Protein AF-A0A947CPX5-F1 (afdb_monomer)

pLDDT: mean 77.47, std 23.24, range [26.88, 97.94]

Nearest PDB structures (foldseek):
  8gh3-assembly1_F  TM=4.496E-01  e=5.187E-02  Trypanosoma cruzi cruzi
  2y4u-assembly1_A  TM=4.294E-01  e=8.911E-02  Homo sapiens
  4jl0-assembly2_B  TM=5.828E-01  e=1.128E+00  Pseudomonas aeruginosa CHA
  8qcb-assembly1_B  TM=4.662E-01  e=1.938E+00  Saccharomyces cerevisiae
  4buj-assembly2_F  TM=1.653E-01  e=4.156E-01  Saccharomyces cerevisiae S288C

Structure (mmCIF, N/CA/C/O backbone):
data_AF-A0A947CPX5-F1
#
_entry.id   AF-A0A947CPX5-F1
#
loop_
_atom_site.group_PDB
_atom_site.id
_atom_site.type_symbol
_atom_site.label_atom_id
_atom_site.label_alt_id
_atom_site.label_comp_id
_atom_site.label_asym_id
_atom_site.label_entity_id
_atom_site.label_seq_id
_atom_site.pdbx_PDB_ins_code
_atom_site.Cartn_x
_atom_site.Cartn_y
_atom_site.Cartn_z
_atom_site.occupancy
_atom_site.B_iso_or_equiv
_atom_site.auth_seq_id
_atom_site.auth_comp_id
_atom_site.auth_asym_id
_atom_site.auth_atom_id
_atom_site.pdbx_PDB_model_num
ATOM 1 N N . MET A 1 1 ? -19.547 -10.901 -38.988 1.00 44.78 1 MET A N 1
ATOM 2 C CA . MET A 1 1 ? -19.478 -9.922 -37.875 1.00 44.78 1 MET A CA 1
ATOM 3 C C . MET A 1 1 ? -19.282 -10.533 -36.474 1.00 44.78 1 MET A C 1
ATOM 5 O O . MET A 1 1 ? -19.068 -9.766 -35.550 1.00 44.78 1 MET A O 1
ATOM 9 N N . LEU A 1 2 ? -19.234 -11.863 -36.284 1.00 36.31 2 LEU A N 1
ATOM 10 C CA . LEU A 1 2 ? -19.061 -12.492 -34.953 1.00 36.31 2 LEU A CA 1
ATOM 11 C C . LEU A 1 2 ? -17.612 -12.889 -34.578 1.00 36.31 2 LEU A C 1
ATOM 13 O O . LEU A 1 2 ? -17.387 -13.479 -33.529 1.00 36.31 2 LEU A O 1
ATOM 17 N N . ALA A 1 3 ? -16.606 -12.526 -35.382 1.00 33.88 3 ALA A N 1
ATOM 18 C CA . ALA A 1 3 ? -15.195 -12.825 -35.090 1.00 33.88 3 ALA A CA 1
ATOM 19 C C . ALA A 1 3 ? -14.471 -11.740 -34.258 1.00 33.88 3 ALA A C 1
ATOM 21 O O . ALA A 1 3 ? -13.307 -11.909 -33.910 1.00 33.88 3 ALA A O 1
ATOM 22 N N . ARG A 1 4 ? -15.133 -10.621 -33.924 1.00 39.53 4 ARG A N 1
ATOM 23 C CA . ARG A 1 4 ? -14.500 -9.476 -33.235 1.00 39.53 4 ARG A CA 1
ATOM 24 C C . ARG A 1 4 ? -14.548 -9.549 -31.699 1.00 39.53 4 ARG A C 1
ATOM 26 O O . ARG A 1 4 ? -13.826 -8.803 -31.058 1.00 39.53 4 ARG A O 1
ATOM 33 N N . ALA A 1 5 ? -15.339 -10.459 -31.122 1.00 42.91 5 ALA A N 1
ATOM 34 C CA . ALA A 1 5 ? -15.633 -10.480 -29.683 1.00 42.91 5 ALA A CA 1
ATOM 35 C C . ALA A 1 5 ? -14.737 -11.406 -28.830 1.00 42.91 5 ALA A C 1
ATOM 37 O O . ALA A 1 5 ? -14.798 -11.343 -27.611 1.00 42.91 5 ALA A O 1
ATOM 38 N N . ARG A 1 6 ? -13.888 -12.262 -29.424 1.00 39.75 6 ARG A N 1
ATOM 39 C CA . ARG A 1 6 ? -13.026 -13.202 -28.661 1.00 39.75 6 ARG A CA 1
ATOM 40 C C . ARG A 1 6 ? -11.559 -12.778 -28.512 1.00 39.75 6 ARG A C 1
ATOM 42 O O . ARG A 1 6 ? -10.781 -13.501 -27.905 1.00 39.75 6 ARG A O 1
ATOM 49 N N . VAL A 1 7 ? -11.166 -11.616 -29.037 1.00 40.66 7 VAL A N 1
ATOM 50 C CA . VAL A 1 7 ? -9.778 -11.112 -28.931 1.00 40.66 7 VAL A CA 1
ATOM 51 C C . VAL A 1 7 ? -9.576 -10.217 -27.693 1.00 40.66 7 VAL A C 1
ATOM 53 O O . VAL A 1 7 ? -8.441 -9.922 -27.327 1.00 40.66 7 VAL A O 1
ATOM 56 N N . GLU A 1 8 ? -10.643 -9.823 -26.990 1.00 43.53 8 GLU A N 1
ATOM 57 C CA . GLU A 1 8 ? -10.536 -8.890 -25.856 1.00 43.53 8 GLU A CA 1
ATOM 58 C C . GLU A 1 8 ? -10.055 -9.515 -24.534 1.00 43.53 8 GLU A C 1
ATOM 60 O O . GLU A 1 8 ? -9.525 -8.794 -23.692 1.00 43.53 8 GLU A O 1
ATOM 65 N N . GLU A 1 9 ? -10.131 -10.839 -24.353 1.00 43.03 9 GLU A N 1
ATOM 66 C CA . GLU A 1 9 ? -9.806 -11.485 -23.064 1.00 43.03 9 GLU A CA 1
ATOM 67 C C . GLU A 1 9 ? -8.304 -11.640 -22.757 1.00 43.03 9 GLU A C 1
ATOM 69 O O . GLU A 1 9 ? -7.947 -12.025 -21.648 1.00 43.03 9 GLU A O 1
ATOM 74 N N . ASN A 1 10 ? -7.402 -11.302 -23.685 1.00 40.06 10 ASN A N 1
ATOM 75 C CA . ASN A 1 10 ? -5.948 -11.386 -23.466 1.00 40.06 10 ASN A CA 1
ATOM 76 C C . ASN A 1 10 ? -5.184 -10.158 -23.984 1.00 40.06 10 ASN A C 1
ATOM 78 O O . ASN A 1 10 ? -4.022 -10.254 -24.387 1.00 40.06 10 ASN A O 1
ATOM 82 N N . LEU A 1 11 ? -5.808 -8.977 -23.982 1.00 44.53 11 LEU A N 1
ATOM 83 C CA . LEU A 1 11 ? -5.060 -7.747 -24.228 1.00 44.53 11 LEU A CA 1
ATOM 84 C C . LEU A 1 11 ? -4.096 -7.522 -23.052 1.00 44.53 11 LEU A C 1
ATOM 86 O O . LEU A 1 11 ? -4.548 -7.453 -21.908 1.00 44.53 11 LEU A O 1
ATOM 90 N N . PRO A 1 12 ? -2.776 -7.404 -23.293 1.00 52.88 12 PRO A N 1
ATOM 91 C CA . PRO A 1 12 ? -1.824 -7.146 -22.225 1.00 52.88 12 PRO A CA 1
ATOM 92 C C . PRO A 1 12 ? -2.274 -5.914 -21.433 1.00 52.88 12 PRO A C 1
ATOM 94 O O . PRO A 1 12 ? -2.538 -4.853 -22.003 1.00 52.88 12 PRO A O 1
ATOM 97 N N . THR A 1 13 ? -2.340 -6.059 -20.106 1.00 63.56 13 THR A N 1
ATOM 98 C CA . THR A 1 13 ? -2.675 -4.999 -19.134 1.00 63.56 13 THR A CA 1
ATOM 99 C C . THR A 1 13 ? -1.765 -3.773 -19.250 1.00 63.56 13 THR A C 1
ATOM 101 O O . THR A 1 13 ? -2.078 -2.707 -18.723 1.00 63.56 13 THR A O 1
ATOM 104 N N . PHE A 1 14 ? -0.646 -3.910 -19.960 1.00 79.00 14 PHE A N 1
ATOM 105 C CA . PHE A 1 14 ? 0.319 -2.864 -20.234 1.00 79.00 14 PHE A CA 1
ATOM 106 C C . PHE A 1 14 ? 0.022 -2.149 -21.562 1.00 79.00 14 PHE A C 1
ATOM 108 O O . PHE A 1 14 ? -0.156 -2.777 -22.608 1.00 79.00 14 PHE A O 1
ATOM 115 N N . ILE A 1 15 ? -0.024 -0.815 -21.529 1.00 88.69 15 ILE A N 1
ATOM 116 C CA . ILE A 1 15 ? -0.034 0.019 -22.737 1.00 88.69 15 ILE A CA 1
ATOM 117 C C . ILE A 1 15 ? 1.362 -0.052 -23.350 1.00 88.69 15 ILE A C 1
ATOM 119 O O . ILE A 1 15 ? 2.321 0.401 -22.735 1.00 88.69 15 ILE A O 1
ATOM 123 N N . ASP A 1 16 ? 1.462 -0.612 -24.553 1.00 88.88 16 ASP A N 1
ATOM 124 C CA . ASP A 1 16 ? 2.725 -0.718 -25.283 1.00 88.88 16 ASP A CA 1
ATOM 125 C C . ASP A 1 16 ? 3.347 0.671 -25.535 1.00 88.88 16 ASP A C 1
ATOM 127 O O . ASP A 1 16 ? 2.644 1.642 -25.849 1.00 88.88 16 ASP A O 1
ATOM 131 N N . GLU A 1 17 ? 4.675 0.754 -25.436 1.00 90.19 17 GLU A N 1
ATOM 132 C CA . GLU A 1 17 ? 5.470 1.956 -25.688 1.00 90.19 17 GLU A CA 1
ATOM 133 C C . GLU A 1 17 ? 5.188 2.533 -27.078 1.00 90.19 17 GLU A C 1
ATOM 135 O O . GLU A 1 17 ? 5.098 3.754 -27.230 1.00 90.19 17 GLU A O 1
ATOM 140 N N . LEU A 1 18 ? 4.963 1.677 -28.083 1.00 93.25 18 LEU A N 1
ATOM 141 C CA . LEU A 1 18 ? 4.626 2.117 -29.437 1.00 93.25 18 LEU A CA 1
ATOM 142 C C . LEU A 1 18 ? 3.264 2.826 -29.495 1.00 93.25 18 LEU A C 1
ATOM 144 O O . LEU A 1 18 ? 3.130 3.857 -30.161 1.00 93.25 18 LEU A O 1
ATOM 148 N N . THR A 1 19 ? 2.262 2.308 -28.777 1.00 94.50 19 THR A N 1
ATOM 149 C CA . THR A 1 19 ? 0.923 2.920 -28.696 1.00 94.50 19 THR A CA 1
ATOM 150 C C . THR A 1 19 ? 1.012 4.284 -28.021 1.00 94.50 19 THR A C 1
ATOM 152 O O . THR A 1 19 ? 0.473 5.270 -28.527 1.00 94.50 19 THR A O 1
ATOM 155 N N . LEU A 1 20 ? 1.771 4.371 -26.928 1.00 94.38 20 LEU A N 1
ATOM 156 C CA . LEU A 1 20 ? 2.002 5.628 -26.226 1.00 94.38 20 LEU A CA 1
ATOM 157 C C . LEU A 1 20 ? 2.771 6.638 -27.092 1.00 94.38 20 LEU A C 1
ATOM 159 O O . LEU A 1 20 ? 2.391 7.805 -27.159 1.00 94.38 20 LEU A O 1
ATOM 163 N N . ALA A 1 21 ? 3.809 6.206 -27.811 1.00 94.31 21 ALA A N 1
ATOM 164 C CA . ALA A 1 21 ? 4.583 7.062 -28.709 1.00 94.31 21 ALA A CA 1
ATOM 165 C C . ALA A 1 21 ? 3.759 7.593 -29.896 1.00 94.31 21 ALA A C 1
ATOM 167 O O . ALA A 1 21 ? 4.011 8.701 -30.375 1.00 94.31 21 ALA A O 1
ATOM 168 N N . ARG A 1 22 ? 2.776 6.828 -30.391 1.00 97.19 22 ARG A N 1
ATOM 169 C CA . ARG A 1 22 ? 1.806 7.301 -31.396 1.00 97.19 22 ARG A CA 1
ATOM 170 C C . ARG A 1 22 ? 0.839 8.320 -30.801 1.00 97.19 22 ARG A C 1
ATOM 172 O O . ARG A 1 22 ? 0.704 9.405 -31.356 1.00 97.19 22 ARG A O 1
ATOM 179 N N . ALA A 1 23 ? 0.257 8.025 -29.639 1.00 96.81 23 ALA A N 1
ATOM 180 C CA . ALA A 1 23 ? -0.644 8.947 -28.951 1.00 96.81 23 ALA A CA 1
ATOM 181 C C . ALA A 1 23 ? 0.041 10.295 -28.641 1.00 96.81 23 ALA A C 1
ATOM 183 O O . ALA A 1 23 ? -0.536 11.353 -28.872 1.00 96.81 23 ALA A O 1
ATOM 184 N N . LYS A 1 24 ? 1.317 10.280 -28.226 1.00 96.00 24 LYS A N 1
ATOM 185 C CA . LYS A 1 24 ? 2.135 11.493 -28.020 1.00 96.00 24 LYS A CA 1
ATOM 186 C C . LYS A 1 24 ? 2.314 12.355 -29.273 1.00 96.00 24 LYS A C 1
ATOM 188 O O . LYS A 1 24 ? 2.519 13.557 -29.145 1.00 96.00 24 LYS A O 1
ATOM 193 N N . ARG A 1 25 ? 2.270 11.748 -30.462 1.00 97.00 25 ARG A N 1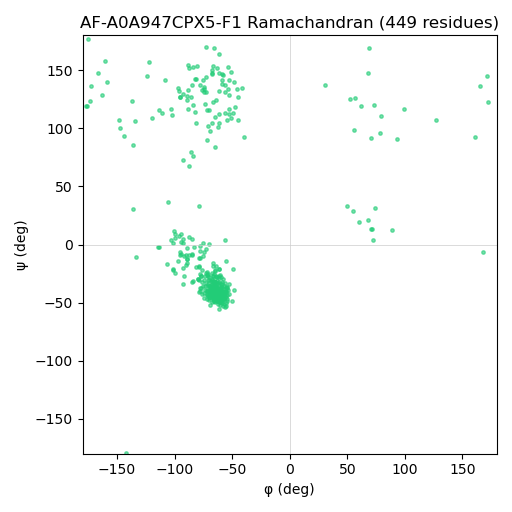
ATOM 194 C CA . ARG A 1 25 ? 2.360 12.439 -31.759 1.00 97.00 25 ARG A CA 1
ATOM 195 C C . ARG A 1 25 ? 1.008 12.972 -32.250 1.00 97.00 25 ARG A C 1
ATOM 197 O O . ARG A 1 25 ? 0.947 13.491 -33.356 1.00 97.00 25 ARG A O 1
ATOM 204 N N . GLY A 1 26 ? -0.053 12.854 -31.448 1.00 96.69 26 GLY A N 1
ATOM 205 C CA . GLY A 1 26 ? -1.395 13.323 -31.797 1.00 96.69 26 GLY A CA 1
ATOM 206 C C . GLY A 1 26 ? -2.254 12.298 -32.542 1.00 96.69 26 GLY A C 1
ATOM 207 O O . GLY A 1 26 ? -3.302 12.658 -33.067 1.00 96.69 26 GLY A O 1
ATOM 208 N N . ASP A 1 27 ? -1.850 11.024 -32.594 1.00 97.94 27 ASP A N 1
ATOM 209 C CA . ASP A 1 27 ? -2.689 9.958 -33.152 1.00 97.94 27 ASP A CA 1
ATOM 210 C C . ASP A 1 27 ? -3.875 9.668 -32.212 1.00 97.94 27 ASP A C 1
ATOM 212 O O . ASP A 1 27 ? -3.730 8.995 -31.185 1.00 97.94 27 ASP A O 1
ATOM 216 N N . LEU A 1 28 ? -5.054 10.187 -32.572 1.00 97.25 28 LEU A N 1
ATOM 217 C CA . LEU A 1 28 ? -6.283 10.053 -31.786 1.00 97.25 28 LEU A CA 1
ATOM 218 C C . LEU A 1 28 ? -6.743 8.598 -31.641 1.00 97.25 28 LEU A C 1
ATOM 220 O O . LEU A 1 28 ? -7.292 8.240 -30.600 1.00 97.25 28 LEU A O 1
ATOM 224 N N . ALA A 1 29 ? -6.491 7.739 -32.633 1.00 96.50 29 ALA A N 1
ATOM 225 C CA . ALA A 1 29 ? -6.850 6.326 -32.542 1.00 96.50 29 ALA A CA 1
ATOM 226 C C . ALA A 1 29 ? -5.974 5.613 -31.503 1.00 96.50 29 ALA A C 1
ATOM 228 O O . ALA A 1 29 ? -6.478 4.860 -30.668 1.00 96.50 29 ALA A O 1
ATOM 229 N N . ALA A 1 30 ? -4.669 5.908 -31.493 1.00 96.31 30 ALA A N 1
ATOM 230 C CA . ALA A 1 30 ? -3.762 5.406 -30.464 1.00 96.31 30 ALA A CA 1
ATOM 231 C C . ALA A 1 30 ? -4.121 5.943 -29.068 1.00 96.31 30 ALA A C 1
ATOM 233 O O . ALA A 1 30 ? -4.076 5.193 -28.091 1.00 96.31 30 ALA A O 1
ATOM 234 N N . PHE A 1 31 ? -4.533 7.212 -28.963 1.00 97.62 31 PHE A N 1
ATOM 235 C CA . PHE A 1 31 ? -5.036 7.770 -27.706 1.00 97.62 31 PHE A CA 1
ATOM 236 C C . PHE A 1 31 ? -6.335 7.089 -27.248 1.00 97.62 31 PHE A C 1
ATOM 238 O O . PHE A 1 31 ? -6.469 6.774 -26.067 1.00 97.62 31 PHE A O 1
ATOM 245 N N . GLY A 1 32 ? -7.245 6.762 -28.169 1.00 96.56 32 GLY A N 1
ATOM 246 C CA . GLY A 1 32 ? -8.452 5.986 -27.877 1.00 96.56 32 GLY A CA 1
ATOM 247 C C . GLY A 1 32 ? -8.148 4.643 -27.206 1.00 96.56 32 GLY A C 1
ATOM 248 O O . GLY A 1 32 ? -8.807 4.280 -26.234 1.00 96.56 32 GLY A O 1
ATOM 249 N N . VAL A 1 33 ? -7.087 3.947 -27.636 1.00 95.69 33 VAL A N 1
ATOM 250 C CA . VAL A 1 33 ? -6.621 2.702 -26.991 1.00 95.69 33 VAL A CA 1
ATOM 251 C C . VAL A 1 33 ? -6.117 2.954 -25.564 1.00 95.69 33 VAL A C 1
ATOM 253 O O . VAL A 1 33 ? -6.399 2.159 -24.665 1.00 95.69 33 VAL A O 1
ATOM 256 N N . VAL A 1 34 ? -5.398 4.059 -25.329 1.00 95.00 34 VAL A N 1
ATOM 257 C CA . VAL A 1 34 ? -4.968 4.465 -23.977 1.00 95.00 34 VAL A CA 1
ATOM 258 C C . VAL A 1 34 ? -6.181 4.697 -23.075 1.00 95.00 34 VAL A C 1
ATOM 260 O O . VAL A 1 34 ? -6.222 4.167 -21.962 1.00 95.00 34 VAL A O 1
ATOM 263 N N . VAL A 1 35 ? -7.170 5.456 -23.554 1.00 96.69 35 VAL A N 1
ATOM 264 C CA . VAL A 1 35 ? -8.404 5.781 -22.822 1.00 96.69 35 VAL A CA 1
ATOM 265 C C . VAL A 1 35 ? -9.189 4.509 -22.502 1.00 96.69 35 VAL A C 1
ATOM 267 O O . VAL A 1 35 ? -9.408 4.220 -21.328 1.00 96.69 35 VAL A O 1
ATOM 270 N N . ALA A 1 36 ? -9.527 3.696 -23.507 1.00 94.44 36 ALA A N 1
ATOM 271 C CA . ALA A 1 36 ? -10.325 2.480 -23.329 1.00 94.44 36 ALA A CA 1
ATOM 272 C C . ALA A 1 36 ? -9.742 1.539 -22.259 1.00 94.44 36 ALA A C 1
ATOM 274 O O . ALA A 1 36 ? -10.476 0.989 -21.440 1.00 94.44 36 ALA A O 1
ATOM 275 N N . ARG A 1 37 ? -8.410 1.410 -22.208 1.00 92.25 37 ARG A N 1
ATOM 276 C CA . ARG A 1 37 ? -7.721 0.567 -21.218 1.00 92.25 37 ARG A CA 1
ATOM 277 C C . ARG A 1 37 ? -7.684 1.159 -19.811 1.00 92.25 37 ARG A C 1
ATOM 279 O O . ARG A 1 37 ? -7.627 0.411 -18.840 1.00 92.25 37 ARG A O 1
ATOM 286 N N . THR A 1 38 ? -7.664 2.482 -19.677 1.00 94.12 38 THR A N 1
ATOM 287 C CA . THR A 1 38 ? -7.451 3.149 -18.378 1.00 94.12 38 THR A CA 1
ATOM 288 C C . THR A 1 38 ? -8.734 3.672 -17.741 1.00 94.12 38 THR A C 1
ATOM 290 O O . THR A 1 38 ? -8.780 3.800 -16.516 1.00 94.12 38 THR A O 1
ATOM 293 N N . VAL A 1 39 ? -9.794 3.905 -18.523 1.00 95.81 39 VAL A N 1
ATOM 294 C CA . VAL A 1 39 ? -11.099 4.394 -18.048 1.00 95.81 39 VAL A CA 1
ATOM 295 C C . VAL A 1 39 ? -11.644 3.587 -16.866 1.00 95.81 39 VAL A C 1
ATOM 297 O O . VAL A 1 39 ? -11.972 4.224 -15.865 1.00 95.81 39 VAL A O 1
ATOM 300 N N . PRO A 1 40 ? -11.687 2.237 -16.874 1.00 94.31 40 PRO A N 1
ATOM 301 C CA . PRO A 1 40 ? -12.243 1.486 -15.744 1.00 94.31 40 PRO A CA 1
ATOM 302 C C . PRO A 1 40 ? -11.492 1.735 -14.427 1.00 94.31 40 PRO A C 1
ATOM 304 O O . PRO A 1 40 ? -12.102 1.862 -13.363 1.00 94.31 40 PRO A O 1
ATOM 307 N N . ALA A 1 41 ? -10.161 1.863 -14.495 1.00 91.94 41 ALA A N 1
ATOM 308 C CA . ALA A 1 41 ? -9.323 2.132 -13.331 1.00 91.94 41 ALA A CA 1
ATOM 309 C C . ALA A 1 41 ? -9.524 3.559 -12.799 1.00 91.94 41 ALA A C 1
ATOM 311 O O . ALA A 1 41 ? -9.640 3.745 -11.586 1.00 91.94 41 ALA A O 1
ATOM 312 N N . VAL A 1 42 ? -9.600 4.551 -13.694 1.00 96.12 42 VAL A N 1
ATOM 313 C CA . VAL A 1 42 ? -9.855 5.957 -13.340 1.00 96.12 42 VAL A CA 1
ATOM 314 C C . VAL A 1 42 ? -11.254 6.121 -12.758 1.00 96.12 42 VAL A C 1
ATOM 316 O O . VAL A 1 42 ? -11.398 6.709 -11.691 1.00 96.12 42 VAL A O 1
ATOM 319 N N . HIS A 1 43 ? -12.267 5.543 -13.402 1.00 95.25 43 HIS A N 1
ATOM 320 C CA . HIS A 1 43 ? -13.647 5.560 -12.932 1.00 95.25 43 HIS A CA 1
ATOM 321 C C . HIS A 1 43 ? -13.758 4.933 -11.538 1.00 95.25 43 HIS A C 1
ATOM 323 O O . HIS A 1 43 ? -14.219 5.580 -10.603 1.00 95.25 43 HIS A O 1
ATOM 329 N N . GLY A 1 44 ? -13.246 3.710 -11.346 1.00 90.06 44 GLY A N 1
ATOM 330 C CA . GLY A 1 44 ? -13.269 3.048 -10.039 1.00 90.06 44 GLY A CA 1
ATOM 331 C C . GLY A 1 44 ? -12.488 3.804 -8.955 1.00 90.06 44 GLY A C 1
ATOM 332 O O . GLY A 1 44 ? -12.880 3.789 -7.788 1.00 90.06 44 GLY A O 1
ATOM 333 N N . PHE A 1 45 ? -11.392 4.476 -9.320 1.00 95.25 45 PHE A N 1
ATOM 334 C CA . PHE A 1 45 ? -10.643 5.341 -8.408 1.00 95.25 45 PHE A CA 1
ATOM 335 C C . PHE A 1 45 ? -11.445 6.583 -7.997 1.00 95.25 45 PHE A C 1
ATOM 337 O O . PHE A 1 45 ? -11.577 6.840 -6.800 1.00 95.25 45 PHE A O 1
ATOM 344 N N . LEU A 1 46 ? -12.020 7.306 -8.962 1.00 94.62 46 LEU A N 1
ATOM 345 C CA . LEU A 1 46 ? -12.842 8.492 -8.718 1.00 94.62 46 LEU A CA 1
ATOM 346 C C . LEU A 1 46 ? -14.109 8.150 -7.927 1.00 94.62 46 LEU A C 1
ATOM 348 O O . LEU A 1 46 ? -14.411 8.859 -6.974 1.00 94.62 46 LEU A O 1
ATOM 352 N N . CYS A 1 47 ? -14.787 7.034 -8.224 1.00 91.56 47 CYS A N 1
ATOM 353 C CA . CYS A 1 47 ? -15.918 6.557 -7.424 1.00 91.56 47 CYS A CA 1
ATOM 354 C C . CYS A 1 47 ? -15.541 6.404 -5.951 1.00 91.56 47 CYS A C 1
ATOM 356 O O . CYS A 1 47 ? -16.249 6.911 -5.095 1.00 91.56 47 CYS A O 1
ATOM 358 N N . ARG A 1 48 ? -14.418 5.741 -5.637 1.00 91.31 48 ARG A N 1
ATOM 359 C CA . ARG A 1 48 ? -13.986 5.559 -4.239 1.00 91.31 48 ARG A CA 1
ATOM 360 C C . ARG A 1 48 ? -13.654 6.882 -3.558 1.00 91.31 48 ARG A C 1
ATOM 362 O O . ARG A 1 48 ? -13.992 7.061 -2.397 1.00 91.31 48 ARG A O 1
ATOM 369 N N . MET A 1 49 ? -13.000 7.792 -4.275 1.00 90.75 49 MET A N 1
ATOM 370 C CA . MET A 1 49 ? -12.607 9.089 -3.727 1.00 90.75 49 MET A CA 1
ATOM 371 C C . MET A 1 49 ? -13.808 10.020 -3.505 1.00 90.75 49 MET A C 1
ATOM 373 O O . MET A 1 49 ? -13.807 10.797 -2.557 1.00 90.75 49 MET A O 1
ATOM 377 N N . LEU A 1 50 ? -14.826 9.937 -4.363 1.00 89.31 50 LEU A N 1
ATOM 378 C CA . LEU A 1 50 ? -16.024 10.782 -4.306 1.00 89.31 50 LEU A CA 1
ATOM 379 C C . LEU A 1 50 ? -17.185 10.138 -3.546 1.00 89.31 50 LEU A C 1
ATOM 381 O O . LEU A 1 50 ? -18.179 10.808 -3.268 1.00 89.31 50 LEU A O 1
ATOM 385 N N . LEU A 1 51 ? -17.061 8.860 -3.176 1.00 83.31 51 LEU A N 1
ATOM 386 C CA . LEU A 1 51 ? -18.012 8.184 -2.298 1.00 83.31 51 LEU A CA 1
ATOM 387 C C . LEU A 1 51 ? -18.098 8.916 -0.954 1.00 83.31 51 LEU A C 1
ATOM 389 O O . LEU A 1 51 ? -19.189 9.210 -0.487 1.00 83.31 51 LEU A O 1
ATOM 393 N N . GLU A 1 52 ? -16.950 9.300 -0.387 1.00 75.75 52 GLU A N 1
ATOM 394 C CA . GLU A 1 52 ? -16.890 10.039 0.882 1.00 75.75 52 GLU A CA 1
ATOM 395 C C . GLU A 1 52 ? -17.458 11.466 0.775 1.00 75.75 52 GLU A C 1
ATOM 397 O O . GLU A 1 52 ? -17.895 12.035 1.777 1.00 75.75 52 GLU A O 1
ATOM 402 N N . THR A 1 53 ? -17.468 12.060 -0.425 1.00 77.31 53 THR A N 1
ATOM 403 C CA . THR A 1 53 ? -17.994 13.416 -0.661 1.00 77.31 53 THR A CA 1
ATOM 404 C C . THR A 1 53 ? -19.446 13.435 -1.143 1.00 77.31 53 THR A C 1
ATOM 406 O O . THR A 1 53 ? -20.025 14.518 -1.244 1.00 77.31 53 THR A O 1
ATOM 409 N N . GLY A 1 54 ? -20.045 12.272 -1.429 1.00 77.62 54 GLY A N 1
ATOM 410 C CA . GLY A 1 54 ? -21.409 12.152 -1.954 1.00 77.62 54 GLY A CA 1
ATOM 411 C C . GLY A 1 54 ? -21.581 12.693 -3.382 1.00 77.62 54 GLY A C 1
ATOM 412 O O . GLY A 1 54 ? -22.690 13.041 -3.776 1.00 77.62 54 GLY A O 1
ATOM 413 N N . GLN A 1 55 ? -20.499 12.799 -4.161 1.00 83.00 55 GLN A N 1
ATOM 414 C CA . GLN A 1 55 ? -20.479 13.430 -5.495 1.00 83.00 55 GLN A CA 1
ATOM 415 C C . GLN A 1 55 ? -20.387 12.403 -6.631 1.00 83.00 55 GLN A C 1
ATOM 417 O O . GLN A 1 55 ? -19.733 12.629 -7.647 1.00 83.00 55 GLN A O 1
ATOM 422 N N . LEU A 1 56 ? -21.035 11.247 -6.480 1.00 85.56 56 LEU A N 1
ATOM 423 C CA . LEU A 1 56 ? -20.968 10.191 -7.494 1.00 85.56 56 LEU A CA 1
ATOM 424 C C . LEU A 1 56 ? -21.530 10.626 -8.858 1.00 85.56 56 LEU A C 1
ATOM 426 O O . LEU A 1 56 ? -21.071 10.126 -9.881 1.00 85.56 56 LEU A O 1
ATOM 430 N N . ALA A 1 57 ? -22.459 11.589 -8.881 1.00 86.75 57 ALA A N 1
ATOM 431 C CA . ALA A 1 57 ? -22.999 12.163 -10.115 1.00 86.75 57 ALA A CA 1
ATOM 432 C C . ALA A 1 57 ? -21.923 12.849 -10.983 1.00 86.75 57 ALA A C 1
ATOM 434 O O . ALA A 1 57 ? -22.026 12.833 -12.207 1.00 86.75 57 ALA A O 1
ATOM 435 N N . ASP A 1 58 ? -20.860 13.373 -10.365 1.00 90.44 58 ASP A N 1
ATOM 436 C CA . ASP A 1 58 ? -19.793 14.101 -11.059 1.00 90.44 58 ASP A CA 1
ATOM 437 C C . ASP A 1 58 ? -18.717 13.156 -11.630 1.00 90.44 58 ASP A C 1
ATOM 439 O O . ASP A 1 58 ? -17.832 13.593 -12.366 1.00 90.44 58 ASP A O 1
ATOM 443 N N . VAL A 1 59 ? -18.753 11.852 -11.314 1.00 94.38 59 VAL A N 1
ATOM 444 C CA . VAL A 1 59 ? -17.684 10.904 -11.689 1.00 94.38 59 VAL A CA 1
ATOM 445 C C . VAL A 1 59 ? -17.478 10.874 -13.201 1.00 94.38 59 VAL A C 1
ATOM 447 O O . VAL A 1 59 ? -16.341 10.962 -13.659 1.00 94.38 59 VAL A O 1
ATOM 450 N N . THR A 1 60 ? -18.552 10.776 -13.985 1.00 92.88 60 THR A N 1
ATOM 451 C CA . THR A 1 60 ? -18.460 10.702 -15.450 1.00 92.88 60 THR A CA 1
ATOM 452 C C . THR A 1 60 ? -17.847 11.971 -16.039 1.00 92.88 60 THR A C 1
ATOM 454 O O . THR A 1 60 ? -16.991 11.881 -16.919 1.00 92.88 60 THR A O 1
ATOM 457 N N . GLU A 1 61 ? -18.229 13.146 -15.535 1.00 95.25 61 GLU A N 1
ATOM 458 C CA . GLU A 1 61 ? -17.659 14.435 -15.948 1.00 95.25 61 GLU A CA 1
ATOM 459 C C . GLU A 1 61 ? -16.159 14.496 -15.614 1.00 95.25 61 GLU A C 1
ATOM 461 O O . GLU A 1 61 ? -15.333 14.802 -16.475 1.00 95.25 61 GLU A O 1
ATOM 466 N N . LEU A 1 62 ? -15.783 14.091 -14.399 1.00 96.38 62 LEU A N 1
ATOM 467 C CA . LEU A 1 62 ? -14.393 14.102 -13.940 1.00 96.38 62 LEU A CA 1
ATOM 468 C C . LEU A 1 62 ? -13.515 13.087 -14.676 1.00 96.38 62 LEU A C 1
ATOM 470 O O . LEU A 1 62 ? -12.334 13.355 -14.901 1.00 96.38 62 LEU A O 1
ATOM 474 N N . VAL A 1 63 ? -14.063 11.939 -15.090 1.00 97.06 63 VAL A N 1
ATOM 475 C CA . VAL A 1 63 ? -13.367 10.997 -15.982 1.00 97.06 63 VAL A CA 1
ATOM 476 C C . VAL A 1 63 ? -13.054 11.680 -17.316 1.00 97.06 63 VAL A C 1
ATOM 478 O O . VAL A 1 63 ? -11.904 11.641 -17.757 1.00 97.06 63 VAL A O 1
ATOM 481 N N . HIS A 1 64 ? -14.031 12.351 -17.935 1.00 97.06 64 HIS A N 1
ATOM 482 C CA . HIS A 1 64 ? -13.813 13.077 -19.190 1.00 97.06 64 HIS A CA 1
ATOM 483 C C . HIS A 1 64 ? -12.768 14.188 -19.031 1.00 97.06 64 HIS A C 1
ATOM 485 O O . HIS A 1 64 ? -11.805 14.244 -19.797 1.00 97.06 64 HIS A O 1
ATOM 491 N N . GLU A 1 65 ? -12.900 15.030 -18.005 1.00 97.50 65 GLU A N 1
ATOM 492 C CA . GLU A 1 65 ? -11.957 16.118 -17.727 1.00 97.50 65 GLU A CA 1
ATOM 493 C C . GLU A 1 65 ? -10.536 15.597 -17.451 1.00 97.50 65 GLU A C 1
ATOM 495 O O . GLU A 1 65 ? -9.544 16.164 -17.931 1.00 97.50 65 GLU A O 1
ATOM 500 N N . THR A 1 66 ? -10.424 14.465 -16.748 1.00 97.62 66 THR A N 1
ATOM 501 C CA . THR A 1 66 ? -9.151 13.767 -16.535 1.00 97.62 66 THR A CA 1
ATOM 502 C C . THR A 1 66 ? -8.501 13.424 -17.870 1.00 97.62 66 THR A C 1
ATOM 504 O O . THR A 1 66 ? -7.342 13.778 -18.089 1.00 97.62 66 THR A O 1
ATOM 507 N N . PHE A 1 67 ? -9.225 12.785 -18.792 1.00 97.94 67 PHE A N 1
ATOM 508 C CA . PHE A 1 67 ? -8.655 12.385 -20.079 1.00 97.94 67 PHE A CA 1
ATOM 509 C C . PHE A 1 67 ? -8.383 13.559 -21.020 1.00 97.94 67 PHE A C 1
ATOM 511 O O . PHE A 1 67 ? -7.388 13.518 -21.744 1.00 97.94 67 PHE A O 1
ATOM 518 N N . LEU A 1 68 ? -9.161 14.643 -20.954 1.00 97.50 68 LEU A N 1
ATOM 519 C CA . LEU A 1 68 ? -8.835 15.887 -21.658 1.00 97.50 68 LEU A CA 1
ATOM 520 C C . LEU A 1 68 ? -7.516 16.485 -21.152 1.00 97.50 68 LEU A C 1
ATOM 522 O O . LEU A 1 68 ? -6.680 16.922 -21.946 1.00 97.50 68 LEU A O 1
ATOM 526 N N . THR A 1 69 ? -7.292 16.458 -19.839 1.00 97.19 69 THR A N 1
ATOM 527 C CA . THR A 1 69 ? -6.046 16.940 -19.230 1.00 97.19 69 THR A CA 1
ATOM 528 C C . THR A 1 69 ? -4.868 16.029 -19.569 1.00 97.19 69 THR A C 1
ATOM 530 O O . THR A 1 69 ? -3.785 16.525 -19.881 1.00 97.19 69 THR A O 1
ATOM 533 N N . VAL A 1 70 ? -5.067 14.705 -19.565 1.00 96.75 70 VAL A N 1
ATOM 534 C CA . VAL A 1 70 ? -4.062 13.732 -20.026 1.00 96.75 70 VAL A CA 1
ATOM 535 C C . VAL A 1 70 ? -3.697 13.996 -21.485 1.00 96.75 70 VAL A C 1
ATOM 537 O O . VAL A 1 70 ? -2.513 14.106 -21.779 1.00 96.75 70 VAL A O 1
ATOM 540 N N . HIS A 1 71 ? -4.678 14.154 -22.380 1.00 97.19 71 HIS A N 1
ATOM 541 C CA . HIS A 1 71 ? -4.442 14.415 -23.803 1.00 97.19 71 HIS A CA 1
ATOM 542 C C . HIS A 1 71 ? -3.592 15.675 -24.017 1.00 97.19 71 HIS A C 1
ATOM 544 O O . HIS A 1 71 ? -2.590 15.636 -24.728 1.00 97.19 71 HIS A O 1
ATOM 550 N N . ARG A 1 72 ? -3.936 16.779 -23.336 1.00 97.44 72 ARG A N 1
ATOM 551 C CA . ARG A 1 72 ? -3.190 18.050 -23.409 1.00 97.44 72 ARG A CA 1
ATOM 552 C C . ARG A 1 72 ? -1.765 17.940 -22.853 1.00 97.44 72 ARG A C 1
ATOM 554 O O . ARG A 1 72 ? -0.860 18.586 -23.370 1.00 97.44 72 ARG A O 1
ATOM 561 N N . GLY A 1 73 ? -1.559 17.134 -21.810 1.00 96.12 73 GLY A N 1
ATOM 562 C CA . GLY A 1 73 ? -0.250 16.925 -21.179 1.00 96.12 73 GLY A CA 1
ATOM 563 C C . GLY A 1 73 ? 0.600 15.816 -21.809 1.00 96.12 73 GLY A C 1
ATOM 564 O O . GLY A 1 73 ? 1.769 15.665 -21.461 1.00 96.12 73 GLY A O 1
ATOM 565 N N . LEU A 1 74 ? 0.040 15.020 -22.721 1.00 95.62 74 LEU A N 1
ATOM 566 C CA . LEU A 1 74 ? 0.706 13.836 -23.258 1.00 95.62 74 LEU A CA 1
ATOM 567 C C . LEU A 1 74 ? 1.990 14.152 -24.049 1.00 95.62 74 LEU A C 1
ATOM 569 O O . LEU A 1 74 ? 2.977 13.438 -23.853 1.00 95.62 74 LEU A O 1
ATOM 573 N N . PRO A 1 75 ? 2.062 15.209 -24.887 1.00 96.12 75 PRO A N 1
ATOM 574 C CA . PRO A 1 75 ? 3.280 15.519 -25.641 1.00 96.12 75 PRO A CA 1
ATOM 575 C C . PRO A 1 75 ? 4.499 15.794 -24.747 1.00 96.12 75 PRO A C 1
ATOM 577 O O . PRO A 1 75 ? 5.607 15.350 -25.057 1.00 96.12 75 PRO A O 1
ATOM 580 N N . SER A 1 76 ? 4.293 16.456 -23.602 1.00 91.56 76 SER A N 1
ATOM 581 C CA . SER A 1 76 ? 5.344 16.780 -22.627 1.00 91.56 76 SER A CA 1
ATOM 582 C C . SER A 1 76 ? 5.632 15.651 -21.633 1.00 91.56 76 SER A C 1
ATOM 584 O O . SER A 1 76 ? 6.619 15.711 -20.896 1.00 91.56 76 SER A O 1
ATOM 586 N N . TYR A 1 77 ? 4.814 14.595 -21.621 1.00 89.94 77 TYR A N 1
ATOM 587 C CA . TYR A 1 77 ? 5.005 13.450 -20.742 1.00 89.94 77 TYR A CA 1
ATOM 588 C C . TYR A 1 77 ? 6.304 12.713 -21.089 1.00 89.94 77 TYR A C 1
ATOM 590 O O . TYR A 1 77 ? 6.427 12.061 -22.130 1.00 89.94 77 TYR A O 1
ATOM 598 N N . THR A 1 78 ? 7.296 12.800 -20.208 1.00 85.12 78 THR A N 1
ATOM 599 C CA . THR A 1 78 ? 8.502 11.976 -20.286 1.00 85.12 78 THR A CA 1
ATOM 600 C C . THR A 1 78 ? 8.253 10.690 -19.513 1.00 85.12 78 THR A C 1
ATOM 602 O O . THR A 1 78 ? 7.852 10.727 -18.350 1.00 85.12 78 THR A O 1
ATOM 605 N N . LEU A 1 79 ? 8.492 9.546 -20.159 1.00 74.94 79 LEU A N 1
ATOM 606 C CA . LEU A 1 79 ? 8.580 8.258 -19.477 1.00 74.94 79 LEU A CA 1
ATOM 607 C C . LEU A 1 79 ? 9.801 8.320 -18.554 1.00 74.94 79 LEU A C 1
ATOM 609 O O . LEU A 1 79 ? 10.907 7.933 -18.925 1.00 74.94 79 LEU A O 1
ATOM 613 N N . ARG A 1 80 ? 9.630 8.884 -17.355 1.00 71.06 80 ARG A N 1
ATOM 614 C CA . ARG A 1 80 ? 10.594 8.677 -16.281 1.00 71.06 80 ARG A CA 1
ATOM 615 C C . ARG A 1 80 ? 10.590 7.186 -15.994 1.00 71.06 80 ARG A C 1
ATOM 617 O O . ARG A 1 80 ? 9.528 6.603 -15.803 1.00 71.06 80 ARG A O 1
ATOM 624 N N . THR A 1 81 ? 11.779 6.603 -15.920 1.00 55.19 81 THR A N 1
ATOM 625 C CA . THR A 1 81 ? 12.064 5.167 -15.767 1.00 55.19 81 THR A CA 1
ATOM 626 C C . THR A 1 81 ? 11.424 4.478 -14.549 1.00 55.19 81 THR A C 1
ATOM 628 O O . THR A 1 81 ? 11.687 3.302 -14.318 1.00 55.19 81 THR A O 1
ATOM 631 N N . GLU A 1 82 ? 10.597 5.171 -13.761 1.00 53.44 82 GLU A N 1
ATOM 632 C CA . GLU A 1 82 ? 10.007 4.658 -12.523 1.00 53.44 82 GLU A CA 1
ATOM 633 C C . GLU A 1 82 ? 8.498 4.905 -12.358 1.00 53.44 82 GLU A C 1
ATOM 635 O O . GLU A 1 82 ? 7.911 4.324 -11.447 1.00 53.44 82 GLU A O 1
ATOM 640 N N . SER A 1 83 ? 7.847 5.725 -13.196 1.00 68.12 83 SER A N 1
ATOM 641 C CA . SER A 1 83 ? 6.405 5.986 -13.066 1.00 68.12 83 SER A CA 1
ATOM 642 C C . SER A 1 83 ? 5.643 5.554 -14.311 1.00 68.12 83 SER A C 1
ATOM 644 O O . SER A 1 83 ? 5.715 6.228 -15.338 1.00 68.12 83 SER A O 1
ATOM 646 N N . ASP A 1 84 ? 4.874 4.473 -14.190 1.00 86.69 84 ASP A N 1
ATOM 647 C CA . ASP A 1 84 ? 3.971 4.009 -15.243 1.00 86.69 84 ASP A CA 1
ATOM 648 C C . ASP A 1 84 ? 2.944 5.098 -15.596 1.00 86.69 84 ASP A C 1
ATOM 650 O O . ASP A 1 84 ? 2.482 5.841 -14.720 1.00 86.69 84 ASP A O 1
ATOM 654 N N . LEU A 1 85 ? 2.530 5.159 -16.866 1.00 90.56 85 LEU A N 1
ATOM 655 C CA . LEU A 1 85 ? 1.487 6.072 -17.357 1.00 90.56 85 LEU A CA 1
ATOM 656 C C . LEU A 1 85 ? 0.229 6.037 -16.475 1.00 90.56 85 LEU A C 1
ATOM 658 O O . LEU A 1 85 ? -0.337 7.082 -16.163 1.00 90.56 85 LEU A O 1
ATOM 662 N N . SER A 1 86 ? -0.154 4.852 -15.994 1.00 90.69 86 SER A N 1
ATOM 663 C CA . SER A 1 86 ? -1.281 4.656 -15.077 1.00 90.69 86 SER A CA 1
ATOM 664 C C . SER A 1 86 ? -1.165 5.505 -13.807 1.00 90.69 86 SER A C 1
ATOM 666 O O . SER A 1 86 ? -2.146 6.105 -13.372 1.00 90.69 86 SER A O 1
ATOM 668 N N . SER A 1 87 ? 0.037 5.623 -13.236 1.00 91.12 87 SER A N 1
ATOM 669 C CA . SER A 1 87 ? 0.272 6.460 -12.052 1.00 91.12 87 SER A CA 1
ATOM 670 C C . SER A 1 87 ? 0.100 7.944 -12.378 1.00 91.12 87 SER A C 1
ATOM 672 O O . SER A 1 87 ? -0.480 8.690 -11.590 1.00 91.12 87 SER A O 1
ATOM 674 N N . ALA A 1 88 ? 0.560 8.378 -13.554 1.00 92.69 88 ALA A N 1
ATOM 675 C CA . ALA A 1 88 ? 0.400 9.759 -14.002 1.00 92.69 88 ALA A CA 1
ATOM 676 C C . ALA A 1 88 ? -1.074 10.125 -14.231 1.00 92.69 88 ALA A C 1
ATOM 678 O O . ALA A 1 88 ? -1.513 11.182 -13.774 1.00 92.69 88 ALA A O 1
ATOM 679 N N . VAL A 1 89 ? -1.844 9.235 -14.863 1.00 95.25 89 VAL A N 1
ATOM 680 C CA . VAL A 1 89 ? -3.287 9.415 -15.083 1.00 95.25 89 VAL A CA 1
ATOM 681 C C . VAL A 1 89 ? -4.035 9.505 -13.750 1.00 95.25 89 VAL A C 1
ATOM 683 O O . VAL A 1 89 ? -4.823 10.428 -13.564 1.00 95.25 89 VAL A O 1
ATOM 686 N N . LEU A 1 90 ? -3.745 8.628 -12.781 1.00 95.25 90 LEU A N 1
ATOM 687 C CA . LEU A 1 90 ? -4.376 8.692 -11.457 1.00 95.25 90 LEU A CA 1
ATOM 688 C C . LEU A 1 90 ? -4.010 9.974 -10.691 1.00 95.25 90 LEU A C 1
ATOM 690 O O . LEU A 1 90 ? -4.874 10.571 -10.059 1.00 95.25 90 LEU A O 1
ATOM 694 N N . MET A 1 91 ? -2.769 10.464 -10.791 1.00 95.31 91 MET A N 1
ATOM 695 C CA . MET A 1 91 ? -2.393 11.763 -10.209 1.00 95.31 91 MET A CA 1
ATOM 696 C C . MET A 1 91 ? -3.120 12.947 -10.860 1.00 95.31 91 MET A C 1
ATOM 698 O O . MET A 1 91 ? -3.346 13.966 -10.202 1.00 95.31 91 MET A O 1
ATOM 702 N N . ILE A 1 92 ? -3.434 12.864 -12.155 1.00 96.31 92 ILE A N 1
ATOM 703 C CA . ILE A 1 92 ? -4.261 13.866 -12.838 1.00 96.31 92 ILE A CA 1
ATOM 704 C C . ILE A 1 92 ? -5.704 13.763 -12.334 1.00 96.31 92 ILE A C 1
ATOM 706 O O . ILE A 1 92 ? -6.252 14.783 -11.928 1.00 96.31 92 ILE A O 1
ATOM 710 N N . ALA A 1 93 ? -6.263 12.553 -12.245 1.00 96.69 93 ALA A N 1
ATOM 711 C CA . ALA A 1 93 ? -7.609 12.314 -11.720 1.00 96.69 93 ALA A CA 1
ATOM 712 C C . ALA A 1 93 ? -7.788 12.879 -10.300 1.00 96.69 93 ALA A C 1
ATOM 714 O O . ALA A 1 93 ? -8.761 13.578 -10.026 1.00 96.69 93 ALA A O 1
ATOM 715 N N . THR A 1 94 ? -6.813 12.658 -9.410 1.00 96.06 94 THR A N 1
ATOM 716 C CA . THR A 1 94 ? -6.810 13.242 -8.059 1.00 96.06 94 THR A CA 1
ATOM 717 C C . THR A 1 94 ? -6.841 14.767 -8.099 1.00 96.06 94 THR A C 1
ATOM 719 O O . THR A 1 94 ? -7.612 15.384 -7.372 1.00 96.06 94 THR A O 1
ATOM 722 N N . ARG A 1 95 ? -6.017 15.399 -8.946 1.00 96.75 95 ARG A N 1
ATOM 723 C CA . ARG A 1 95 ? -5.964 16.866 -9.049 1.00 96.75 95 ARG A CA 1
ATOM 724 C C . ARG A 1 95 ? -7.263 17.451 -9.592 1.00 96.75 95 ARG A C 1
ATOM 726 O O . ARG A 1 95 ? -7.748 18.420 -9.021 1.00 96.75 95 ARG A O 1
ATOM 733 N N . VAL A 1 96 ? -7.824 16.843 -10.635 1.00 96.50 96 VAL A N 1
ATOM 734 C CA . VAL A 1 96 ? -9.110 17.231 -11.234 1.00 96.50 96 VAL A CA 1
ATOM 735 C C . VAL A 1 96 ? -10.232 17.140 -10.194 1.00 96.50 96 VAL A C 1
ATOM 737 O O . VAL A 1 96 ? -10.936 18.118 -9.952 1.00 96.50 96 VAL A O 1
ATOM 740 N N . ALA A 1 97 ? -10.321 16.025 -9.466 1.00 94.75 97 ALA A N 1
ATOM 741 C CA . ALA A 1 97 ? -11.319 15.863 -8.413 1.00 94.75 97 ALA A CA 1
ATOM 742 C C . ALA A 1 97 ? -11.138 16.851 -7.249 1.00 94.75 97 ALA A C 1
ATOM 744 O O . ALA A 1 97 ? -12.108 17.447 -6.788 1.00 94.75 97 ALA A O 1
ATOM 745 N N . LEU A 1 98 ? -9.906 17.067 -6.773 1.00 91.62 98 LEU A N 1
ATOM 746 C CA . LEU A 1 98 ? -9.641 18.028 -5.698 1.00 91.62 98 LEU A CA 1
ATOM 747 C C . LEU A 1 98 ? -9.941 19.470 -6.127 1.00 91.62 98 LEU A C 1
ATOM 749 O O . LEU A 1 98 ? -10.479 20.233 -5.324 1.00 91.62 98 LEU A O 1
ATOM 753 N N . ALA A 1 99 ? -9.639 19.835 -7.376 1.00 91.62 99 ALA A N 1
ATOM 754 C CA . ALA A 1 99 ? -9.983 21.138 -7.935 1.00 91.62 99 ALA A CA 1
ATOM 755 C C . ALA A 1 99 ? -11.505 21.332 -7.985 1.00 91.62 99 ALA A C 1
ATOM 757 O O . ALA A 1 99 ? -12.001 22.361 -7.521 1.00 91.62 99 ALA A O 1
ATOM 758 N N . ARG A 1 100 ? -12.256 20.316 -8.437 1.00 89.94 100 ARG A N 1
ATOM 759 C CA . ARG A 1 100 ? -13.727 20.331 -8.434 1.00 89.94 100 ARG A CA 1
ATOM 760 C C . ARG A 1 100 ? -14.293 20.465 -7.021 1.00 89.94 100 ARG A C 1
ATOM 762 O O . ARG A 1 100 ? -15.139 21.325 -6.780 1.00 89.94 100 ARG A O 1
ATOM 769 N N . CYS A 1 101 ? -13.778 19.684 -6.071 1.00 85.50 101 CYS A N 1
ATOM 770 C CA . CYS A 1 101 ? -14.133 19.784 -4.655 1.00 85.50 101 CYS A CA 1
ATOM 771 C C . CYS A 1 101 ? -13.840 21.179 -4.084 1.00 85.50 101 CYS A C 1
ATOM 773 O O . CYS A 1 101 ? -14.637 21.705 -3.309 1.00 85.50 101 CYS A O 1
ATOM 775 N N . GLY A 1 102 ? -12.715 21.790 -4.462 1.00 81.19 102 GLY A N 1
ATOM 776 C CA . GLY A 1 102 ? -12.346 23.150 -4.068 1.00 81.19 102 GLY A CA 1
ATOM 777 C C . GLY A 1 102 ? -13.307 24.204 -4.620 1.00 81.19 102 GLY A C 1
ATOM 778 O O . GLY A 1 102 ? -13.836 25.003 -3.852 1.00 81.19 102 GLY A O 1
ATOM 779 N N . ALA A 1 103 ? -13.599 24.154 -5.922 1.00 80.12 103 ALA A N 1
ATOM 780 C CA . ALA A 1 103 ? -14.512 25.083 -6.590 1.00 80.12 103 ALA A CA 1
ATOM 781 C C . ALA A 1 103 ? -15.947 24.991 -6.041 1.00 80.12 103 ALA A C 1
ATOM 783 O O . ALA A 1 103 ? -16.611 26.007 -5.821 1.00 80.12 103 ALA A O 1
ATOM 784 N N . GLN A 1 104 ? -16.421 23.776 -5.747 1.00 74.00 104 GLN A N 1
ATOM 785 C CA . GLN A 1 104 ? -17.726 23.588 -5.115 1.00 74.00 104 GLN A CA 1
ATOM 786 C C . GLN A 1 104 ? -17.749 24.112 -3.672 1.00 74.00 104 GLN A C 1
ATOM 788 O O . GLN A 1 104 ? -18.764 24.656 -3.247 1.00 74.00 104 GLN A O 1
ATOM 793 N N . ARG A 1 105 ? -16.641 24.014 -2.923 1.00 66.81 105 ARG A N 1
ATOM 794 C CA . ARG A 1 105 ? -16.536 24.585 -1.565 1.00 66.81 105 ARG A CA 1
ATOM 795 C C . ARG A 1 105 ? -16.562 26.111 -1.552 1.00 66.81 105 ARG A C 1
ATOM 797 O O . ARG A 1 105 ? -17.053 26.674 -0.581 1.00 66.81 105 ARG A O 1
ATOM 804 N N . SER A 1 106 ? -16.062 26.772 -2.596 1.00 71.56 106 SER A N 1
ATOM 805 C CA . SER A 1 106 ? -16.134 28.235 -2.710 1.00 71.56 106 SER A CA 1
ATOM 806 C C . SER A 1 106 ? -17.518 28.756 -3.115 1.00 71.56 106 SER A C 1
ATOM 808 O O . SER A 1 106 ? -17.814 29.913 -2.842 1.00 71.56 106 SER A O 1
ATOM 810 N N . GLY A 1 107 ? -18.360 27.924 -3.746 1.00 58.12 107 GLY A N 1
ATOM 811 C CA . GLY A 1 107 ? -19.694 28.318 -4.227 1.00 58.12 107 GLY A CA 1
ATOM 812 C C . GLY A 1 107 ? -20.882 27.778 -3.421 1.00 58.12 107 GLY A C 1
ATOM 813 O O . GLY A 1 107 ? -21.989 28.293 -3.563 1.00 58.12 107 GLY A O 1
ATOM 814 N N . ARG A 1 108 ? -20.700 26.747 -2.581 1.00 52.88 108 ARG A N 1
ATOM 815 C CA . ARG A 1 108 ? -21.773 26.225 -1.717 1.00 52.88 108 ARG A CA 1
ATOM 816 C C . ARG A 1 108 ? -21.863 27.026 -0.411 1.00 52.88 108 ARG A C 1
ATOM 818 O O . ARG A 1 108 ? -20.825 27.252 0.216 1.00 52.88 108 ARG A O 1
ATOM 825 N N . PRO A 1 109 ? -23.076 27.367 0.072 1.00 51.50 109 PRO A N 1
ATOM 826 C CA . PRO A 1 109 ? -23.246 27.730 1.474 1.00 51.50 109 PRO A CA 1
ATOM 827 C C . PRO A 1 109 ? -22.662 26.596 2.324 1.00 51.50 109 PRO A C 1
ATOM 829 O O . PRO A 1 109 ? -22.839 25.415 1.998 1.00 51.50 109 PRO A O 1
ATOM 832 N N . ARG A 1 110 ? -21.871 26.953 3.345 1.00 51.41 110 ARG A N 1
ATOM 833 C CA . ARG A 1 110 ? -21.181 25.995 4.221 1.00 51.41 110 ARG A CA 1
ATOM 834 C C . ARG A 1 110 ? -22.171 24.906 4.630 1.00 51.41 110 ARG A C 1
ATOM 836 O O . ARG A 1 110 ? -23.298 25.223 4.998 1.00 51.41 110 ARG A O 1
ATOM 843 N N . SER A 1 111 ? -21.745 23.639 4.545 1.00 54.12 111 SER A N 1
ATOM 844 C CA . SER A 1 111 ? -22.532 22.502 5.038 1.00 54.12 111 SER A CA 1
ATOM 845 C C . SER A 1 111 ? -23.149 22.887 6.381 1.00 54.12 111 SER A C 1
ATOM 847 O O . SER A 1 111 ? -22.410 23.473 7.184 1.00 54.12 111 SER A O 1
ATOM 849 N N . PRO A 1 112 ? -24.445 22.602 6.623 1.00 56.66 112 PRO A N 1
ATOM 850 C CA . PRO A 1 112 ? -25.078 22.934 7.888 1.00 56.66 112 PRO A CA 1
ATOM 851 C C . PRO A 1 112 ? -24.145 22.464 8.995 1.00 56.66 112 PRO A C 1
ATOM 853 O O . PRO A 1 112 ? -23.737 21.298 9.021 1.00 56.66 112 PRO A O 1
ATOM 856 N N . SER A 1 113 ? -23.677 23.420 9.797 1.00 60.75 113 SER A N 1
ATOM 857 C CA . SER A 1 113 ? -22.664 23.190 10.819 1.00 60.75 113 SER A CA 1
ATOM 858 C C . SER A 1 113 ? -23.098 21.996 11.667 1.00 60.75 113 SER A C 1
ATOM 860 O O . SER A 1 113 ? -24.293 21.769 11.840 1.00 60.75 113 SER A O 1
ATOM 862 N N . GLY A 1 114 ? -22.155 21.209 12.199 1.00 68.06 114 GLY A N 1
ATOM 863 C CA . GLY A 1 114 ? -22.482 20.026 13.013 1.00 68.06 114 GLY A CA 1
ATOM 864 C C . GLY A 1 114 ? -23.510 20.301 14.126 1.00 68.06 114 GLY A C 1
ATOM 865 O O . GLY A 1 114 ? -24.215 19.388 14.537 1.00 68.06 114 GLY A O 1
ATOM 866 N N . ALA A 1 115 ? -23.657 21.568 14.529 1.00 71.88 115 ALA A N 1
ATOM 867 C CA . ALA A 1 115 ? -24.731 22.089 15.367 1.00 71.88 115 ALA A CA 1
ATOM 868 C C . ALA A 1 115 ? -26.155 21.831 14.826 1.00 71.88 115 ALA A C 1
ATOM 870 O O . ALA A 1 115 ? -27.002 21.392 15.593 1.00 71.88 115 ALA A O 1
ATOM 871 N N . LEU A 1 116 ? -26.434 22.033 13.533 1.00 79.81 116 LEU A N 1
ATOM 872 C CA . LEU A 1 116 ? -27.758 21.764 12.959 1.00 79.81 116 LEU A CA 1
ATOM 873 C C . LEU A 1 116 ? -28.025 20.263 12.821 1.00 79.81 116 LEU A C 1
ATOM 875 O O . LEU A 1 116 ? -29.118 19.796 13.108 1.00 79.81 116 LEU A O 1
ATOM 879 N N . LEU A 1 117 ? -27.022 19.470 12.435 1.00 84.19 117 LEU A N 1
ATOM 880 C CA . LEU A 1 117 ? -27.184 18.012 12.447 1.00 84.19 117 LEU A CA 1
ATOM 881 C C . LEU A 1 117 ? -27.391 17.484 13.874 1.00 84.19 117 LEU A C 1
ATOM 883 O O . LEU A 1 117 ? -28.044 16.459 14.050 1.00 84.19 117 LEU A O 1
ATOM 887 N N . ALA A 1 118 ? -26.867 18.177 14.889 1.00 84.44 118 ALA A N 1
ATOM 888 C CA . ALA A 1 118 ? -27.065 17.819 16.287 1.00 84.44 118 ALA A CA 1
ATOM 889 C C . ALA A 1 118 ? -28.494 18.078 16.793 1.00 84.44 118 ALA A C 1
ATOM 891 O O . ALA A 1 118 ? -28.906 17.373 17.714 1.00 84.44 118 ALA A O 1
ATOM 892 N N . THR A 1 119 ? -29.252 19.009 16.195 1.00 88.56 119 THR A N 1
ATOM 893 C CA . THR A 1 119 ? -30.662 19.254 16.563 1.00 88.56 119 THR A CA 1
ATOM 894 C C . THR A 1 119 ? -31.627 18.224 15.973 1.00 88.56 119 THR A C 1
ATOM 896 O O . THR A 1 119 ? -32.737 18.076 16.479 1.00 88.56 119 THR A O 1
ATOM 899 N N . ILE A 1 120 ? -31.211 17.480 14.942 1.00 92.69 120 ILE A N 1
ATOM 900 C CA . ILE A 1 120 ? -32.004 16.395 14.353 1.00 92.69 120 ILE A CA 1
ATOM 901 C C . ILE A 1 120 ? -31.980 15.180 15.287 1.00 92.69 120 ILE A C 1
ATOM 903 O O . ILE A 1 120 ? -30.913 14.762 15.766 1.00 92.69 120 ILE A O 1
ATOM 907 N N . ASP A 1 121 ? -33.152 14.569 15.489 1.00 94.06 121 ASP A N 1
ATOM 908 C CA . ASP A 1 121 ? -33.289 13.311 16.229 1.00 94.06 121 ASP A CA 1
ATOM 909 C C . ASP A 1 121 ? -32.268 12.264 15.747 1.00 94.06 121 ASP A C 1
ATOM 911 O O . ASP A 1 121 ? -31.995 12.140 14.550 1.00 94.06 121 ASP A O 1
ATOM 915 N N . GLY A 1 122 ? -31.690 11.500 16.678 1.00 93.00 122 GLY A N 1
ATOM 916 C CA . GLY A 1 122 ? -30.575 10.594 16.393 1.00 93.00 122 GLY A CA 1
ATOM 917 C C . GLY A 1 122 ? -30.862 9.587 15.274 1.00 93.00 122 GLY A C 1
ATOM 918 O O . GLY A 1 122 ? -29.975 9.321 14.461 1.00 93.00 122 GLY A O 1
ATOM 919 N N . ARG A 1 123 ? -32.097 9.074 15.168 1.00 94.31 123 ARG A N 1
ATOM 920 C CA . ARG A 1 123 ? -32.476 8.109 14.119 1.00 94.31 123 ARG A CA 1
ATOM 921 C C . ARG A 1 123 ? -32.711 8.780 12.772 1.00 94.31 123 ARG A C 1
ATOM 923 O O . ARG A 1 123 ? -32.277 8.253 11.751 1.00 94.31 123 ARG A O 1
ATOM 930 N N . LEU A 1 124 ? -33.344 9.952 12.765 1.00 95.50 124 LEU A N 1
ATOM 931 C CA . LEU A 1 124 ? -33.545 10.759 11.554 1.00 95.50 124 LEU A CA 1
ATOM 932 C C . LEU A 1 124 ? -32.203 11.214 10.969 1.00 95.50 124 LEU A C 1
ATOM 934 O O . LEU A 1 124 ? -31.963 11.103 9.767 1.00 95.50 124 LEU A O 1
ATOM 938 N N . ARG A 1 125 ? -31.293 11.642 11.846 1.00 94.62 125 ARG A N 1
ATOM 939 C CA . ARG A 1 125 ? -29.919 12.010 11.511 1.00 94.62 125 ARG A CA 1
ATOM 940 C C . ARG A 1 125 ? -29.149 10.818 10.955 1.00 94.62 125 ARG A C 1
ATOM 942 O O . ARG A 1 125 ? -28.488 10.962 9.935 1.00 94.62 125 ARG A O 1
ATOM 949 N N . ALA A 1 126 ? -29.249 9.648 11.590 1.00 94.12 126 ALA A N 1
ATOM 950 C CA . ALA A 1 126 ? -28.602 8.429 11.112 1.00 94.12 126 ALA A CA 1
ATOM 951 C C . ALA A 1 126 ? -29.110 8.027 9.721 1.00 94.12 126 ALA A C 1
ATOM 953 O O . ALA A 1 126 ? -28.292 7.814 8.833 1.00 94.12 126 ALA A O 1
ATOM 954 N N . ALA A 1 127 ? -30.427 8.009 9.493 1.00 94.88 127 ALA A N 1
ATOM 955 C CA . ALA A 1 127 ? -31.000 7.718 8.177 1.00 94.88 127 ALA A CA 1
ATOM 956 C C . ALA A 1 127 ? -30.491 8.696 7.102 1.00 94.88 127 ALA A C 1
ATOM 958 O O . ALA A 1 127 ? -30.073 8.277 6.023 1.00 94.88 127 ALA A O 1
ATOM 959 N N . LEU A 1 128 ? -30.451 9.993 7.424 1.00 92.50 128 LEU A N 1
ATOM 960 C CA . LEU A 1 128 ? -29.974 11.032 6.514 1.00 92.50 128 LEU A CA 1
ATOM 961 C C . LEU A 1 128 ? -28.475 10.896 6.203 1.00 92.50 128 LEU A C 1
ATOM 963 O O . LEU A 1 128 ? -28.074 11.003 5.044 1.00 92.50 128 LEU A O 1
ATOM 967 N N . LEU A 1 129 ? -27.652 10.601 7.216 1.00 87.75 129 LEU A N 1
ATOM 968 C CA . LEU A 1 129 ? -26.217 10.376 7.044 1.00 87.75 129 LEU A CA 1
ATOM 969 C C . LEU A 1 129 ? -25.935 9.105 6.235 1.00 87.75 129 LEU A C 1
ATOM 971 O O . LEU A 1 129 ? -25.126 9.140 5.313 1.00 87.75 129 LEU A O 1
ATOM 975 N N . LEU A 1 130 ? -26.615 7.998 6.542 1.00 88.56 130 LEU A N 1
ATOM 976 C CA . LEU A 1 130 ? -26.465 6.722 5.838 1.00 88.56 130 LEU A CA 1
ATOM 977 C C . LEU A 1 130 ? -26.882 6.830 4.367 1.00 88.56 130 LEU A C 1
ATOM 979 O O . LEU A 1 130 ? -26.193 6.304 3.493 1.00 88.56 130 LEU A O 1
ATOM 983 N N . ARG A 1 131 ? -27.947 7.584 4.075 1.00 89.75 131 ARG A N 1
ATOM 984 C CA . ARG A 1 131 ? -28.368 7.853 2.697 1.00 89.75 131 ARG A CA 1
ATOM 985 C C . ARG A 1 131 ? -27.372 8.730 1.944 1.00 89.75 131 ARG A C 1
ATOM 987 O O . ARG A 1 131 ? -27.085 8.444 0.789 1.00 89.75 131 ARG A O 1
ATOM 994 N N . HIS A 1 132 ? -26.887 9.817 2.547 1.00 79.31 132 HIS A N 1
ATOM 995 C CA . HIS A 1 132 ? -26.120 10.838 1.813 1.00 79.31 132 HIS A CA 1
ATOM 996 C C . HIS A 1 132 ? -24.603 10.635 1.823 1.00 79.31 132 HIS A C 1
ATOM 998 O O . HIS A 1 132 ? -23.961 10.951 0.829 1.00 79.31 132 HIS A O 1
ATOM 1004 N N . PHE A 1 133 ? -24.026 10.106 2.904 1.00 73.94 133 PHE A N 1
ATOM 1005 C CA . PHE A 1 133 ? -22.575 9.895 3.012 1.00 73.94 133 PHE A CA 1
ATOM 1006 C C . PHE A 1 133 ? -22.150 8.458 2.724 1.00 73.94 133 PHE A C 1
ATOM 1008 O O . PHE A 1 133 ? -21.009 8.228 2.343 1.00 73.94 133 PHE A O 1
ATOM 1015 N N . TYR A 1 134 ? -23.051 7.492 2.912 1.00 75.62 134 TYR A N 1
ATOM 1016 C CA . TYR A 1 134 ? -22.738 6.072 2.731 1.00 75.62 134 TYR A CA 1
ATOM 1017 C C . TYR A 1 134 ? -23.484 5.435 1.554 1.00 75.62 134 TYR A C 1
ATOM 1019 O O . TYR A 1 134 ? -23.252 4.265 1.265 1.00 75.62 134 TYR A O 1
ATOM 1027 N N . CYS A 1 135 ? -24.347 6.197 0.867 1.00 76.06 135 CYS A N 1
ATOM 1028 C CA . CYS A 1 135 ? -25.107 5.769 -0.311 1.00 76.06 135 CYS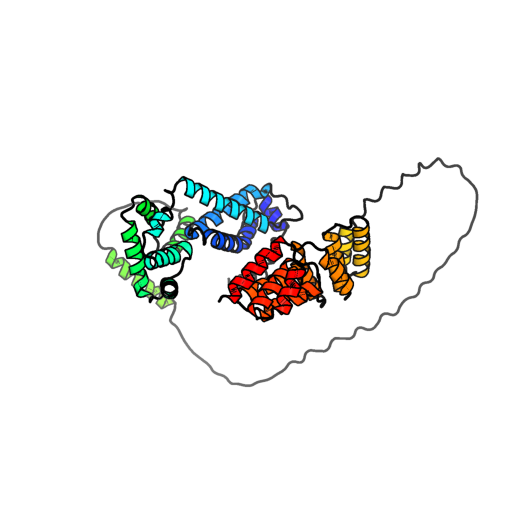 A CA 1
ATOM 1029 C C . CYS A 1 135 ? -25.848 4.436 -0.122 1.00 76.06 135 CYS A C 1
ATOM 1031 O O . CYS A 1 135 ? -25.988 3.664 -1.069 1.00 76.06 135 CYS A O 1
ATOM 1033 N N . LEU A 1 136 ? -26.307 4.160 1.100 1.00 81.75 136 LEU A N 1
ATOM 1034 C CA . LEU A 1 136 ? -27.042 2.938 1.390 1.00 81.75 136 LEU A CA 1
ATOM 1035 C C . LEU A 1 136 ? -28.455 3.007 0.789 1.00 81.75 136 LEU A C 1
ATOM 1037 O O . LEU A 1 136 ? -29.099 4.066 0.761 1.00 81.75 136 LEU A O 1
ATOM 1041 N N . ASP A 1 137 ? -28.940 1.866 0.308 1.00 87.25 137 ASP A N 1
ATOM 1042 C CA . ASP A 1 137 ? -30.336 1.720 -0.104 1.00 87.25 137 ASP A CA 1
ATOM 1043 C C . ASP A 1 137 ? -31.279 1.669 1.118 1.00 87.25 137 ASP A C 1
ATOM 1045 O O . ASP A 1 137 ? -30.841 1.585 2.268 1.00 87.25 137 ASP A O 1
ATOM 1049 N N . ASP A 1 138 ? -32.593 1.739 0.897 1.00 93.00 138 ASP A N 1
ATOM 1050 C CA . ASP A 1 138 ? -33.560 1.815 2.003 1.00 93.00 138 ASP A CA 1
ATOM 1051 C C . ASP A 1 138 ? -33.614 0.535 2.845 1.00 93.00 138 ASP A C 1
ATOM 1053 O O . ASP A 1 138 ? -33.906 0.587 4.040 1.00 93.00 138 ASP A O 1
ATOM 1057 N N . ALA A 1 139 ? -33.281 -0.624 2.271 1.00 89.75 139 ALA A N 1
ATOM 1058 C CA . ALA A 1 139 ? -33.207 -1.871 3.025 1.00 89.75 139 ALA A CA 1
ATOM 1059 C C . ALA A 1 139 ? -31.980 -1.888 3.947 1.00 89.75 139 ALA A C 1
ATOM 1061 O O . ALA A 1 139 ? -32.085 -2.251 5.120 1.00 89.75 139 ALA A O 1
ATOM 1062 N N . GLN A 1 140 ? -30.833 -1.437 3.442 1.00 86.19 140 GLN A N 1
ATOM 1063 C CA . GLN A 1 140 ? -29.586 -1.311 4.190 1.00 86.19 140 GLN A CA 1
ATOM 1064 C C . GLN A 1 140 ? -29.687 -0.251 5.290 1.00 86.19 140 GLN A C 1
ATOM 1066 O O . GLN A 1 140 ? -29.246 -0.494 6.415 1.00 86.19 140 GLN A O 1
ATOM 1071 N N . ILE A 1 141 ? -30.303 0.900 5.001 1.00 93.31 141 ILE A N 1
ATOM 1072 C CA . ILE A 1 141 ? -30.551 1.948 6.000 1.00 93.31 141 ILE A CA 1
ATOM 1073 C C . ILE A 1 141 ? -31.470 1.416 7.088 1.00 93.31 141 ILE A C 1
ATOM 1075 O O . ILE A 1 141 ? -31.137 1.555 8.263 1.00 93.31 141 ILE A O 1
ATOM 1079 N N . GLY A 1 142 ? -32.582 0.780 6.707 1.00 95.12 142 GLY A N 1
ATOM 1080 C CA . GLY A 1 142 ? -33.516 0.180 7.651 1.00 95.12 142 GLY A CA 1
ATOM 1081 C C . GLY A 1 142 ? -32.801 -0.806 8.571 1.00 95.12 142 GLY A C 1
ATOM 1082 O O . GLY A 1 142 ? -32.809 -0.643 9.793 1.00 95.12 142 GLY A O 1
ATOM 1083 N N . SER A 1 143 ? -32.068 -1.760 7.992 1.00 94.50 143 SER A N 1
ATOM 1084 C CA . SER A 1 143 ? -31.282 -2.724 8.763 1.00 94.50 143 SER A CA 1
ATOM 1085 C C . SER A 1 143 ? -30.284 -2.051 9.712 1.00 94.50 143 SER A C 1
ATOM 1087 O O . SER A 1 143 ? -30.098 -2.533 10.827 1.00 94.50 143 SER A O 1
ATOM 1089 N N . ALA A 1 144 ? -29.644 -0.955 9.298 1.00 94.38 144 ALA A N 1
ATOM 1090 C CA . ALA A 1 144 ? -28.649 -0.250 10.103 1.00 94.38 144 ALA A CA 1
ATOM 1091 C C . ALA A 1 144 ? -29.261 0.548 11.268 1.00 94.38 144 ALA A C 1
ATOM 1093 O O . ALA A 1 144 ? -28.659 0.619 12.339 1.00 94.38 144 ALA A O 1
ATOM 1094 N N . ILE A 1 145 ? -30.449 1.135 11.086 1.00 96.00 145 ILE A N 1
ATOM 1095 C CA . ILE A 1 145 ? -31.138 1.915 12.132 1.00 96.00 145 ILE A CA 1
ATOM 1096 C C . ILE A 1 145 ? -32.155 1.089 12.936 1.00 96.00 145 ILE A C 1
ATOM 1098 O O . ILE A 1 145 ? -32.811 1.624 13.833 1.00 96.00 145 ILE A O 1
ATOM 1102 N N . GLY A 1 146 ? -32.270 -0.210 12.641 1.00 93.69 146 GLY A N 1
ATOM 1103 C CA . GLY A 1 146 ? -33.189 -1.133 13.307 1.00 93.69 146 GLY A CA 1
ATOM 1104 C C . GLY A 1 146 ? -34.652 -0.933 12.906 1.00 93.69 146 GLY A C 1
ATOM 1105 O O . GLY A 1 146 ? -35.544 -1.137 13.728 1.00 93.69 146 GLY A O 1
ATOM 1106 N N . THR A 1 147 ? -34.911 -0.500 11.672 1.00 87.81 147 THR A N 1
ATOM 1107 C CA . THR A 1 147 ? -36.255 -0.336 11.103 1.00 87.81 147 THR A CA 1
ATOM 1108 C C . THR A 1 147 ? -36.410 -1.169 9.823 1.00 87.81 147 THR A C 1
ATOM 1110 O O . THR A 1 147 ? -35.441 -1.559 9.185 1.00 87.81 147 THR A O 1
ATOM 1113 N N . GLY A 1 148 ? -37.638 -1.512 9.429 1.00 81.94 148 GLY A N 1
ATOM 1114 C CA . GLY A 1 148 ? -37.862 -2.084 8.092 1.00 81.94 148 GLY A CA 1
ATOM 1115 C C . GLY A 1 148 ? -37.555 -1.061 6.985 1.00 81.94 148 GLY A C 1
ATOM 1116 O O . GLY A 1 148 ? -37.445 0.132 7.261 1.00 81.94 148 GLY A O 1
ATOM 1117 N N . SER A 1 149 ? -37.494 -1.495 5.722 1.00 72.50 149 SER A N 1
ATOM 1118 C CA . SER A 1 149 ? -37.254 -0.601 4.571 1.00 72.50 149 SER A CA 1
ATOM 1119 C C . SER A 1 149 ? -38.354 0.453 4.371 1.00 72.50 149 SER A C 1
ATOM 1121 O O . SER A 1 149 ? -38.056 1.621 4.147 1.00 72.50 149 SER A O 1
ATOM 1123 N N . LYS A 1 150 ? -39.634 0.078 4.526 1.00 78.00 150 LYS A N 1
ATOM 1124 C CA . LYS A 1 150 ? -40.791 0.990 4.376 1.00 78.00 150 LYS A CA 1
ATOM 1125 C C . LYS A 1 150 ? -40.733 2.236 5.295 1.00 78.00 150 LYS A C 1
ATOM 1127 O O . LYS A 1 150 ? -41.079 3.321 4.842 1.00 78.00 150 LYS A O 1
ATOM 1132 N N . PRO A 1 151 ? -40.303 2.133 6.568 1.00 85.06 151 PRO A N 1
ATOM 1133 C CA . PRO A 1 151 ? -40.084 3.290 7.442 1.00 85.06 151 PRO A CA 1
ATOM 1134 C C . PRO A 1 151 ? -39.028 4.312 6.999 1.00 85.06 151 PRO A C 1
ATOM 1136 O O . PRO A 1 151 ? -39.048 5.435 7.512 1.00 85.06 151 PRO A O 1
ATOM 1139 N N . VAL A 1 152 ? -38.077 3.945 6.133 1.00 94.81 152 VAL A N 1
ATOM 1140 C CA . VAL A 1 152 ? -36.902 4.789 5.849 1.00 94.81 152 VAL A CA 1
ATOM 1141 C C . VAL A 1 152 ? -37.286 6.075 5.131 1.00 94.81 152 VAL A C 1
ATOM 1143 O O . VAL A 1 152 ? -36.831 7.141 5.548 1.00 94.81 152 VAL A O 1
ATOM 1146 N N . ASP A 1 153 ? -38.194 6.016 4.159 1.00 91.25 153 ASP A N 1
ATOM 1147 C CA . ASP A 1 153 ? -38.683 7.212 3.463 1.00 91.25 153 ASP A CA 1
ATOM 1148 C C . ASP A 1 153 ? -39.319 8.207 4.441 1.00 91.25 153 ASP A C 1
ATOM 1150 O O . ASP A 1 153 ? -38.961 9.383 4.466 1.00 91.25 153 ASP A O 1
ATOM 1154 N N . GLY A 1 154 ? -40.150 7.718 5.366 1.00 94.56 154 GLY A N 1
ATOM 1155 C CA . GLY A 1 154 ? -40.746 8.553 6.410 1.00 94.56 154 GLY A CA 1
ATOM 1156 C C . GLY A 1 154 ? -39.725 9.128 7.401 1.00 94.56 154 GLY A C 1
ATOM 1157 O O . GLY A 1 154 ? -39.981 10.162 8.023 1.00 94.56 154 GLY A O 1
ATOM 1158 N N . HIS A 1 155 ? -38.569 8.485 7.594 1.00 94.44 155 HIS A N 1
ATOM 1159 C CA . HIS A 1 155 ? -37.463 9.056 8.367 1.00 94.44 155 HIS A CA 1
ATOM 1160 C C . HIS A 1 155 ? -36.710 10.127 7.573 1.00 94.44 155 HIS A C 1
ATOM 1162 O O . HIS A 1 155 ? -36.412 11.185 8.124 1.00 94.44 155 HIS A O 1
ATOM 1168 N N . LEU A 1 156 ? -36.448 9.896 6.287 1.00 93.06 156 LEU A N 1
ATOM 1169 C CA . LEU A 1 156 ? -35.799 10.876 5.418 1.00 93.06 156 LEU A CA 1
ATOM 1170 C C . LEU A 1 156 ? -36.663 12.130 5.247 1.00 93.06 156 LEU A C 1
ATOM 1172 O O . LEU A 1 156 ? -36.145 13.240 5.350 1.00 93.06 156 LEU A O 1
ATOM 1176 N N . ASP A 1 157 ? -37.972 11.976 5.072 1.00 91.62 157 ASP A N 1
ATOM 1177 C CA . ASP A 1 157 ? -38.893 13.103 4.919 1.00 91.62 157 ASP A CA 1
ATOM 1178 C C . ASP A 1 157 ? -39.029 13.916 6.204 1.00 91.62 157 ASP A C 1
ATOM 1180 O O . ASP A 1 157 ? -38.896 15.138 6.168 1.00 91.62 157 ASP A O 1
ATOM 1184 N N . ARG A 1 158 ? -39.159 13.265 7.369 1.00 93.75 158 ARG A N 1
ATOM 1185 C CA . ARG A 1 158 ? -39.160 13.972 8.663 1.00 93.75 158 ARG A CA 1
ATOM 1186 C C . ARG A 1 158 ? -37.835 14.678 8.941 1.00 93.75 158 ARG A C 1
ATOM 1188 O O . ARG A 1 158 ? -37.848 15.808 9.427 1.00 93.75 158 ARG A O 1
ATOM 1195 N N . ALA A 1 159 ? -36.705 14.053 8.604 1.00 93.31 159 ALA A N 1
ATOM 1196 C CA . ALA A 1 159 ? -35.392 14.680 8.720 1.00 93.31 159 ALA A CA 1
ATOM 1197 C C . ALA A 1 159 ? -35.298 15.933 7.832 1.00 93.31 159 ALA A C 1
ATOM 1199 O O . ALA A 1 159 ? -34.847 16.983 8.286 1.00 93.31 159 ALA A O 1
ATOM 1200 N N . ARG A 1 160 ? -35.784 15.859 6.585 1.00 89.31 160 ARG A N 1
ATOM 1201 C CA . ARG A 1 160 ? -35.847 17.006 5.666 1.00 89.31 160 ARG A CA 1
ATOM 1202 C C . ARG A 1 160 ? -36.761 18.104 6.200 1.00 89.31 160 ARG A C 1
ATOM 1204 O O . ARG A 1 160 ? -36.342 19.256 6.200 1.00 89.31 160 ARG A O 1
ATOM 1211 N N . SER A 1 161 ? -37.953 17.774 6.699 1.00 89.44 161 SER A N 1
ATOM 1212 C CA . SER A 1 161 ? -38.885 18.742 7.295 1.00 89.44 161 SER A CA 1
ATOM 1213 C C . SER A 1 161 ? -38.294 19.456 8.511 1.00 89.44 161 SER A C 1
ATOM 1215 O O . SER A 1 161 ? -38.429 20.672 8.613 1.00 89.44 161 SER A O 1
ATOM 1217 N N . GLN A 1 162 ? -37.563 18.753 9.385 1.00 90.00 162 GLN A N 1
ATOM 1218 C CA . GLN A 1 162 ? -36.858 19.385 10.512 1.00 90.00 162 GLN A CA 1
ATOM 1219 C C . GLN A 1 162 ? -35.780 20.375 10.054 1.00 90.00 162 GLN A C 1
ATOM 1221 O O . GLN A 1 162 ? -35.502 21.353 10.744 1.00 90.00 162 GLN A O 1
ATOM 1226 N N . MET A 1 163 ? -35.205 20.164 8.870 1.00 84.25 163 MET A N 1
ATOM 1227 C CA . MET A 1 163 ? -34.219 21.076 8.300 1.00 84.25 163 MET A CA 1
ATOM 1228 C C . MET A 1 163 ? -34.818 22.204 7.443 1.00 84.25 163 MET A C 1
ATOM 1230 O O . MET A 1 163 ? -34.108 23.153 7.114 1.00 84.25 163 MET A O 1
ATOM 1234 N N . GLN A 1 164 ? -36.105 22.148 7.075 1.00 78.94 164 GLN A N 1
ATOM 1235 C CA . GLN A 1 164 ? -36.741 23.139 6.190 1.00 78.94 164 GLN A CA 1
ATOM 1236 C C . GLN A 1 164 ? -36.850 24.548 6.800 1.00 78.94 164 GLN A C 1
ATOM 1238 O O . GLN A 1 164 ? -37.034 25.503 6.046 1.00 78.94 164 GLN A O 1
ATOM 1243 N N . GLY A 1 165 ? -36.690 24.693 8.120 1.00 71.31 165 GLY A N 1
ATOM 1244 C CA . GLY A 1 165 ? -36.620 25.991 8.805 1.00 71.31 165 GLY A CA 1
ATOM 1245 C C . GLY A 1 165 ? -35.299 26.747 8.610 1.00 71.31 165 GLY A C 1
ATOM 1246 O O . GLY A 1 165 ? -35.194 27.897 9.025 1.00 71.31 165 GLY A O 1
ATOM 1247 N N . VAL A 1 166 ? -34.295 26.132 7.974 1.00 70.38 166 VAL A N 1
ATOM 1248 C CA . VAL A 1 166 ? -32.972 26.732 7.762 1.00 70.38 166 VAL A CA 1
ATOM 1249 C C . VAL A 1 166 ? -32.782 27.025 6.276 1.00 70.38 166 VAL A C 1
ATOM 1251 O O . VAL A 1 166 ? -32.704 26.116 5.447 1.00 70.38 166 VAL A O 1
ATOM 1254 N N . SER A 1 167 ? -32.717 28.309 5.926 1.00 53.66 167 SER A N 1
ATOM 1255 C CA . SER A 1 167 ? -32.592 28.817 4.550 1.00 53.66 167 SER A CA 1
ATOM 1256 C C . SER A 1 167 ? -31.426 28.190 3.766 1.00 53.66 167 SER A C 1
ATOM 1258 O O . SER A 1 167 ? -31.581 27.906 2.575 1.00 53.66 167 SER A O 1
ATOM 1260 N N . ASP A 1 168 ? -30.318 27.865 4.438 1.00 59.31 168 ASP A N 1
ATOM 1261 C CA . ASP A 1 168 ? -29.147 27.194 3.851 1.00 59.31 168 ASP A CA 1
ATOM 1262 C C . ASP A 1 168 ? -29.426 25.750 3.396 1.00 59.31 168 ASP A C 1
ATOM 1264 O O . ASP A 1 168 ? -28.823 25.255 2.438 1.00 59.31 168 ASP A O 1
ATOM 1268 N N . VAL A 1 169 ? -30.392 25.064 4.015 1.00 58.88 169 VAL A N 1
ATOM 1269 C CA . VAL A 1 169 ? -30.655 23.649 3.724 1.00 58.88 169 VAL A CA 1
ATOM 1270 C C . VAL A 1 169 ? -31.477 23.467 2.449 1.00 58.88 169 VAL A C 1
ATOM 1272 O O . VAL A 1 169 ? -31.268 22.496 1.726 1.00 58.88 169 VAL A O 1
ATOM 1275 N N . ARG A 1 170 ? -32.341 24.421 2.070 1.00 54.47 170 ARG A N 1
ATOM 1276 C CA . ARG A 1 170 ? -33.010 24.378 0.751 1.00 54.47 170 ARG A CA 1
ATOM 1277 C C . ARG A 1 170 ? -32.025 24.511 -0.408 1.00 54.47 170 ARG A C 1
ATOM 1279 O O . ARG A 1 170 ? -32.289 23.967 -1.477 1.00 54.47 170 ARG A O 1
ATOM 1286 N N . ALA A 1 171 ? -30.931 25.253 -0.239 1.00 55.72 171 ALA A N 1
ATOM 1287 C CA . ALA A 1 171 ? -29.871 25.339 -1.244 1.00 55.72 171 ALA A CA 1
ATOM 1288 C C . ALA A 1 171 ? -29.066 24.030 -1.310 1.00 55.72 171 ALA A C 1
ATOM 1290 O O . ALA A 1 171 ? -28.776 23.531 -2.396 1.00 55.72 171 ALA A O 1
ATOM 1291 N N . TRP A 1 172 ? -28.791 23.425 -0.151 1.00 62.47 172 TRP A N 1
ATOM 1292 C CA . TRP A 1 172 ? -28.126 22.126 -0.048 1.00 62.47 172 TRP A CA 1
ATOM 1293 C C . TRP A 1 172 ? -28.957 20.972 -0.645 1.00 62.47 172 TRP A C 1
ATOM 1295 O O . TRP A 1 172 ? -28.437 20.218 -1.465 1.00 62.47 172 TRP A O 1
ATOM 1305 N N . LEU A 1 173 ? -30.257 20.886 -0.323 1.00 56.34 173 LEU A N 1
ATOM 1306 C CA . LEU A 1 173 ? -31.181 19.854 -0.821 1.00 56.34 173 LEU A CA 1
ATOM 1307 C C . LEU A 1 173 ? -31.497 20.002 -2.318 1.00 56.34 173 LEU A C 1
ATOM 1309 O O . LEU A 1 173 ? -31.580 18.999 -3.020 1.00 56.34 173 LEU A O 1
ATOM 1313 N N . ARG A 1 174 ? -31.644 21.232 -2.839 1.00 53.06 174 ARG A N 1
ATOM 1314 C CA . ARG A 1 174 ? -31.878 21.457 -4.282 1.00 53.06 174 ARG A CA 1
ATOM 1315 C C . ARG A 1 174 ? -30.673 21.085 -5.143 1.00 53.06 174 ARG A C 1
ATOM 1317 O 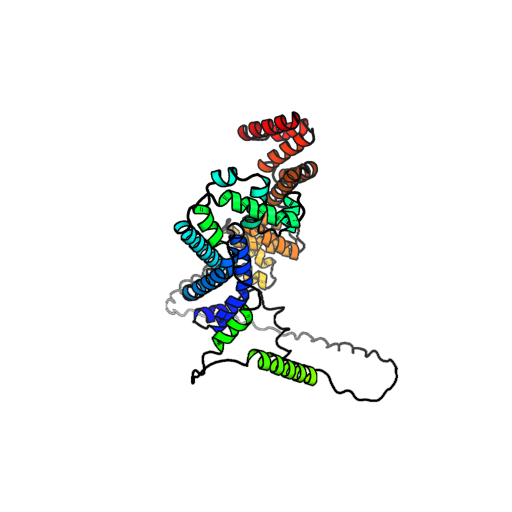O . ARG A 1 174 ? -30.865 20.626 -6.259 1.00 53.06 174 ARG A O 1
ATOM 1324 N N . GLY A 1 175 ? -29.455 21.203 -4.614 1.00 49.75 175 GLY A N 1
ATOM 1325 C CA . GLY A 1 175 ? -28.253 20.682 -5.270 1.00 49.75 175 GLY A CA 1
ATOM 1326 C C . GLY A 1 175 ? -28.116 19.152 -5.231 1.00 49.75 175 GLY A C 1
ATOM 1327 O O . GLY A 1 175 ? -27.152 18.638 -5.784 1.00 49.75 175 GLY A O 1
ATOM 1328 N N . ALA A 1 176 ? -29.028 18.437 -4.560 1.00 48.47 176 ALA A N 1
ATOM 1329 C CA . ALA A 1 176 ? -29.039 16.977 -4.430 1.00 48.47 176 ALA A CA 1
ATOM 1330 C C . ALA A 1 176 ? -30.253 16.309 -5.117 1.00 48.47 176 ALA A C 1
ATOM 1332 O O . ALA A 1 176 ? -30.360 15.084 -5.113 1.00 48.47 176 ALA A O 1
ATOM 1333 N N . ALA A 1 177 ? -31.173 17.086 -5.701 1.00 37.22 177 ALA A N 1
ATOM 1334 C CA . ALA A 1 177 ? -32.325 16.556 -6.426 1.00 37.22 177 ALA A CA 1
ATOM 1335 C C . ALA A 1 177 ? -31.916 16.154 -7.856 1.00 37.22 177 ALA A C 1
ATOM 1337 O O . ALA A 1 177 ? -31.712 17.008 -8.715 1.00 37.22 177 ALA A O 1
ATOM 1338 N N . LEU A 1 178 ? -31.784 14.850 -8.102 1.00 38.78 178 LEU A N 1
ATOM 1339 C CA . LEU A 1 178 ? -31.565 14.278 -9.434 1.00 38.78 178 LEU A CA 1
ATOM 1340 C C . LEU A 1 178 ? -32.866 14.315 -10.260 1.00 38.78 178 LEU A C 1
ATOM 1342 O O . LEU A 1 178 ? -33.887 13.830 -9.766 1.00 38.78 178 LEU A O 1
ATOM 1346 N N . PRO A 1 179 ? -32.854 14.745 -11.534 1.00 40.75 179 PRO A N 1
ATOM 1347 C CA . PRO A 1 179 ? -33.720 14.168 -12.549 1.00 40.75 179 PRO A CA 1
ATOM 1348 C C . PRO A 1 179 ? -32.931 13.094 -13.317 1.00 40.75 179 PRO A C 1
ATOM 1350 O O . PRO A 1 179 ? -31.790 13.338 -13.687 1.00 40.75 179 PRO A O 1
ATOM 1353 N N . TYR A 1 180 ? -33.496 11.899 -13.511 1.00 38.22 180 TYR A N 1
ATOM 1354 C CA . TYR A 1 180 ? -33.616 11.206 -14.811 1.00 38.22 180 TYR A CA 1
ATOM 1355 C C . TYR A 1 180 ? -33.982 9.722 -14.641 1.00 38.22 180 TYR A C 1
ATOM 1357 O O . TYR A 1 180 ? -33.423 9.011 -13.809 1.00 38.22 180 TYR A O 1
ATOM 1365 N N . SER A 1 181 ? -34.922 9.267 -15.480 1.00 45.00 181 SER A N 1
ATOM 1366 C CA . SER A 1 181 ? -35.195 7.852 -15.749 1.00 45.00 181 SER A CA 1
ATOM 1367 C C . SER A 1 181 ? -34.306 7.352 -16.898 1.00 45.00 181 SER A C 1
ATOM 1369 O O . SER A 1 181 ? -33.860 8.125 -17.748 1.00 45.00 181 SER A O 1
ATOM 1371 N N . SER A 1 182 ? -34.041 6.047 -16.914 1.00 37.72 182 SER A N 1
ATOM 1372 C CA . SER A 1 182 ? -33.036 5.353 -17.731 1.00 37.72 182 SER A CA 1
ATOM 1373 C C . SER A 1 182 ? -33.312 5.272 -19.241 1.00 37.72 182 SER A C 1
ATOM 1375 O O . SER A 1 182 ? -32.492 4.711 -19.962 1.00 37.72 182 SER A O 1
ATOM 1377 N N . ALA A 1 183 ? -34.415 5.831 -19.746 1.00 41.12 183 ALA A N 1
ATOM 1378 C CA . ALA A 1 183 ? -34.792 5.701 -21.158 1.00 41.12 183 ALA A CA 1
ATOM 1379 C C . ALA A 1 183 ? -34.225 6.799 -22.084 1.00 41.12 183 ALA A C 1
ATOM 1381 O O . ALA A 1 183 ? -34.193 6.607 -23.290 1.00 41.12 183 ALA A O 1
ATOM 1382 N N . GLY A 1 184 ? -33.738 7.932 -21.559 1.00 41.78 184 GLY A N 1
ATOM 1383 C CA . GLY A 1 184 ? -33.326 9.077 -22.395 1.00 41.78 184 GLY A CA 1
ATOM 1384 C C . GLY A 1 184 ? -31.863 9.103 -22.864 1.00 41.78 184 GLY A C 1
ATOM 1385 O O . GLY A 1 184 ? -31.495 9.964 -23.657 1.00 41.78 184 GLY A O 1
ATOM 1386 N N . LEU A 1 185 ? -31.000 8.209 -22.366 1.00 40.41 185 LEU A N 1
ATOM 1387 C CA . LEU A 1 185 ? -29.543 8.338 -22.540 1.00 40.41 185 LEU A CA 1
ATOM 1388 C C . LEU A 1 185 ? -28.995 7.610 -23.781 1.00 40.41 185 LEU A C 1
ATOM 1390 O O . LEU A 1 185 ? -27.961 8.006 -24.314 1.00 40.41 185 LEU A O 1
ATOM 1394 N N . ALA A 1 186 ? -29.670 6.554 -24.239 1.00 39.25 186 ALA A N 1
ATOM 1395 C CA . ALA A 1 186 ? -29.242 5.803 -25.420 1.00 39.25 186 ALA A CA 1
ATOM 1396 C C . ALA A 1 186 ? -29.600 6.539 -26.723 1.00 39.25 186 ALA A C 1
ATOM 1398 O O . ALA A 1 186 ? -28.782 6.582 -27.641 1.00 39.25 186 ALA A O 1
ATOM 1399 N N . ASP A 1 187 ? -30.763 7.196 -26.759 1.00 37.47 187 ASP A N 1
ATOM 1400 C CA . ASP A 1 187 ? -31.225 7.928 -27.942 1.00 37.47 187 ASP A CA 1
ATOM 1401 C C . ASP A 1 187 ? -30.460 9.250 -28.127 1.00 37.47 187 ASP A C 1
ATOM 1403 O O . ASP A 1 187 ? -29.971 9.536 -29.218 1.00 37.47 187 ASP A O 1
ATOM 1407 N N . ALA A 1 188 ? -30.202 9.998 -27.047 1.00 35.81 188 ALA A N 1
ATOM 1408 C CA . ALA A 1 188 ? -29.518 11.294 -27.122 1.00 35.81 188 ALA A CA 1
ATOM 1409 C C . ALA A 1 188 ? -28.051 11.207 -27.600 1.00 35.81 188 ALA A C 1
ATOM 1411 O O . ALA A 1 188 ? -27.548 12.115 -28.265 1.00 35.81 188 ALA A O 1
ATOM 1412 N N . VAL A 1 189 ? -27.341 10.114 -27.299 1.00 42.28 189 VAL A N 1
ATOM 1413 C CA . VAL A 1 189 ? -25.924 9.953 -27.683 1.00 42.28 189 VAL A CA 1
ATOM 1414 C C . VAL A 1 189 ? -25.772 9.556 -29.155 1.00 42.28 189 VAL A C 1
ATOM 1416 O O . VAL A 1 189 ? -24.804 9.962 -29.798 1.00 42.28 189 VAL A O 1
ATOM 1419 N N . MET A 1 190 ? -26.740 8.832 -29.723 1.00 40.88 190 MET A N 1
ATOM 1420 C CA . MET A 1 190 ? -26.723 8.466 -31.145 1.00 40.88 190 MET A CA 1
ATOM 1421 C C . MET A 1 190 ? -27.297 9.574 -32.039 1.00 40.88 190 MET A C 1
ATOM 1423 O O . MET A 1 190 ? -26.811 9.782 -33.152 1.00 40.88 190 MET A O 1
ATOM 1427 N N . GLU A 1 191 ? -28.254 10.357 -31.538 1.00 37.34 191 GLU A N 1
ATOM 1428 C CA . GLU A 1 191 ? -28.869 11.460 -32.285 1.00 37.34 191 GLU A CA 1
ATOM 1429 C C . GLU A 1 191 ? -27.906 12.653 -32.479 1.00 37.34 191 GLU A C 1
ATOM 1431 O O . GLU A 1 191 ? -27.938 13.325 -33.510 1.00 37.34 191 GLU A O 1
ATOM 1436 N N . THR A 1 192 ? -26.933 12.838 -31.578 1.00 38.78 192 THR A N 1
ATOM 1437 C CA . THR A 1 192 ? -25.923 13.916 -31.680 1.00 38.78 192 THR A CA 1
ATOM 1438 C C . THR A 1 192 ? -24.798 13.617 -32.693 1.00 38.78 192 THR A C 1
ATOM 1440 O O . THR A 1 192 ? -24.048 14.515 -33.071 1.00 38.78 192 THR A O 1
ATOM 1443 N N . VAL A 1 193 ? -24.688 12.377 -33.189 1.00 39.09 193 VAL A N 1
ATOM 1444 C CA . VAL A 1 193 ? -23.736 11.992 -34.256 1.00 39.09 193 VAL A CA 1
ATOM 1445 C C . VAL A 1 193 ? -24.426 11.887 -35.627 1.00 39.09 193 VAL A C 1
ATOM 1447 O O . VAL A 1 193 ? -23.768 12.034 -36.655 1.00 39.09 193 VAL A O 1
ATOM 1450 N N . ALA A 1 194 ? -25.753 11.719 -35.666 1.00 37.53 194 ALA A N 1
ATOM 1451 C CA . ALA A 1 194 ? -26.537 11.679 -36.905 1.00 37.53 194 ALA A CA 1
ATOM 1452 C C . ALA A 1 194 ? -27.118 13.047 -37.331 1.00 37.53 194 ALA A C 1
ATOM 1454 O O . ALA A 1 194 ? -27.386 13.252 -38.515 1.00 37.53 194 ALA A O 1
ATOM 1455 N N . ALA A 1 195 ? -27.236 14.026 -36.427 1.00 32.12 195 ALA A N 1
ATOM 1456 C CA . ALA A 1 195 ? -27.762 15.371 -36.715 1.00 32.12 195 ALA A CA 1
ATOM 1457 C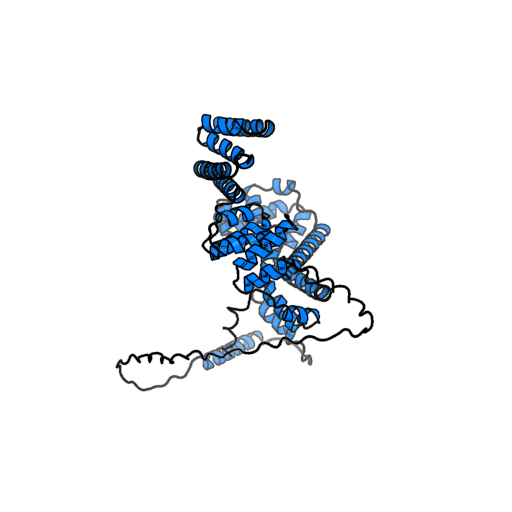 C . ALA A 1 195 ? -26.757 16.327 -37.411 1.00 32.12 195 ALA A C 1
ATOM 1459 O O . ALA A 1 195 ? -26.776 17.539 -37.196 1.00 32.12 195 ALA A O 1
ATOM 1460 N N . GLY A 1 196 ? -25.882 15.781 -38.263 1.00 32.12 196 GLY A N 1
ATOM 1461 C CA . GLY A 1 196 ? -24.985 16.510 -39.170 1.00 32.12 196 GLY A CA 1
ATOM 1462 C C . GLY A 1 196 ? -25.443 16.522 -40.634 1.00 32.12 196 GLY A C 1
ATOM 1463 O O . GLY A 1 196 ? -24.740 17.060 -41.484 1.00 32.12 196 GLY A O 1
ATOM 1464 N N . HIS A 1 197 ? -26.611 15.958 -40.957 1.00 31.30 197 HIS A N 1
ATOM 1465 C CA . HIS A 1 197 ? -27.191 16.035 -42.296 1.00 31.30 197 HIS A CA 1
ATOM 1466 C C . HIS A 1 197 ? -28.699 16.326 -42.235 1.00 31.30 197 HIS A C 1
ATOM 1468 O O . HIS A 1 197 ? -29.470 15.564 -41.667 1.00 31.30 197 HIS A O 1
ATOM 1474 N N . HIS A 1 198 ? -29.089 17.410 -42.912 1.00 27.72 198 HIS A N 1
ATOM 1475 C CA . HIS A 1 198 ? -30.448 17.833 -43.275 1.00 27.72 198 HIS A CA 1
ATOM 1476 C C . HIS A 1 198 ? -31.349 18.511 -42.223 1.00 27.72 198 HIS A C 1
ATOM 1478 O O . HIS A 1 198 ? -32.169 17.893 -41.557 1.00 27.7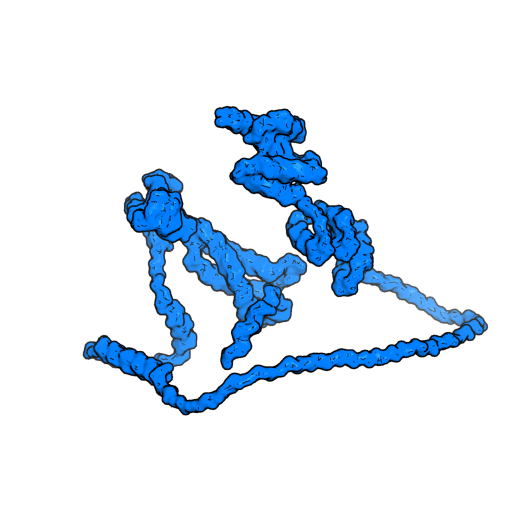2 198 HIS A O 1
ATOM 1484 N N . ILE A 1 199 ? -31.348 19.851 -42.265 1.00 28.92 199 ILE A N 1
ATOM 1485 C CA . ILE A 1 199 ? -32.541 20.678 -42.021 1.00 28.92 199 ILE A CA 1
ATOM 1486 C C . ILE A 1 199 ? -33.048 21.180 -43.383 1.00 28.92 199 ILE A C 1
ATOM 1488 O O . ILE A 1 199 ? -32.355 21.959 -44.038 1.00 28.92 199 ILE A O 1
ATOM 1492 N N . ARG A 1 200 ? -34.266 20.796 -43.802 1.00 29.34 200 ARG A N 1
ATOM 1493 C CA . ARG A 1 200 ? -35.164 21.695 -44.558 1.00 29.34 200 ARG A CA 1
ATOM 1494 C C . ARG A 1 200 ? -36.629 21.221 -44.585 1.00 29.34 200 ARG A C 1
ATOM 1496 O O . ARG A 1 200 ? -36.914 20.135 -45.071 1.00 29.34 200 ARG A O 1
ATOM 1503 N N . ARG A 1 201 ? -37.495 22.180 -44.220 1.00 29.50 201 ARG A N 1
ATOM 1504 C CA . ARG A 1 201 ? -38.925 22.399 -44.549 1.00 29.50 201 ARG A CA 1
ATOM 1505 C C . ARG A 1 201 ? -40.021 21.851 -43.618 1.00 29.50 201 ARG A C 1
ATOM 1507 O O . ARG A 1 201 ? -40.520 20.750 -43.778 1.00 29.50 201 ARG A O 1
ATOM 1514 N N . GLU A 1 202 ? -40.381 22.737 -42.681 1.00 29.84 202 GLU A N 1
ATOM 1515 C CA . GLU A 1 202 ? -41.681 23.436 -42.547 1.00 29.84 202 GLU A CA 1
ATOM 1516 C C . GLU A 1 202 ? -43.004 22.645 -42.541 1.00 29.84 202 GLU A C 1
ATOM 1518 O O . GLU A 1 202 ? -43.401 22.055 -43.537 1.00 29.84 202 GLU A O 1
ATOM 1523 N N . GLY A 1 203 ? -43.798 22.874 -41.481 1.00 28.47 203 GLY A N 1
ATOM 1524 C CA . GLY A 1 203 ? -45.133 23.452 -41.687 1.00 28.47 203 GLY A CA 1
ATOM 1525 C C . GLY A 1 203 ? -46.358 22.741 -41.088 1.00 28.47 203 GLY A C 1
ATOM 1526 O O . GLY A 1 203 ? -46.885 21.805 -41.667 1.00 28.47 203 GLY A O 1
ATOM 1527 N N . VAL A 1 204 ? -46.897 23.355 -40.025 1.00 32.16 204 VAL A N 1
ATOM 1528 C CA . VAL A 1 204 ? -48.337 23.592 -39.755 1.00 32.16 204 VAL A CA 1
ATOM 1529 C C . VAL A 1 204 ? -49.239 22.455 -39.203 1.00 32.16 204 VAL A C 1
ATOM 1531 O O . VAL A 1 204 ? -49.647 21.522 -39.877 1.00 32.16 204 VAL A O 1
ATOM 1534 N N . ALA A 1 205 ? -49.613 22.683 -37.935 1.00 33.50 205 ALA A N 1
ATOM 1535 C CA . ALA A 1 205 ? -50.926 22.616 -37.266 1.00 33.50 205 ALA A CA 1
ATOM 1536 C C . ALA A 1 205 ? -51.829 21.355 -37.238 1.00 33.50 205 ALA A C 1
ATOM 1538 O O . ALA A 1 205 ? -52.346 20.874 -38.234 1.00 33.50 205 ALA A O 1
ATOM 1539 N N . ARG A 1 206 ? -52.163 21.028 -35.974 1.00 40.34 206 ARG A N 1
ATOM 1540 C CA . ARG A 1 206 ? -53.420 20.518 -35.377 1.00 40.34 206 ARG A CA 1
ATOM 1541 C C . ARG A 1 206 ? -53.996 19.155 -35.817 1.00 40.34 206 ARG A C 1
ATOM 1543 O O . ARG A 1 206 ? -54.538 18.994 -36.894 1.00 40.34 206 ARG A O 1
ATOM 1550 N N . SER A 1 207 ? -54.080 18.278 -34.802 1.00 52.75 207 SER A N 1
ATOM 1551 C CA . SER A 1 207 ? -55.237 17.414 -34.481 1.00 52.75 207 SER A CA 1
ATOM 1552 C C . SER A 1 207 ? -55.569 16.236 -35.420 1.00 52.75 207 SER A C 1
ATOM 1554 O O . SER A 1 207 ? -56.382 16.376 -36.322 1.00 52.75 207 SER A O 1
ATOM 1556 N N . SER A 1 208 ? -54.996 15.060 -35.108 1.00 41.56 208 SER A N 1
ATOM 1557 C CA . SER A 1 208 ? -55.560 13.680 -35.243 1.00 41.56 208 SER A CA 1
ATOM 1558 C C . SER A 1 208 ? -54.479 12.585 -35.058 1.00 41.56 208 SER A C 1
ATOM 1560 O O . SER A 1 208 ? -54.770 11.393 -34.967 1.00 41.56 208 SER A O 1
ATOM 1562 N N . ARG A 1 209 ? -53.200 12.978 -34.944 1.00 39.47 209 ARG A N 1
ATOM 1563 C CA . ARG A 1 209 ? -52.033 12.075 -35.004 1.00 39.47 209 ARG A CA 1
ATOM 1564 C C . ARG A 1 209 ? -51.757 11.212 -33.768 1.00 39.47 209 ARG A C 1
ATOM 1566 O O . ARG A 1 209 ? -50.972 10.280 -33.876 1.00 39.47 209 ARG A O 1
ATOM 1573 N N . PHE A 1 210 ? -52.417 11.430 -32.631 1.00 42.84 210 PHE A N 1
ATOM 1574 C CA . PHE A 1 210 ? -52.240 10.534 -31.476 1.00 42.84 210 PHE A CA 1
ATOM 1575 C C . PHE A 1 210 ? -52.872 9.147 -31.719 1.00 42.84 210 PHE A C 1
ATOM 1577 O O . PHE A 1 210 ? -52.365 8.147 -31.225 1.00 42.84 210 PHE A O 1
ATOM 1584 N N . GLN A 1 211 ? -53.918 9.058 -32.554 1.00 41.75 211 GLN A N 1
ATOM 1585 C CA . GLN A 1 211 ? -54.549 7.780 -32.914 1.00 41.75 211 GLN A CA 1
ATOM 1586 C C . GLN A 1 211 ? -53.849 7.054 -34.071 1.00 41.75 211 GLN A C 1
ATOM 1588 O O . GLN A 1 211 ? -53.782 5.828 -34.064 1.00 41.75 211 GLN A O 1
ATOM 1593 N N . GLN A 1 212 ? -53.266 7.771 -35.036 1.00 43.97 212 GLN A N 1
ATOM 1594 C CA . GLN A 1 212 ? -52.545 7.125 -36.142 1.00 43.97 212 GLN A CA 1
ATOM 1595 C C . GLN A 1 212 ? -51.149 6.626 -35.745 1.00 43.97 212 GLN A C 1
ATOM 1597 O O . GLN A 1 212 ? -50.698 5.639 -36.314 1.00 43.97 212 GLN A O 1
ATOM 1602 N N . VAL A 1 213 ? -50.490 7.227 -34.744 1.00 46.09 213 VAL A N 1
ATOM 1603 C CA . VAL A 1 213 ? -49.196 6.730 -34.235 1.00 46.09 213 VAL A CA 1
ATOM 1604 C C . VAL A 1 213 ? -49.366 5.394 -33.512 1.00 46.09 213 VAL A C 1
ATOM 1606 O O . VAL A 1 213 ? -48.573 4.490 -33.734 1.00 46.09 213 VAL A O 1
ATOM 1609 N N . ILE A 1 214 ? -50.446 5.206 -32.747 1.00 52.38 214 ILE A N 1
ATOM 1610 C CA . ILE A 1 214 ? -50.735 3.908 -32.116 1.00 52.38 214 ILE A CA 1
ATOM 1611 C C . ILE A 1 214 ? -50.997 2.837 -33.186 1.00 52.38 214 ILE A C 1
ATOM 1613 O O . ILE A 1 214 ? -50.445 1.743 -33.107 1.00 52.38 214 ILE A O 1
ATOM 1617 N N . ILE A 1 215 ? -51.771 3.157 -34.229 1.00 56.28 215 ILE A N 1
ATOM 1618 C CA . ILE A 1 215 ? -52.097 2.199 -35.297 1.00 56.28 215 ILE A CA 1
ATOM 1619 C C . ILE A 1 215 ? -50.873 1.903 -36.183 1.00 56.28 215 ILE A C 1
ATOM 1621 O O . ILE A 1 215 ? -50.622 0.744 -36.497 1.00 56.28 215 ILE A O 1
ATOM 1625 N N . ALA A 1 216 ? -50.050 2.899 -36.523 1.00 52.66 216 ALA A N 1
ATOM 1626 C CA . ALA A 1 216 ? -48.824 2.694 -37.299 1.00 52.66 216 ALA A CA 1
ATOM 1627 C C . ALA A 1 216 ? -47.735 1.954 -36.502 1.00 52.66 216 ALA A C 1
ATOM 1629 O O . ALA A 1 216 ? -47.033 1.118 -37.068 1.00 52.66 216 ALA A O 1
ATOM 1630 N N . SER A 1 217 ? -47.623 2.190 -35.188 1.00 51.34 217 SER A N 1
ATOM 1631 C CA . SER A 1 217 ? -46.712 1.441 -34.313 1.00 51.34 217 SER A CA 1
ATOM 1632 C C . SER A 1 217 ? -47.157 -0.005 -34.118 1.00 51.34 217 SER A C 1
ATOM 1634 O O . SER A 1 217 ? -46.306 -0.886 -34.080 1.00 51.34 217 SER A O 1
ATOM 1636 N N . LEU A 1 218 ? -48.464 -0.279 -34.058 1.00 59.66 218 LEU A N 1
ATOM 1637 C CA . LEU A 1 218 ? -48.980 -1.649 -33.995 1.00 59.66 218 LEU A CA 1
ATOM 1638 C C . LEU A 1 218 ? -48.816 -2.386 -35.332 1.00 59.66 218 LEU A C 1
ATOM 1640 O O . LEU A 1 218 ? -48.414 -3.544 -35.329 1.00 59.66 218 LEU A O 1
ATOM 1644 N N . VAL A 1 219 ? -49.027 -1.719 -36.471 1.00 62.25 219 VAL A N 1
ATOM 1645 C CA . VAL A 1 219 ? -48.776 -2.307 -37.801 1.00 62.25 219 VAL A CA 1
ATOM 1646 C C . VAL A 1 219 ? -47.276 -2.529 -38.037 1.00 62.25 219 VAL A C 1
ATOM 1648 O O . VAL A 1 219 ? -46.895 -3.572 -38.561 1.00 62.25 219 VAL A O 1
ATOM 1651 N N . GLY A 1 220 ? -46.411 -1.622 -37.571 1.00 52.62 220 GLY A N 1
ATOM 1652 C CA . GLY A 1 220 ? -44.956 -1.803 -37.584 1.00 52.62 220 GLY A CA 1
ATOM 1653 C C . GLY A 1 220 ? -44.484 -2.931 -36.661 1.00 52.62 220 GLY A C 1
ATOM 1654 O O . GLY A 1 220 ? -43.633 -3.722 -37.053 1.00 52.62 220 GLY A O 1
ATOM 1655 N N . LEU A 1 221 ? -45.077 -3.070 -35.472 1.00 47.56 221 LEU A N 1
ATOM 1656 C CA . LEU A 1 221 ? -44.767 -4.146 -34.527 1.00 47.56 221 LEU A CA 1
ATOM 1657 C C . LEU A 1 221 ? -45.228 -5.515 -35.056 1.00 47.56 221 LEU A C 1
ATOM 1659 O O . LEU A 1 221 ? -44.502 -6.492 -34.905 1.00 47.56 221 LEU A O 1
ATOM 1663 N N . VAL A 1 222 ? -46.381 -5.583 -35.732 1.00 53.47 222 VAL A N 1
ATOM 1664 C CA . VAL A 1 222 ? -46.891 -6.805 -36.383 1.00 53.47 222 VAL A CA 1
ATOM 1665 C C . VAL A 1 222 ? -46.093 -7.156 -37.645 1.00 53.47 222 VAL A C 1
ATOM 1667 O O . VAL A 1 222 ? -45.861 -8.335 -37.890 1.00 53.47 222 VAL A O 1
ATOM 1670 N N . LEU A 1 223 ? -45.577 -6.178 -38.400 1.00 48.19 223 LEU A N 1
ATOM 1671 C CA . LEU A 1 223 ? -44.644 -6.430 -39.511 1.00 48.19 223 LEU A CA 1
ATOM 1672 C C . LEU A 1 223 ? -43.254 -6.874 -39.024 1.00 48.19 223 LEU A C 1
ATOM 1674 O O . LEU A 1 223 ? -42.648 -7.748 -39.635 1.00 48.19 223 LEU A O 1
ATOM 1678 N N . VAL A 1 224 ? -42.762 -6.344 -37.900 1.00 46.62 224 VAL A N 1
ATOM 1679 C CA . VAL A 1 224 ? -41.469 -6.744 -37.309 1.00 46.62 224 VAL A CA 1
ATOM 1680 C C . VAL A 1 224 ? -41.554 -8.110 -36.611 1.00 46.62 224 VAL A C 1
ATOM 1682 O O . VAL A 1 224 ? -40.619 -8.899 -36.715 1.00 46.62 224 VAL A O 1
ATOM 1685 N N . LEU A 1 225 ? -42.677 -8.441 -35.961 1.00 44.06 225 LEU A N 1
ATOM 1686 C CA . LEU A 1 225 ? -42.906 -9.766 -35.362 1.00 44.06 225 LEU A CA 1
ATOM 1687 C C . LEU A 1 225 ? -43.331 -10.822 -36.392 1.00 44.06 225 LEU A C 1
ATOM 1689 O O . LEU A 1 225 ? -42.971 -11.986 -36.240 1.00 44.06 225 LEU A O 1
ATOM 1693 N N . GLY A 1 226 ? -44.019 -10.423 -37.465 1.00 40.97 226 GLY A N 1
ATOM 1694 C CA . GLY A 1 226 ? -44.384 -11.296 -38.584 1.00 40.97 226 GLY A CA 1
ATOM 1695 C C . GLY A 1 226 ? -43.202 -11.685 -39.479 1.00 40.97 226 GLY A C 1
ATOM 1696 O O . GLY A 1 226 ? -43.217 -12.763 -40.059 1.00 40.97 226 GLY A O 1
ATOM 1697 N N . VAL A 1 227 ? -42.142 -10.867 -39.538 1.00 45.16 227 VAL A N 1
ATOM 1698 C CA . VAL A 1 227 ? -40.869 -11.234 -40.198 1.00 45.16 227 VAL A CA 1
ATOM 1699 C C . VAL A 1 227 ? -39.974 -12.090 -39.283 1.00 45.16 227 VAL A C 1
ATOM 1701 O O . VAL A 1 227 ? -39.097 -12.800 -39.770 1.00 45.16 227 VAL A O 1
ATOM 1704 N N . ALA A 1 228 ? -40.206 -12.084 -37.966 1.00 41.31 228 ALA A N 1
ATOM 1705 C CA . ALA A 1 228 ? -39.403 -12.841 -37.003 1.00 41.31 228 ALA A CA 1
ATOM 1706 C C . ALA A 1 228 ? -39.916 -14.269 -36.728 1.00 41.31 228 ALA A C 1
ATOM 1708 O O . ALA A 1 228 ? -39.152 -15.088 -36.218 1.00 41.31 228 ALA A O 1
ATOM 1709 N N . LEU A 1 229 ? -41.174 -14.596 -37.051 1.00 46.31 229 LEU A N 1
ATOM 1710 C CA . LEU A 1 229 ? -41.762 -15.909 -36.763 1.00 46.31 229 LEU A CA 1
ATOM 1711 C C . LEU A 1 229 ? -42.727 -16.361 -37.871 1.00 46.31 229 LEU A C 1
ATOM 1713 O O . LEU A 1 229 ? -43.921 -16.079 -37.819 1.00 46.31 229 LEU A O 1
ATOM 1717 N N . GLY A 1 230 ? -42.211 -17.128 -38.838 1.00 30.59 230 GLY A N 1
ATOM 1718 C CA . GLY A 1 230 ? -43.048 -17.950 -39.715 1.00 30.59 230 GLY A CA 1
ATOM 1719 C C . GLY A 1 230 ? -42.394 -18.396 -41.024 1.00 30.59 230 GLY A C 1
ATOM 1720 O O . GLY A 1 230 ? -42.486 -17.700 -42.026 1.00 30.59 230 GLY A O 1
ATOM 1721 N N . THR A 1 231 ? -41.778 -19.580 -41.036 1.00 36.31 231 THR A N 1
ATOM 1722 C CA . THR A 1 231 ? -42.194 -20.726 -41.879 1.00 36.31 231 THR A CA 1
ATOM 1723 C C . THR A 1 231 ? -41.310 -21.936 -41.568 1.00 36.31 231 THR A C 1
ATOM 1725 O O . THR A 1 231 ? -40.088 -21.897 -41.687 1.00 36.31 231 THR A O 1
ATOM 1728 N N . ALA A 1 232 ? -41.965 -22.994 -41.097 1.00 38.88 232 ALA A N 1
ATOM 1729 C CA . ALA A 1 232 ? -41.461 -24.357 -41.071 1.00 38.88 232 ALA A CA 1
ATOM 1730 C C . ALA A 1 232 ? -41.728 -25.018 -42.433 1.00 38.88 232 ALA A C 1
ATOM 1732 O O . ALA A 1 232 ? -42.688 -24.630 -43.090 1.00 38.88 232 ALA A O 1
ATOM 1733 N N . ASP A 1 233 ? -40.902 -25.995 -42.818 1.00 31.89 233 ASP A N 1
ATOM 1734 C CA . ASP A 1 233 ? -41.324 -27.338 -43.265 1.00 31.89 233 ASP A CA 1
ATOM 1735 C C . ASP A 1 233 ? -40.066 -28.199 -43.531 1.00 31.89 233 ASP A C 1
ATOM 1737 O O . ASP A 1 233 ? -39.110 -27.717 -44.133 1.00 31.89 233 ASP A O 1
ATOM 1741 N N . SER A 1 234 ? -39.898 -29.327 -42.817 1.00 35.12 234 SER A N 1
ATOM 1742 C CA . SER A 1 234 ? -40.202 -30.715 -43.260 1.00 35.12 234 SER A CA 1
ATOM 1743 C C . SER A 1 234 ? -39.155 -31.192 -44.294 1.00 35.12 234 SER A C 1
ATOM 1745 O O . SER A 1 234 ? -38.972 -30.546 -45.310 1.00 35.12 234 SER A O 1
ATOM 1747 N N . GLU A 1 235 ? -38.353 -32.252 -44.138 1.00 30.97 235 GLU A N 1
ATOM 1748 C CA . GLU A 1 235 ? -38.601 -33.597 -43.617 1.00 30.97 235 GLU A CA 1
ATOM 1749 C C . GLU A 1 235 ? -37.264 -34.399 -43.545 1.00 30.97 235 GLU A C 1
ATOM 1751 O O . GLU A 1 235 ? -36.230 -33.961 -44.049 1.00 30.97 235 GLU A O 1
ATOM 1756 N N . LEU A 1 236 ? -37.357 -35.624 -43.017 1.00 29.69 236 LEU A N 1
ATOM 1757 C CA . LEU A 1 236 ? -36.473 -36.796 -43.147 1.00 29.69 236 LEU A CA 1
ATOM 1758 C C . LEU A 1 236 ? -35.443 -37.154 -42.052 1.00 29.69 236 LEU A C 1
ATOM 1760 O O . LEU A 1 236 ? -34.450 -36.492 -41.763 1.00 29.69 236 LEU A O 1
ATOM 1764 N N . SER A 1 237 ? -35.736 -38.334 -41.510 1.00 29.34 237 SER A N 1
ATOM 1765 C CA . SER A 1 237 ? -35.038 -39.196 -40.567 1.00 29.34 237 SER A CA 1
ATOM 1766 C C . SER A 1 237 ? -33.672 -39.687 -41.070 1.00 29.34 237 SER A C 1
ATOM 1768 O O . SER A 1 237 ? -33.444 -39.702 -42.274 1.00 29.34 237 SER A O 1
ATOM 1770 N N . ILE A 1 238 ? -32.820 -40.196 -40.163 1.00 28.45 238 ILE A N 1
ATOM 1771 C CA . ILE A 1 238 ? -32.233 -41.562 -40.201 1.00 28.45 238 ILE A CA 1
ATOM 1772 C C . ILE A 1 238 ? -31.147 -41.743 -39.105 1.00 28.45 238 ILE A C 1
ATOM 1774 O O . ILE A 1 238 ? -30.180 -40.999 -39.006 1.00 28.45 238 ILE A O 1
ATOM 1778 N N . THR A 1 239 ? -31.410 -42.755 -38.272 1.00 26.88 239 THR A N 1
ATOM 1779 C CA . THR A 1 239 ? -30.584 -43.692 -37.474 1.00 26.88 239 THR A CA 1
ATOM 1780 C C . THR A 1 239 ? -29.203 -43.364 -36.876 1.00 26.88 239 THR A C 1
ATOM 1782 O O . THR A 1 239 ? -28.257 -42.932 -37.523 1.00 26.88 239 THR A O 1
ATOM 1785 N N . VAL A 1 240 ? -29.099 -43.830 -35.627 1.00 36.56 240 VAL A N 1
ATOM 1786 C CA . VAL A 1 240 ? -27.938 -44.142 -34.778 1.00 36.56 240 VAL A CA 1
ATOM 1787 C C . VAL A 1 240 ? -26.956 -45.149 -35.408 1.00 36.56 240 VAL A C 1
ATOM 1789 O O . VAL A 1 240 ? -27.398 -46.198 -35.865 1.00 36.56 240 VAL A O 1
ATOM 1792 N N . ALA A 1 241 ? -25.641 -44.902 -35.287 1.00 30.02 241 ALA A N 1
ATOM 1793 C CA . ALA A 1 241 ? -24.608 -45.908 -34.960 1.00 30.02 241 ALA A CA 1
ATOM 1794 C C . ALA A 1 241 ? -23.257 -45.239 -34.571 1.00 30.02 241 ALA A C 1
ATOM 1796 O O . ALA A 1 241 ? -22.943 -44.178 -35.112 1.00 30.02 241 ALA A O 1
ATOM 1797 N N . PRO A 1 242 ? -22.450 -45.829 -33.658 1.00 58.66 242 PRO A N 1
ATOM 1798 C CA . PRO A 1 242 ? -21.192 -45.259 -33.164 1.00 58.66 242 PRO A CA 1
ATOM 1799 C C . PRO A 1 242 ? -19.942 -45.991 -33.693 1.00 58.66 242 PRO A C 1
ATOM 1801 O O . PRO A 1 242 ? -19.932 -47.213 -33.762 1.00 58.66 242 PRO A O 1
ATOM 1804 N N . ALA A 1 243 ? -18.876 -45.249 -33.999 1.0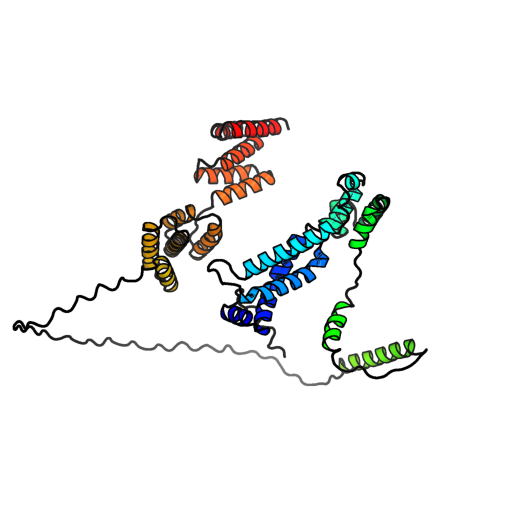0 31.17 243 ALA A N 1
ATOM 1805 C CA . ALA A 1 243 ? -17.465 -45.664 -34.130 1.00 31.17 243 ALA A CA 1
ATOM 1806 C C . ALA A 1 243 ? -16.728 -44.434 -34.711 1.00 31.17 243 ALA A C 1
ATOM 1808 O O . ALA A 1 243 ? -17.316 -43.683 -35.474 1.00 31.17 243 ALA A O 1
ATOM 1809 N N . GLU A 1 244 ? -15.489 -44.069 -34.408 1.00 32.56 244 GLU A N 1
ATOM 1810 C CA . GLU A 1 244 ? -14.311 -44.896 -34.217 1.00 32.56 244 GLU A CA 1
ATOM 1811 C C . GLU A 1 244 ? -13.189 -43.969 -33.710 1.00 32.56 244 GLU A C 1
ATOM 1813 O O . GLU A 1 244 ? -13.007 -42.851 -34.204 1.00 32.56 244 GLU A O 1
ATOM 1818 N N . ALA A 1 245 ? -12.434 -44.419 -32.710 1.00 40.84 245 ALA A N 1
ATOM 1819 C CA . ALA A 1 245 ? -11.252 -43.726 -32.222 1.00 40.84 245 ALA A CA 1
ATOM 1820 C C . ALA A 1 245 ? -10.134 -43.808 -33.274 1.00 40.84 245 ALA A C 1
ATOM 1822 O O . ALA A 1 245 ? -9.622 -44.889 -33.558 1.00 40.84 245 ALA A O 1
ATOM 1823 N N . ARG A 1 246 ? -9.721 -42.667 -33.839 1.00 37.56 246 ARG A N 1
ATOM 1824 C CA . ARG A 1 246 ? -8.519 -42.598 -34.682 1.00 37.56 246 ARG A CA 1
ATOM 1825 C C . ARG A 1 246 ? -7.281 -42.339 -33.833 1.00 37.56 246 ARG A C 1
ATOM 1827 O O . ARG A 1 246 ? -7.143 -41.299 -33.193 1.00 37.56 246 ARG A O 1
ATOM 1834 N N . ALA A 1 247 ? -6.396 -43.329 -33.868 1.00 37.53 247 ALA A N 1
ATOM 1835 C CA . ALA A 1 247 ? -5.063 -43.329 -33.300 1.00 37.53 247 ALA A CA 1
ATOM 1836 C C . ALA A 1 247 ? -4.183 -42.207 -33.880 1.00 37.53 247 ALA A C 1
ATOM 1838 O O . ALA A 1 247 ? -4.160 -41.964 -35.087 1.00 37.53 247 ALA A O 1
ATOM 1839 N N . LEU A 1 248 ? -3.426 -41.555 -32.997 1.00 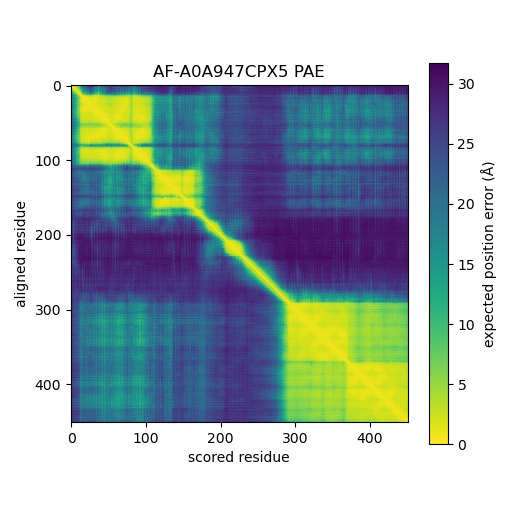51.88 248 LEU A N 1
ATOM 1840 C CA . LEU A 1 248 ? -2.315 -40.668 -33.337 1.00 51.88 248 LEU A CA 1
ATOM 1841 C C . LEU A 1 248 ? -1.093 -41.513 -33.748 1.00 51.88 248 LEU A C 1
ATOM 1843 O O . LEU A 1 248 ? -0.747 -42.441 -33.013 1.00 51.88 248 LEU A O 1
ATOM 1847 N N . PRO A 1 249 ? -0.402 -41.208 -34.860 1.00 56.66 249 PRO A N 1
ATOM 1848 C CA . PRO A 1 249 ? 0.859 -41.862 -35.184 1.00 56.66 249 PRO A CA 1
ATOM 1849 C C . PRO A 1 249 ? 2.016 -41.331 -34.323 1.00 56.66 249 PRO A C 1
ATOM 1851 O O . PRO A 1 249 ? 2.116 -40.140 -34.023 1.00 56.66 249 PRO A O 1
ATOM 1854 N N . ALA A 1 250 ? 2.892 -42.259 -33.938 1.00 49.16 250 ALA A N 1
ATOM 1855 C CA . ALA A 1 250 ? 4.103 -42.045 -33.155 1.00 49.16 250 ALA A CA 1
ATOM 1856 C C . ALA A 1 250 ? 5.139 -41.148 -33.872 1.00 49.16 250 ALA A C 1
ATOM 1858 O O . ALA A 1 250 ? 5.210 -41.151 -35.104 1.00 49.16 250 ALA A O 1
ATOM 1859 N N . PRO A 1 251 ? 5.981 -40.408 -33.126 1.00 55.34 251 PRO A N 1
ATOM 1860 C CA . PRO A 1 251 ? 7.022 -39.571 -33.709 1.00 55.34 251 PRO A CA 1
ATOM 1861 C C . PRO A 1 251 ? 8.201 -40.398 -34.242 1.00 55.34 251 PRO A C 1
ATOM 1863 O O . PRO A 1 251 ? 8.762 -41.252 -33.557 1.00 55.34 251 PRO A O 1
ATOM 1866 N N . VAL A 1 252 ? 8.590 -40.080 -35.477 1.00 54.97 252 VAL A N 1
ATOM 1867 C CA . VAL A 1 252 ? 9.765 -40.598 -36.186 1.00 54.97 252 VAL A CA 1
ATOM 1868 C C . VAL A 1 252 ? 11.048 -40.159 -35.473 1.00 54.97 252 VAL A C 1
ATOM 1870 O O . VAL A 1 252 ? 11.296 -38.971 -35.270 1.00 54.97 252 VAL A O 1
ATOM 1873 N N . VAL A 1 253 ? 11.867 -41.145 -35.111 1.00 50.25 253 VAL A N 1
ATOM 1874 C CA . VAL A 1 253 ? 13.215 -40.996 -34.555 1.00 50.25 253 VAL A CA 1
ATOM 1875 C C . VAL A 1 253 ? 14.174 -40.571 -35.672 1.00 50.25 253 VAL A C 1
ATOM 1877 O O . VAL A 1 253 ? 14.335 -41.285 -36.658 1.00 50.25 253 VAL A O 1
ATOM 1880 N N . ALA A 1 254 ? 14.826 -39.418 -35.515 1.00 49.34 254 ALA A N 1
ATOM 1881 C CA . ALA A 1 254 ? 15.935 -38.993 -36.369 1.00 49.34 254 ALA A CA 1
ATOM 1882 C C . ALA A 1 254 ? 17.271 -39.531 -35.810 1.00 49.34 254 ALA A C 1
ATOM 1884 O O . ALA A 1 254 ? 17.509 -39.390 -34.606 1.00 49.34 254 ALA A O 1
ATOM 1885 N N . PRO A 1 255 ? 18.151 -40.131 -36.635 1.00 58.09 255 PRO A N 1
ATOM 1886 C CA . PRO A 1 255 ? 19.421 -40.670 -36.166 1.00 58.09 255 PRO A CA 1
ATOM 1887 C C . PRO A 1 255 ? 20.514 -39.606 -35.986 1.00 58.09 255 PRO A C 1
ATOM 1889 O O . PRO A 1 255 ? 20.531 -38.547 -36.616 1.00 58.09 255 PRO A O 1
ATOM 1892 N N . ALA A 1 256 ? 21.429 -39.953 -35.082 1.00 40.62 256 ALA A N 1
ATOM 1893 C CA . ALA A 1 256 ? 22.565 -39.194 -34.587 1.00 40.62 256 ALA A CA 1
ATOM 1894 C C . ALA A 1 256 ? 23.563 -38.754 -35.675 1.00 40.62 256 ALA A C 1
ATOM 1896 O O . ALA A 1 256 ? 23.838 -39.483 -36.625 1.00 40.62 256 ALA A O 1
ATOM 1897 N N . ARG A 1 257 ? 24.159 -37.570 -35.480 1.00 48.62 257 ARG A N 1
ATOM 1898 C CA . ARG A 1 257 ? 25.349 -37.105 -36.206 1.00 48.62 257 ARG A CA 1
ATOM 1899 C C . ARG A 1 257 ? 26.609 -37.422 -35.400 1.00 48.62 257 ARG A C 1
ATOM 1901 O O . ARG A 1 257 ? 26.713 -37.023 -34.242 1.00 48.62 257 ARG A O 1
ATOM 1908 N N . GLU A 1 258 ? 27.551 -38.100 -36.048 1.00 49.12 258 GLU A N 1
ATOM 1909 C CA . GLU A 1 258 ? 28.932 -38.308 -35.602 1.00 49.12 258 GLU A CA 1
ATOM 1910 C C . GLU A 1 258 ? 29.748 -36.997 -35.566 1.00 49.12 258 GLU A C 1
ATOM 1912 O O . GLU A 1 258 ? 29.473 -36.071 -36.338 1.00 49.12 258 GLU A O 1
ATOM 1917 N N . PRO A 1 259 ? 30.783 -36.909 -34.706 1.00 57.72 259 PRO A N 1
ATOM 1918 C CA . PRO A 1 259 ? 31.704 -35.779 -34.659 1.00 57.72 259 PRO A CA 1
ATOM 1919 C C . PRO A 1 259 ? 32.902 -35.966 -35.607 1.00 57.72 259 PRO A C 1
ATOM 1921 O O . PRO A 1 259 ? 33.672 -36.917 -35.489 1.00 57.72 259 PRO A O 1
ATOM 1924 N N . VAL A 1 260 ? 33.113 -35.000 -36.505 1.00 53.88 260 VAL A N 1
ATOM 1925 C CA . VAL A 1 260 ? 34.324 -34.906 -37.334 1.00 53.88 260 VAL A CA 1
ATOM 1926 C C . VAL A 1 260 ? 35.431 -34.197 -36.554 1.00 53.88 260 VAL A C 1
ATOM 1928 O O . VAL A 1 260 ? 35.298 -33.043 -36.149 1.00 53.88 260 VAL A O 1
ATOM 1931 N N . ALA A 1 261 ? 36.538 -34.913 -36.374 1.00 50.28 261 ALA A N 1
ATOM 1932 C CA . ALA A 1 261 ? 37.815 -34.416 -35.890 1.00 50.28 261 ALA A CA 1
ATOM 1933 C C . ALA A 1 261 ? 38.588 -33.671 -36.998 1.00 50.28 261 ALA A C 1
ATOM 1935 O O . ALA A 1 261 ? 38.708 -34.167 -38.116 1.00 50.28 261 ALA A O 1
ATOM 1936 N N . ALA A 1 262 ? 39.191 -32.527 -36.667 1.00 44.84 262 ALA A N 1
ATOM 1937 C CA . ALA A 1 262 ? 40.240 -31.872 -37.458 1.00 44.84 262 ALA A CA 1
ATOM 1938 C C . ALA A 1 262 ? 41.195 -31.152 -36.481 1.00 44.84 262 ALA A C 1
ATOM 1940 O O . ALA A 1 262 ? 40.782 -30.241 -35.773 1.00 44.84 262 ALA A O 1
ATOM 1941 N N . LYS A 1 263 ? 42.358 -31.735 -36.157 1.00 46.34 263 LYS A N 1
ATOM 1942 C CA . LYS A 1 263 ? 43.682 -31.559 -36.799 1.00 46.34 263 LYS A CA 1
ATOM 1943 C C . LYS A 1 263 ? 44.182 -30.104 -36.855 1.00 46.34 263 LYS A C 1
ATOM 1945 O O . LYS A 1 263 ? 43.861 -29.359 -37.772 1.00 46.34 263 LYS A O 1
ATOM 1950 N N . SER A 1 264 ? 45.056 -29.768 -35.901 1.00 47.12 264 SER A N 1
ATOM 1951 C CA . SER A 1 264 ? 46.147 -28.787 -36.050 1.00 47.12 264 SER A CA 1
ATOM 1952 C C . SER A 1 264 ? 47.206 -29.321 -37.030 1.00 47.12 264 SER A C 1
ATOM 1954 O O . SER A 1 264 ? 47.353 -30.542 -37.142 1.00 47.12 264 SER A O 1
ATOM 1956 N N . PRO A 1 265 ? 47.919 -28.451 -37.767 1.00 58.69 265 PRO A N 1
ATOM 1957 C CA . PRO A 1 265 ? 49.217 -27.903 -37.321 1.00 58.69 265 PRO A CA 1
ATOM 1958 C C . PRO A 1 265 ? 49.334 -26.407 -37.749 1.00 58.69 265 PRO A C 1
ATOM 1960 O O . PRO A 1 265 ? 48.382 -25.861 -38.281 1.00 58.69 265 PRO A O 1
ATOM 1963 N N . ALA A 1 266 ? 50.371 -25.600 -37.531 1.00 41.41 266 ALA A N 1
ATOM 1964 C CA . ALA A 1 266 ? 51.790 -25.838 -37.384 1.00 41.41 266 ALA A CA 1
ATOM 1965 C C . ALA A 1 266 ? 52.466 -24.645 -36.681 1.00 41.41 266 ALA A C 1
ATOM 1967 O O . ALA A 1 266 ? 51.993 -23.510 -36.691 1.00 41.41 266 ALA A O 1
ATOM 1968 N N . ARG A 1 267 ? 53.613 -24.981 -36.103 1.00 49.47 267 ARG A N 1
ATOM 1969 C CA . ARG A 1 267 ? 54.674 -24.154 -35.542 1.00 49.47 267 ARG A CA 1
ATOM 1970 C C . ARG A 1 267 ? 55.463 -23.479 -36.671 1.00 49.47 267 ARG A C 1
ATOM 1972 O O . ARG A 1 267 ? 55.901 -24.183 -37.574 1.00 49.47 267 ARG A O 1
ATOM 1979 N N . ILE A 1 268 ? 55.694 -22.170 -36.579 1.00 52.75 268 ILE A N 1
ATOM 1980 C CA . ILE A 1 268 ? 56.813 -21.490 -37.249 1.00 52.75 268 ILE A CA 1
ATOM 1981 C C . ILE A 1 268 ? 57.439 -20.548 -36.217 1.00 52.75 268 ILE A C 1
ATOM 1983 O O . ILE A 1 268 ? 56.846 -19.544 -35.827 1.00 52.75 268 ILE A O 1
ATOM 1987 N N . GLU A 1 269 ? 58.614 -20.940 -35.735 1.00 52.41 269 GLU A N 1
ATOM 1988 C CA . GLU A 1 269 ? 59.637 -20.033 -35.227 1.00 52.41 269 GLU A CA 1
ATOM 1989 C C . GLU A 1 269 ? 60.445 -19.586 -36.448 1.00 52.41 269 GLU A C 1
ATOM 1991 O O . GLU A 1 269 ? 60.933 -20.457 -37.159 1.00 52.41 269 GLU A O 1
ATOM 1996 N N . GLU A 1 270 ? 60.619 -18.283 -36.682 1.00 45.66 270 GLU A N 1
ATOM 1997 C CA . GLU A 1 270 ? 61.912 -17.793 -37.168 1.00 45.66 270 GLU A CA 1
ATOM 1998 C C . GLU A 1 270 ? 62.115 -16.299 -36.893 1.00 45.66 270 GLU A C 1
ATOM 2000 O O . GLU A 1 270 ? 61.214 -15.464 -36.966 1.00 45.66 270 GLU A O 1
ATOM 2005 N N . THR A 1 271 ? 63.351 -16.026 -36.511 1.00 51.66 271 THR A N 1
ATOM 2006 C CA . THR A 1 271 ? 63.932 -14.812 -35.953 1.00 51.66 271 THR A CA 1
ATOM 2007 C C . THR A 1 271 ? 64.587 -14.009 -37.071 1.00 51.66 271 THR A C 1
ATOM 2009 O O . THR A 1 271 ? 65.368 -14.604 -37.803 1.00 51.66 271 THR A O 1
ATOM 2012 N N . THR A 1 272 ? 64.398 -12.682 -37.166 1.00 44.03 272 THR A N 1
ATOM 2013 C CA . THR A 1 272 ? 65.494 -11.739 -37.519 1.00 44.03 272 THR A CA 1
ATOM 2014 C C . THR A 1 272 ? 65.125 -10.245 -37.437 1.00 44.03 272 THR A C 1
ATOM 2016 O O . THR A 1 272 ? 64.239 -9.761 -38.127 1.00 44.03 272 THR A O 1
ATOM 2019 N N . ALA A 1 273 ? 65.931 -9.543 -36.629 1.00 44.72 273 ALA A N 1
ATOM 2020 C CA . ALA A 1 273 ? 66.518 -8.203 -36.793 1.00 44.72 273 ALA A CA 1
ATOM 2021 C C . ALA A 1 273 ? 65.667 -6.899 -36.778 1.00 44.72 273 ALA A C 1
ATOM 2023 O O . ALA A 1 273 ? 64.514 -6.866 -37.203 1.00 44.72 273 ALA A O 1
ATOM 2024 N N . PRO A 1 274 ? 66.250 -5.786 -36.265 1.00 59.84 274 PRO A N 1
ATOM 2025 C CA . PRO A 1 274 ? 65.519 -4.607 -35.815 1.00 59.84 274 PRO A CA 1
ATOM 2026 C C . PRO A 1 274 ? 65.436 -3.533 -36.907 1.00 59.84 274 PRO A C 1
ATOM 2028 O O . PRO A 1 274 ? 66.448 -3.073 -37.430 1.00 59.84 274 PRO A O 1
ATOM 2031 N N . SER A 1 275 ? 64.220 -3.078 -37.204 1.00 47.00 275 SER A N 1
ATOM 2032 C CA . SER A 1 275 ? 63.984 -1.905 -38.046 1.00 47.00 275 SER A CA 1
ATOM 2033 C C . SER A 1 275 ? 63.354 -0.802 -37.203 1.00 47.00 275 SER A C 1
ATOM 2035 O O . SER A 1 275 ? 62.255 -0.948 -36.663 1.00 47.00 275 SER A O 1
ATOM 2037 N N . PHE A 1 276 ? 64.095 0.295 -37.054 1.00 55.22 276 PHE A N 1
ATOM 2038 C CA . PHE A 1 276 ? 63.626 1.542 -36.468 1.00 55.22 276 PHE A CA 1
ATOM 2039 C C . PHE A 1 276 ? 62.473 2.096 -37.317 1.00 55.22 276 PHE A C 1
ATOM 2041 O O . PHE A 1 276 ? 62.686 2.657 -38.388 1.00 55.22 276 PHE A O 1
ATOM 2048 N N . ALA A 1 277 ? 61.249 1.947 -36.813 1.00 46.91 277 ALA A N 1
ATOM 2049 C CA . ALA A 1 277 ? 60.036 2.537 -37.367 1.00 46.91 277 ALA A CA 1
ATOM 2050 C C . ALA A 1 277 ? 59.337 3.385 -36.283 1.00 46.91 277 ALA A C 1
ATOM 2052 O O . ALA A 1 277 ? 59.414 3.069 -35.093 1.00 46.91 277 ALA A O 1
ATOM 2053 N N . PRO A 1 278 ? 58.703 4.501 -36.674 1.00 45.00 278 PRO A N 1
ATOM 2054 C CA . PRO A 1 278 ? 58.529 5.687 -35.844 1.00 45.00 278 PRO A CA 1
ATOM 2055 C C . PRO A 1 278 ? 57.592 5.439 -34.666 1.00 45.00 278 PRO A C 1
ATOM 2057 O O . PRO A 1 278 ? 56.622 4.692 -34.785 1.00 45.00 278 PRO A O 1
ATOM 2060 N N . ALA A 1 279 ? 57.876 6.115 -33.549 1.00 51.78 279 ALA A N 1
ATOM 2061 C CA . ALA A 1 279 ? 57.095 6.127 -32.318 1.00 51.78 279 ALA A CA 1
ATOM 2062 C C . ALA A 1 279 ? 55.580 6.169 -32.595 1.00 51.78 279 ALA A C 1
ATOM 2064 O O . ALA A 1 279 ? 54.971 7.233 -32.740 1.00 51.78 279 ALA A O 1
ATOM 2065 N N . ARG A 1 280 ? 54.954 4.984 -32.650 1.00 51.22 280 ARG A N 1
ATOM 2066 C CA . ARG A 1 280 ? 53.505 4.832 -32.594 1.00 51.22 280 ARG A CA 1
ATOM 2067 C C . ARG A 1 280 ? 53.100 5.382 -31.240 1.00 51.22 280 ARG A C 1
ATOM 2069 O O . ARG A 1 280 ? 53.280 4.711 -30.228 1.00 51.22 280 ARG A O 1
ATOM 2076 N N . ARG A 1 281 ? 52.588 6.617 -31.225 1.00 55.59 281 ARG A N 1
ATOM 2077 C CA . ARG A 1 281 ? 51.891 7.198 -30.075 1.00 55.59 281 ARG A CA 1
ATOM 2078 C C . ARG A 1 281 ? 50.935 6.130 -29.560 1.00 55.59 281 ARG A C 1
ATOM 2080 O O . ARG A 1 281 ? 49.968 5.800 -30.245 1.00 55.59 281 ARG A O 1
ATOM 2087 N N . ALA A 1 282 ? 51.269 5.539 -28.413 1.00 54.12 282 ALA A N 1
ATOM 2088 C CA . ALA A 1 282 ? 50.452 4.535 -27.761 1.00 54.12 282 ALA A CA 1
ATOM 2089 C C . ALA A 1 282 ? 49.068 5.157 -27.586 1.00 54.12 282 ALA A C 1
ATOM 2091 O O . ALA A 1 282 ? 48.904 6.106 -26.821 1.00 54.12 282 ALA A O 1
ATOM 2092 N N . ALA A 1 283 ? 48.104 4.698 -28.386 1.00 53.69 283 ALA A N 1
ATOM 2093 C CA . ALA A 1 283 ? 46.737 5.165 -28.298 1.00 53.69 283 ALA A CA 1
ATOM 2094 C C . ALA A 1 283 ? 46.294 4.930 -26.856 1.00 53.69 283 ALA A C 1
ATOM 2096 O O . ALA A 1 283 ? 46.237 3.781 -26.413 1.00 53.69 283 ALA A O 1
ATOM 2097 N N . SER A 1 284 ? 46.057 6.019 -26.120 1.00 57.81 284 SER A N 1
ATOM 2098 C CA . SER A 1 284 ? 45.622 5.978 -24.730 1.00 57.81 284 SER A CA 1
ATOM 2099 C C . SER A 1 284 ? 44.518 4.927 -24.604 1.00 57.81 284 SER A C 1
ATOM 2101 O O . SER A 1 284 ? 43.577 4.973 -25.407 1.00 57.81 284 SER A O 1
ATOM 2103 N N . PRO A 1 285 ? 44.623 3.955 -23.676 1.00 62.00 285 PRO A N 1
ATOM 2104 C CA . PRO A 1 285 ? 43.655 2.874 -23.569 1.00 62.00 285 PRO A CA 1
ATOM 2105 C C . PRO A 1 285 ? 42.269 3.500 -23.471 1.00 62.00 285 PRO A C 1
ATOM 2107 O O . PRO A 1 285 ? 41.978 4.221 -22.514 1.00 62.00 285 PRO A O 1
ATOM 2110 N N . LYS A 1 286 ? 41.445 3.294 -24.511 1.00 61.38 286 LYS A N 1
ATOM 2111 C CA . LYS A 1 286 ? 40.086 3.836 -24.585 1.00 61.38 286 LYS A CA 1
ATOM 2112 C C . LYS A 1 286 ? 39.410 3.480 -23.266 1.00 61.38 286 LYS A C 1
ATOM 2114 O O . LYS A 1 286 ? 39.240 2.294 -22.977 1.00 61.38 286 LYS A O 1
ATOM 2119 N N . ARG A 1 287 ? 39.100 4.491 -22.442 1.00 50.97 287 ARG A N 1
ATOM 2120 C CA . ARG A 1 287 ? 38.403 4.309 -21.163 1.00 50.97 287 ARG A CA 1
ATOM 2121 C C . ARG A 1 287 ? 37.166 3.473 -21.459 1.00 50.97 287 ARG A C 1
ATOM 2123 O O . ARG A 1 287 ? 36.254 3.949 -22.132 1.00 50.97 287 ARG A O 1
ATOM 2130 N N . ARG A 1 288 ? 37.163 2.209 -21.025 1.00 56.69 288 ARG A N 1
ATOM 2131 C CA . ARG A 1 288 ? 35.977 1.361 -21.154 1.00 56.69 288 ARG A CA 1
ATOM 2132 C C . ARG A 1 288 ? 34.841 2.104 -20.448 1.00 56.69 288 ARG A C 1
ATOM 2134 O O . ARG A 1 288 ? 35.071 2.585 -19.333 1.00 56.69 288 ARG A O 1
ATOM 2141 N N . PRO A 1 289 ? 33.664 2.249 -21.080 1.00 61.19 289 PRO A N 1
ATOM 2142 C CA . PRO A 1 289 ? 32.536 2.891 -20.426 1.00 61.19 289 PRO A CA 1
ATOM 2143 C C . PRO A 1 289 ? 32.296 2.200 -19.076 1.00 61.19 289 PRO A C 1
ATOM 2145 O O . PRO A 1 289 ? 32.499 0.982 -18.979 1.00 61.19 289 PRO A O 1
ATOM 2148 N N . PRO A 1 290 ? 31.942 2.952 -18.019 1.00 72.69 290 PRO A N 1
ATOM 2149 C CA . PRO A 1 290 ? 31.705 2.377 -16.705 1.00 72.69 290 PRO A CA 1
ATOM 2150 C C . PRO A 1 290 ? 30.693 1.240 -16.845 1.00 72.69 290 PRO A C 1
ATOM 2152 O O . PRO A 1 290 ? 29.566 1.444 -17.286 1.00 72.69 290 PRO A O 1
ATOM 2155 N N . ILE A 1 291 ? 31.141 0.021 -16.535 1.00 81.12 291 ILE A N 1
ATOM 2156 C CA . ILE A 1 291 ? 30.333 -1.188 -16.674 1.00 81.12 291 ILE A CA 1
ATOM 2157 C C . ILE A 1 291 ? 29.116 -1.031 -15.762 1.00 81.12 291 ILE A C 1
ATOM 2159 O O . ILE A 1 291 ? 29.261 -1.046 -14.536 1.00 81.12 291 ILE A O 1
ATOM 2163 N N . ASP A 1 292 ? 27.926 -0.905 -16.351 1.00 92.81 292 ASP A N 1
ATOM 2164 C CA . ASP A 1 292 ? 26.675 -0.923 -15.601 1.00 92.81 292 ASP A CA 1
ATOM 2165 C C . ASP A 1 292 ? 26.406 -2.356 -15.118 1.00 92.81 292 ASP A C 1
ATOM 2167 O O . ASP A 1 292 ? 25.826 -3.206 -15.800 1.00 92.81 292 ASP A O 1
ATOM 2171 N N . LEU A 1 293 ? 26.912 -2.645 -13.920 1.00 95.12 293 LEU A N 1
ATOM 2172 C CA . LEU A 1 293 ? 26.794 -3.948 -13.270 1.00 95.12 293 LEU A CA 1
ATOM 2173 C C . LEU A 1 293 ? 25.327 -4.354 -13.066 1.00 95.12 293 LEU A C 1
ATOM 2175 O O . LEU A 1 293 ? 25.014 -5.543 -13.133 1.00 95.12 293 LEU A O 1
ATOM 2179 N N . VAL A 1 294 ? 24.428 -3.387 -12.850 1.00 93.94 294 VAL A N 1
ATOM 2180 C CA . VAL A 1 294 ? 23.000 -3.641 -12.627 1.00 93.94 294 VAL A CA 1
ATOM 2181 C C . VAL A 1 294 ? 22.324 -4.018 -13.941 1.00 93.94 294 VAL A C 1
ATOM 2183 O O . VAL A 1 294 ? 21.600 -5.017 -13.975 1.00 93.94 294 VAL A O 1
ATOM 2186 N N . ALA A 1 295 ? 22.593 -3.288 -15.026 1.00 94.19 295 ALA A N 1
ATOM 2187 C CA . ALA A 1 295 ? 22.085 -3.631 -16.355 1.00 94.19 295 ALA A CA 1
ATOM 2188 C C . ALA A 1 295 ? 22.567 -5.019 -16.807 1.00 94.19 295 ALA A C 1
ATOM 2190 O O . ALA A 1 295 ? 21.758 -5.856 -17.214 1.00 94.19 295 ALA A O 1
ATOM 2191 N N . ASN A 1 296 ? 23.856 -5.322 -16.627 1.00 95.19 296 ASN A N 1
ATOM 2192 C CA . ASN A 1 296 ? 24.412 -6.637 -16.956 1.00 95.19 296 ASN A CA 1
ATOM 2193 C C . ASN A 1 296 ? 23.803 -7.762 -16.105 1.00 95.19 296 ASN A C 1
ATOM 2195 O O . ASN A 1 296 ? 23.571 -8.864 -16.602 1.00 95.19 296 ASN A O 1
ATOM 2199 N N . ALA A 1 297 ? 23.512 -7.504 -14.825 1.00 95.50 297 ALA A N 1
ATOM 2200 C CA . ALA A 1 297 ? 22.836 -8.482 -13.978 1.00 95.50 297 ALA A CA 1
ATOM 2201 C C . ALA A 1 297 ? 21.395 -8.744 -14.453 1.00 95.50 297 ALA A C 1
ATOM 2203 O O . ALA A 1 297 ? 20.939 -9.886 -14.408 1.00 95.50 297 ALA A O 1
ATOM 2204 N N . ARG A 1 298 ? 20.680 -7.722 -14.947 1.00 93.44 298 ARG A N 1
ATOM 2205 C CA . ARG A 1 298 ? 19.349 -7.900 -15.559 1.00 93.44 298 ARG A CA 1
ATOM 2206 C C . ARG A 1 298 ? 19.426 -8.734 -16.836 1.00 93.44 298 ARG A C 1
ATOM 2208 O O . ARG A 1 298 ? 18.643 -9.665 -16.978 1.00 93.44 298 ARG A O 1
ATOM 2215 N N . GLN A 1 299 ? 20.392 -8.471 -17.713 1.00 94.56 299 GLN A N 1
ATOM 2216 C CA . GLN A 1 299 ? 20.589 -9.282 -18.920 1.00 94.56 299 GLN A CA 1
ATOM 2217 C C . GLN A 1 299 ? 20.918 -10.744 -18.588 1.00 94.56 299 GLN A C 1
ATOM 2219 O O . GLN A 1 299 ? 20.326 -11.649 -19.167 1.00 94.56 299 GLN A O 1
ATOM 2224 N N . ALA A 1 300 ? 21.779 -10.994 -17.595 1.00 95.19 300 ALA A N 1
ATOM 2225 C CA . ALA A 1 300 ? 22.058 -12.354 -17.128 1.00 95.19 300 ALA A CA 1
ATOM 2226 C C . ALA A 1 300 ? 20.803 -13.056 -16.572 1.00 95.19 300 ALA A C 1
ATOM 2228 O O . ALA A 1 300 ? 20.667 -14.266 -16.719 1.00 95.19 300 ALA A O 1
ATOM 2229 N N . ALA A 1 301 ? 19.868 -12.308 -15.970 1.00 91.38 301 ALA A N 1
ATOM 2230 C CA . ALA A 1 301 ? 18.582 -12.845 -15.528 1.00 91.38 301 ALA A CA 1
ATOM 2231 C C . ALA A 1 301 ? 17.709 -13.309 -16.700 1.00 91.38 301 ALA A C 1
ATOM 2233 O O . ALA A 1 301 ? 17.119 -14.381 -16.615 1.00 91.38 301 ALA A O 1
ATOM 2234 N N . LEU A 1 302 ? 17.640 -12.508 -17.769 1.00 91.56 302 LEU A N 1
ATOM 2235 C CA . LEU A 1 302 ? 16.891 -12.844 -18.984 1.00 91.56 302 LEU A CA 1
ATOM 2236 C C . LEU A 1 302 ? 17.481 -14.071 -19.685 1.00 91.56 302 LEU A C 1
ATOM 2238 O O . LEU A 1 302 ? 16.741 -14.886 -20.217 1.00 91.56 302 LEU A O 1
ATOM 2242 N N . ALA A 1 303 ? 18.803 -14.237 -19.618 1.00 95.88 303 ALA A N 1
ATOM 2243 C CA . ALA A 1 303 ? 19.502 -15.411 -20.131 1.00 95.88 303 ALA A CA 1
ATOM 2244 C C . ALA A 1 303 ? 19.406 -16.655 -19.219 1.00 95.88 303 ALA A C 1
ATOM 2246 O O . ALA A 1 303 ? 19.993 -17.683 -19.538 1.00 95.88 303 ALA A O 1
ATOM 2247 N N . GLY A 1 304 ? 18.740 -16.572 -18.059 1.00 94.62 304 GLY A N 1
ATOM 2248 C CA . GLY A 1 304 ? 18.658 -17.676 -17.093 1.00 94.62 304 GLY A CA 1
ATOM 2249 C C . GLY A 1 304 ? 19.956 -17.970 -16.321 1.00 94.62 304 GLY A C 1
ATOM 2250 O O . GLY A 1 304 ? 19.994 -18.892 -15.506 1.00 94.62 304 GLY A O 1
ATOM 2251 N N . ASP A 1 305 ? 21.021 -17.180 -16.498 1.00 97.12 305 ASP A N 1
ATOM 2252 C CA . ASP A 1 305 ? 22.300 -17.356 -15.796 1.00 97.12 305 ASP A CA 1
ATOM 2253 C C . ASP A 1 305 ? 22.272 -16.682 -14.413 1.00 97.12 305 ASP A C 1
ATOM 2255 O O . ASP A 1 305 ? 22.838 -15.606 -14.160 1.00 97.12 305 ASP A O 1
ATOM 2259 N N . TYR A 1 306 ? 21.601 -17.341 -13.467 1.00 95.88 306 TYR A N 1
ATOM 2260 C CA . TYR A 1 306 ? 21.498 -16.871 -12.083 1.00 95.88 306 TYR A CA 1
ATOM 2261 C C . TYR A 1 306 ? 22.850 -16.857 -11.346 1.00 95.88 306 TYR A C 1
ATOM 2263 O O . TYR A 1 306 ? 23.017 -16.116 -10.368 1.00 95.88 306 TYR A O 1
ATOM 2271 N N . GLY A 1 307 ? 23.833 -17.640 -11.804 1.00 96.38 307 GLY A N 1
ATOM 2272 C CA . GLY A 1 307 ? 25.185 -17.669 -11.245 1.00 96.38 307 GLY A CA 1
ATOM 2273 C C . GLY A 1 307 ? 25.945 -16.380 -11.545 1.00 96.38 307 GLY A C 1
ATOM 2274 O O . GLY A 1 307 ? 26.435 -15.709 -10.628 1.00 96.38 307 GLY A O 1
ATOM 2275 N N . ARG A 1 308 ? 25.991 -15.981 -12.820 1.00 97.19 308 ARG A N 1
ATOM 2276 C CA . ARG A 1 308 ? 26.563 -14.700 -13.253 1.00 97.19 308 ARG A CA 1
ATOM 2277 C C . ARG A 1 308 ? 25.790 -13.517 -12.690 1.00 97.19 308 ARG A C 1
ATOM 2279 O O . ARG A 1 308 ? 26.420 -12.591 -12.181 1.00 97.19 308 ARG A O 1
ATOM 2286 N N . ARG A 1 309 ? 24.455 -13.572 -12.695 1.00 96.06 309 ARG A N 1
ATOM 2287 C CA . ARG A 1 309 ? 23.596 -12.543 -12.089 1.00 96.06 309 ARG A CA 1
ATOM 2288 C C . ARG A 1 309 ? 23.955 -12.285 -10.623 1.00 96.06 309 ARG A C 1
ATOM 2290 O O . ARG A 1 309 ? 24.115 -11.132 -10.230 1.00 96.06 309 ARG A O 1
ATOM 2297 N N . SER A 1 310 ? 24.134 -13.346 -9.833 1.00 96.69 310 SER A N 1
ATOM 2298 C CA . SER A 1 310 ? 24.511 -13.255 -8.417 1.00 96.69 310 SER A CA 1
ATOM 2299 C C . SER A 1 310 ? 25.896 -12.621 -8.217 1.00 96.69 310 SER A C 1
ATOM 2301 O O . SER A 1 310 ? 26.058 -11.788 -7.329 1.00 96.69 310 SER A O 1
ATOM 2303 N N . ARG A 1 311 ? 26.884 -12.935 -9.067 1.00 97.50 311 ARG A N 1
ATOM 2304 C CA . ARG A 1 311 ? 28.214 -12.293 -9.016 1.00 97.50 311 ARG A CA 1
ATOM 2305 C C . ARG A 1 311 ? 28.148 -10.802 -9.353 1.00 97.50 311 ARG A C 1
ATOM 2307 O O . ARG A 1 311 ? 28.684 -9.985 -8.612 1.00 97.50 311 ARG A O 1
ATOM 2314 N N . LEU A 1 312 ? 27.449 -10.448 -10.433 1.00 97.38 312 LEU A N 1
ATOM 2315 C CA . LEU A 1 312 ? 27.306 -9.057 -10.875 1.00 97.38 312 LEU A CA 1
ATOM 2316 C C . LEU A 1 312 ? 26.564 -8.199 -9.846 1.00 97.38 312 LEU A C 1
ATOM 2318 O O . LEU A 1 312 ? 26.966 -7.068 -9.587 1.00 97.38 312 LEU A O 1
ATOM 2322 N N . CYS A 1 313 ? 25.512 -8.738 -9.227 1.00 96.62 313 CYS A N 1
ATOM 2323 C CA . CYS A 1 313 ? 24.755 -8.001 -8.221 1.00 96.62 313 CYS A CA 1
ATOM 2324 C C . CYS A 1 313 ? 25.566 -7.788 -6.927 1.00 96.62 313 CYS A C 1
ATOM 2326 O O . CYS A 1 313 ? 25.480 -6.713 -6.339 1.00 96.62 313 CYS A O 1
ATOM 2328 N N . ARG A 1 314 ? 26.402 -8.756 -6.508 1.00 96.88 314 ARG A N 1
ATOM 2329 C CA . ARG A 1 314 ? 27.313 -8.578 -5.363 1.00 96.88 314 ARG A CA 1
ATOM 2330 C C . ARG A 1 314 ? 28.373 -7.522 -5.654 1.00 96.88 314 ARG A C 1
ATOM 2332 O O . ARG A 1 314 ? 28.519 -6.611 -4.853 1.00 96.88 314 ARG A O 1
ATOM 2339 N N . ALA A 1 315 ? 28.994 -7.564 -6.833 1.00 97.00 315 ALA A N 1
ATOM 2340 C CA . ALA A 1 315 ? 29.930 -6.526 -7.266 1.00 97.00 315 ALA A CA 1
ATOM 2341 C C . ALA A 1 315 ? 29.270 -5.130 -7.323 1.00 97.00 315 ALA A C 1
ATOM 2343 O O . ALA A 1 315 ? 29.904 -4.120 -7.026 1.00 97.00 315 ALA A O 1
ATOM 2344 N N . ALA A 1 316 ? 27.981 -5.053 -7.683 1.00 96.56 316 ALA A N 1
ATOM 2345 C CA . ALA A 1 316 ? 27.226 -3.801 -7.640 1.00 96.56 316 ALA A CA 1
ATOM 2346 C C . ALA A 1 316 ? 26.994 -3.313 -6.198 1.00 96.56 316 ALA A C 1
ATOM 2348 O O . ALA A 1 316 ? 27.158 -2.124 -5.933 1.00 96.56 316 ALA A O 1
ATOM 2349 N N . LEU A 1 317 ? 26.658 -4.219 -5.271 1.00 96.88 317 LEU A N 1
ATOM 2350 C CA . LEU A 1 317 ? 26.468 -3.901 -3.851 1.00 96.88 317 LEU A CA 1
ATOM 2351 C C . LEU A 1 317 ? 27.778 -3.565 -3.124 1.00 96.88 317 LEU A C 1
ATOM 2353 O O . LEU A 1 317 ? 27.747 -2.760 -2.203 1.00 96.88 317 LEU A O 1
ATOM 2357 N N . GLU A 1 318 ? 28.915 -4.129 -3.533 1.00 97.06 318 GLU A N 1
ATOM 2358 C CA . GLU A 1 318 ? 30.236 -3.739 -3.015 1.00 97.06 318 GLU A CA 1
ATOM 2359 C C . GLU A 1 318 ? 30.547 -2.275 -3.337 1.00 97.06 318 GLU A C 1
ATOM 2361 O O . GLU A 1 318 ? 31.047 -1.546 -2.487 1.00 97.06 318 GLU A O 1
ATOM 2366 N N . LYS A 1 319 ? 30.191 -1.816 -4.545 1.00 96.69 319 LYS A N 1
ATOM 2367 C CA . LYS A 1 319 ? 30.367 -0.412 -4.947 1.00 96.69 319 LYS A CA 1
ATOM 2368 C C . LYS A 1 319 ? 29.310 0.517 -4.354 1.00 96.69 319 LYS A C 1
ATOM 2370 O O . LYS A 1 319 ? 29.608 1.667 -4.053 1.00 96.69 319 LYS A O 1
ATOM 2375 N N . ARG A 1 320 ? 28.062 0.052 -4.252 1.00 96.69 320 ARG A N 1
ATOM 2376 C CA . ARG A 1 320 ? 26.915 0.826 -3.756 1.00 96.69 320 ARG A CA 1
ATOM 2377 C C . ARG A 1 320 ? 26.083 -0.032 -2.799 1.00 96.69 320 ARG A C 1
ATOM 2379 O O . ARG A 1 320 ? 25.097 -0.638 -3.232 1.00 96.69 320 ARG A O 1
ATOM 2386 N N . PRO A 1 321 ? 26.442 -0.077 -1.503 1.00 96.62 321 PRO A N 1
ATOM 2387 C CA . PRO A 1 321 ? 25.767 -0.930 -0.525 1.00 96.62 321 PRO A CA 1
ATOM 2388 C C . PRO A 1 321 ? 24.262 -0.683 -0.431 1.00 96.62 321 PRO A C 1
ATOM 2390 O O . PRO A 1 321 ? 23.505 -1.637 -0.240 1.00 96.62 321 PRO A O 1
ATOM 2393 N N . ASP A 1 322 ? 23.823 0.561 -0.623 1.00 95.25 322 ASP A N 1
ATOM 2394 C CA . ASP A 1 322 ? 22.428 0.990 -0.467 1.00 95.25 322 ASP A CA 1
ATOM 2395 C C . ASP A 1 322 ? 21.609 0.981 -1.766 1.00 95.25 322 ASP A C 1
ATOM 2397 O O . ASP A 1 322 ? 20.461 1.425 -1.788 1.00 95.25 322 ASP A O 1
ATOM 2401 N N . ASP A 1 323 ? 22.152 0.422 -2.851 1.00 96.38 323 ASP A N 1
ATOM 2402 C CA . ASP A 1 323 ? 21.424 0.282 -4.111 1.00 96.38 323 ASP A CA 1
ATOM 2403 C C . ASP A 1 323 ? 20.268 -0.731 -3.973 1.00 96.38 323 ASP A C 1
ATOM 2405 O O . ASP A 1 323 ? 20.444 -1.958 -3.949 1.00 96.38 323 ASP A O 1
ATOM 2409 N N . VAL A 1 324 ? 19.047 -0.195 -3.893 1.00 95.94 324 VAL A N 1
ATOM 2410 C CA . VAL A 1 324 ? 17.798 -0.956 -3.757 1.00 95.94 324 VAL A CA 1
ATOM 2411 C C . VAL A 1 324 ? 17.587 -1.915 -4.933 1.00 95.94 324 VAL A C 1
ATOM 2413 O O . VAL A 1 324 ? 17.106 -3.037 -4.733 1.00 95.94 324 VAL A O 1
ATOM 2416 N N . HIS A 1 325 ? 17.963 -1.518 -6.153 1.00 94.69 325 HIS A N 1
ATOM 2417 C CA . HIS A 1 325 ? 17.802 -2.350 -7.343 1.00 94.69 325 HIS A CA 1
ATOM 2418 C C . HIS A 1 325 ? 18.786 -3.513 -7.347 1.00 94.69 325 HIS A C 1
ATOM 2420 O O . HIS A 1 325 ? 18.370 -4.655 -7.559 1.00 94.69 325 HIS A O 1
ATOM 2426 N N . ALA A 1 326 ? 20.065 -3.255 -7.064 1.00 96.69 326 ALA A N 1
ATOM 2427 C CA . ALA A 1 326 ? 21.072 -4.309 -6.955 1.00 96.69 326 ALA A CA 1
ATOM 2428 C C . ALA A 1 326 ? 20.673 -5.347 -5.891 1.00 96.69 326 ALA A C 1
ATOM 2430 O O . ALA A 1 326 ? 20.744 -6.556 -6.127 1.00 96.69 326 ALA A O 1
ATOM 2431 N N . ARG A 1 327 ? 20.140 -4.883 -4.753 1.00 97.44 327 ARG A N 1
ATOM 2432 C CA . ARG A 1 327 ? 19.651 -5.741 -3.666 1.00 97.44 327 ARG A CA 1
ATOM 2433 C C . ARG A 1 327 ? 18.445 -6.590 -4.068 1.00 97.44 327 ARG A C 1
ATOM 2435 O O . ARG A 1 327 ? 18.418 -7.781 -3.758 1.00 97.44 327 ARG A O 1
ATOM 2442 N N . SER A 1 328 ? 17.478 -6.015 -4.786 1.00 96.44 328 SER A N 1
ATOM 2443 C CA . SER A 1 328 ? 16.336 -6.756 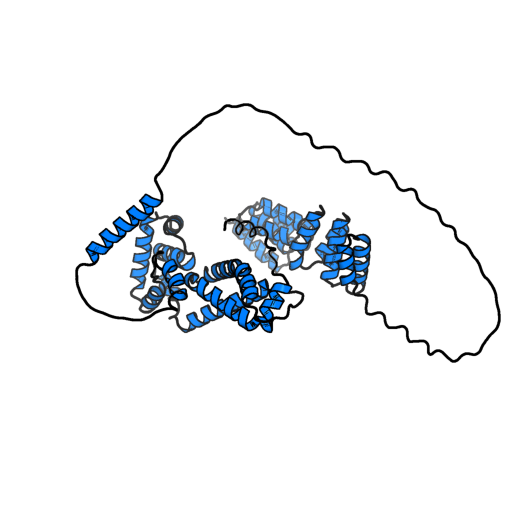-5.341 1.00 96.44 328 SER A CA 1
ATOM 2444 C C . SER A 1 328 ? 16.786 -7.826 -6.346 1.00 96.44 328 SER A C 1
ATOM 2446 O O . SER A 1 328 ? 16.309 -8.959 -6.299 1.00 96.44 328 SER A O 1
ATOM 2448 N N . ILE A 1 329 ? 17.770 -7.521 -7.198 1.00 96.38 329 ILE A N 1
ATOM 2449 C CA . ILE A 1 329 ? 18.337 -8.490 -8.144 1.00 96.38 329 ILE A CA 1
ATOM 2450 C C . ILE A 1 329 ? 19.041 -9.633 -7.404 1.00 96.38 329 ILE A C 1
ATOM 2452 O O . ILE A 1 329 ? 18.826 -10.792 -7.767 1.00 96.38 329 ILE A O 1
ATOM 2456 N N . CYS A 1 330 ? 19.840 -9.343 -6.371 1.00 97.44 330 CYS A N 1
ATOM 2457 C CA . CYS A 1 330 ? 20.480 -10.381 -5.558 1.00 97.44 330 CYS A CA 1
ATOM 2458 C C . CYS A 1 330 ? 19.463 -11.275 -4.849 1.00 97.44 330 CYS A C 1
ATOM 2460 O O . CYS A 1 330 ? 19.621 -12.493 -4.857 1.00 97.44 330 CYS A O 1
ATOM 2462 N N . LEU A 1 331 ? 18.396 -10.690 -4.302 1.00 97.50 331 LEU A N 1
ATOM 2463 C CA . LEU A 1 331 ? 17.309 -11.429 -3.667 1.00 97.50 331 LEU A CA 1
ATOM 2464 C C . LEU A 1 331 ? 16.688 -12.459 -4.619 1.00 97.50 331 LEU A C 1
ATOM 2466 O O . LEU A 1 331 ? 16.656 -13.644 -4.301 1.00 97.50 331 LEU A O 1
ATOM 2470 N N . VAL A 1 332 ? 16.257 -12.028 -5.806 1.00 96.19 332 VAL A N 1
ATOM 2471 C CA . VAL A 1 332 ? 15.644 -12.933 -6.793 1.00 96.19 332 VAL A CA 1
ATOM 2472 C C . VAL A 1 332 ? 16.649 -13.982 -7.278 1.00 96.19 332 VAL A C 1
ATOM 2474 O O . VAL A 1 332 ? 16.286 -15.139 -7.449 1.00 96.19 332 VAL A O 1
ATOM 2477 N N . SER A 1 333 ? 17.926 -13.616 -7.435 1.00 97.00 333 SER A N 1
ATOM 2478 C CA . SER A 1 333 ? 18.986 -14.573 -7.797 1.00 97.00 333 SER A CA 1
ATOM 2479 C C . SER A 1 333 ? 19.184 -15.649 -6.733 1.00 97.00 333 SER A C 1
ATOM 2481 O O . SER A 1 333 ? 19.411 -16.808 -7.065 1.00 97.00 333 SER A O 1
ATOM 2483 N N . ALA A 1 334 ? 19.122 -15.273 -5.454 1.00 97.81 334 ALA A N 1
ATOM 2484 C CA . ALA A 1 334 ? 19.213 -16.212 -4.346 1.00 97.81 334 ALA A CA 1
ATOM 2485 C C . ALA A 1 334 ? 17.983 -17.131 -4.301 1.00 97.81 334 ALA A C 1
ATOM 2487 O O . ALA A 1 334 ? 18.142 -18.335 -4.109 1.00 97.81 334 ALA A O 1
ATOM 2488 N N . CYS A 1 335 ? 16.784 -16.591 -4.552 1.00 97.69 335 CYS A N 1
ATOM 2489 C CA . CYS A 1 335 ? 15.553 -17.377 -4.632 1.00 97.69 335 CYS A CA 1
ATOM 2490 C C . CYS A 1 335 ? 15.585 -18.386 -5.788 1.00 97.69 335 CYS A C 1
ATOM 2492 O O . CYS A 1 335 ? 15.376 -19.567 -5.555 1.00 97.69 335 CYS A O 1
ATOM 2494 N N . ALA A 1 336 ? 15.969 -17.967 -6.996 1.00 96.94 336 ALA A N 1
ATOM 2495 C CA . ALA A 1 336 ? 16.086 -18.859 -8.154 1.00 96.94 336 ALA A CA 1
ATOM 2496 C C . ALA A 1 336 ? 17.121 -19.988 -7.971 1.00 96.94 336 ALA A C 1
ATOM 2498 O O . ALA A 1 336 ? 17.066 -21.004 -8.652 1.00 96.94 336 ALA A O 1
ATOM 2499 N N . ARG A 1 337 ? 18.074 -19.820 -7.045 1.00 97.31 337 ARG A N 1
ATOM 2500 C CA . ARG A 1 337 ? 19.101 -20.818 -6.704 1.00 97.31 337 ARG A CA 1
ATOM 2501 C C . ARG A 1 337 ? 18.775 -21.607 -5.431 1.00 97.31 337 ARG A C 1
ATOM 2503 O O . ARG A 1 337 ? 19.674 -22.249 -4.891 1.00 97.31 337 ARG A O 1
ATOM 2510 N N . ASN A 1 338 ? 17.550 -21.506 -4.908 1.00 97.06 338 ASN A N 1
ATOM 2511 C CA . ASN A 1 338 ? 17.110 -22.128 -3.652 1.00 97.06 338 ASN A CA 1
ATOM 2512 C C . ASN A 1 338 ? 17.978 -21.783 -2.422 1.00 97.06 338 ASN A C 1
ATOM 2514 O O . ASN A 1 338 ? 18.066 -22.540 -1.456 1.00 97.06 338 ASN A O 1
ATOM 2518 N N . ARG A 1 339 ? 18.610 -20.601 -2.406 1.00 97.50 339 ARG A N 1
ATOM 2519 C CA . ARG A 1 339 ? 19.425 -20.112 -1.279 1.00 97.50 339 ARG A CA 1
ATOM 2520 C C . ARG A 1 339 ? 18.591 -19.261 -0.327 1.00 97.50 339 ARG A C 1
ATOM 2522 O O . ARG A 1 339 ? 18.737 -18.039 -0.263 1.00 97.50 339 ARG A O 1
ATOM 2529 N N . ALA A 1 340 ? 17.709 -19.911 0.431 1.00 96.19 340 ALA A N 1
ATOM 2530 C CA . ALA A 1 340 ? 16.728 -19.234 1.284 1.00 96.19 340 ALA A CA 1
ATOM 2531 C C . ALA A 1 340 ? 17.350 -18.294 2.341 1.00 96.19 340 ALA A C 1
ATOM 2533 O O . ALA A 1 340 ? 16.801 -17.227 2.617 1.00 96.19 340 ALA A O 1
ATOM 2534 N N . SER A 1 341 ? 18.503 -18.641 2.922 1.00 94.88 341 SER A N 1
ATOM 2535 C CA . SER A 1 341 ? 19.197 -17.804 3.918 1.00 94.88 341 SER A CA 1
ATOM 2536 C C . SER A 1 341 ? 19.7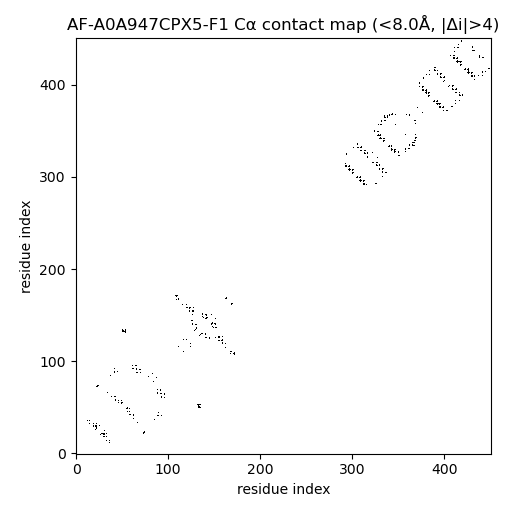55 -16.505 3.317 1.00 94.88 341 SER A C 1
ATOM 2538 O O . SER A 1 341 ? 19.555 -15.420 3.873 1.00 94.88 341 SER A O 1
ATOM 2540 N N . GLU A 1 342 ? 20.395 -16.593 2.147 1.00 96.81 342 GLU A N 1
ATOM 2541 C CA . GLU A 1 342 ? 20.911 -15.446 1.385 1.00 96.81 342 GLU A CA 1
ATOM 2542 C C . GLU A 1 342 ? 19.751 -14.541 0.936 1.00 96.81 342 GLU A C 1
ATOM 2544 O O . GLU A 1 342 ? 19.778 -13.325 1.146 1.00 96.81 342 GLU A O 1
ATOM 2549 N N . ALA A 1 343 ? 18.664 -15.143 0.443 1.00 97.44 343 ALA A N 1
ATOM 2550 C CA . ALA A 1 343 ? 17.444 -14.432 0.079 1.00 97.44 343 ALA A CA 1
ATOM 2551 C C . ALA A 1 343 ? 16.849 -13.662 1.273 1.00 97.44 343 ALA A C 1
ATOM 2553 O O . ALA A 1 343 ? 16.631 -12.454 1.192 1.00 97.44 343 ALA A O 1
ATOM 2554 N N . ARG A 1 344 ? 16.672 -14.304 2.435 1.00 95.56 344 ARG A N 1
ATOM 2555 C CA . ARG A 1 344 ? 16.178 -13.632 3.655 1.00 95.56 344 ARG A CA 1
ATOM 2556 C C . ARG A 1 344 ? 17.060 -12.451 4.067 1.00 95.56 344 ARG A C 1
ATOM 2558 O O . ARG A 1 344 ? 16.540 -11.430 4.520 1.00 95.56 344 ARG A O 1
ATOM 2565 N N . THR A 1 345 ? 18.373 -12.560 3.876 1.00 95.19 345 THR A N 1
ATOM 2566 C CA . THR A 1 345 ? 19.327 -11.489 4.197 1.00 95.19 345 THR A CA 1
ATOM 2567 C C . THR A 1 345 ? 19.110 -10.263 3.309 1.00 95.19 345 THR A C 1
ATOM 2569 O O . THR A 1 345 ? 18.972 -9.152 3.823 1.00 95.19 345 THR A O 1
ATOM 2572 N N . HIS A 1 346 ? 18.993 -10.447 1.990 1.00 96.75 346 HIS A N 1
ATOM 2573 C CA . HIS A 1 346 ? 18.701 -9.342 1.071 1.00 96.75 346 HIS A CA 1
ATOM 2574 C C . HIS A 1 346 ? 17.288 -8.776 1.260 1.00 96.75 346 HIS A C 1
ATOM 2576 O O . HIS A 1 346 ? 17.107 -7.559 1.212 1.00 96.75 346 HIS A O 1
ATOM 2582 N N . PHE A 1 347 ? 16.305 -9.636 1.541 1.00 96.31 347 PHE A N 1
ATOM 2583 C CA . PHE A 1 347 ? 14.914 -9.247 1.775 1.00 96.31 347 PHE A CA 1
ATOM 2584 C C . PHE A 1 347 ? 14.753 -8.322 2.985 1.00 96.31 347 PHE A C 1
ATOM 2586 O O . PHE A 1 347 ? 14.101 -7.283 2.885 1.00 96.31 347 PHE A O 1
ATOM 2593 N N . ARG A 1 348 ? 15.391 -8.650 4.118 1.00 93.00 348 ARG A N 1
ATOM 2594 C CA . ARG A 1 348 ? 15.323 -7.836 5.347 1.00 93.00 348 ARG A CA 1
ATOM 2595 C C . ARG A 1 348 ? 15.815 -6.411 5.137 1.00 93.00 348 ARG A C 1
ATOM 2597 O O . ARG A 1 348 ? 15.286 -5.487 5.750 1.00 93.00 348 ARG A O 1
ATOM 2604 N N . ARG A 1 349 ? 16.805 -6.225 4.263 1.00 95.19 349 ARG A N 1
ATOM 2605 C CA . ARG A 1 349 ? 17.364 -4.904 3.981 1.00 95.19 349 ARG A CA 1
ATOM 2606 C C . ARG A 1 349 ? 16.690 -4.196 2.794 1.00 95.19 349 ARG A C 1
ATOM 2608 O O . ARG A 1 349 ? 17.150 -3.134 2.385 1.00 95.19 349 ARG A O 1
ATOM 2615 N N . LEU A 1 350 ? 15.642 -4.772 2.206 1.00 95.94 350 LEU A N 1
ATOM 2616 C CA . LEU A 1 350 ? 14.864 -4.137 1.144 1.00 95.94 350 LEU A CA 1
ATOM 2617 C C . LEU A 1 350 ? 13.840 -3.158 1.761 1.00 95.94 350 LEU A C 1
ATOM 2619 O O . LEU A 1 350 ? 13.268 -3.485 2.811 1.00 95.94 350 LEU A O 1
ATOM 2623 N N . PRO A 1 351 ? 13.574 -1.987 1.147 1.00 93.50 351 PRO A N 1
ATOM 2624 C CA . PRO A 1 351 ? 12.532 -1.072 1.613 1.00 93.50 351 PRO A CA 1
ATOM 2625 C C . PRO A 1 351 ? 11.148 -1.727 1.572 1.00 93.50 351 PRO A C 1
ATOM 2627 O O . PRO A 1 351 ? 10.862 -2.547 0.696 1.00 93.50 351 PRO A O 1
ATOM 2630 N N . ALA A 1 352 ? 10.278 -1.340 2.510 1.00 86.75 352 ALA A N 1
ATOM 2631 C CA . ALA A 1 352 ? 8.957 -1.945 2.702 1.00 86.75 352 ALA A CA 1
ATOM 2632 C C . ALA A 1 352 ? 8.101 -1.952 1.421 1.00 86.75 352 ALA A C 1
ATOM 2634 O O . ALA A 1 352 ? 7.451 -2.954 1.131 1.00 86.75 352 ALA A O 1
ATOM 2635 N N . SER A 1 353 ? 8.182 -0.890 0.610 1.00 88.88 353 SER A N 1
ATOM 2636 C CA . SER A 1 353 ? 7.453 -0.753 -0.660 1.00 88.88 353 SER A CA 1
ATOM 2637 C C . SER A 1 353 ? 7.748 -1.867 -1.673 1.00 88.88 353 SER A C 1
ATOM 2639 O O . SER A 1 353 ? 6.875 -2.236 -2.451 1.00 88.88 353 SER A O 1
ATOM 2641 N N . ARG A 1 354 ? 8.955 -2.449 -1.654 1.00 94.25 354 ARG A N 1
ATOM 2642 C CA . ARG A 1 354 ? 9.392 -3.491 -2.606 1.00 94.25 354 ARG A CA 1
ATOM 2643 C C . ARG A 1 354 ? 9.231 -4.916 -2.066 1.00 94.25 354 ARG A C 1
ATOM 2645 O O . ARG A 1 354 ? 9.316 -5.873 -2.834 1.00 94.25 354 ARG A O 1
ATOM 2652 N N . ARG A 1 355 ? 9.016 -5.090 -0.756 1.00 94.19 355 ARG A N 1
ATOM 2653 C CA . ARG A 1 355 ? 8.987 -6.418 -0.111 1.00 94.19 355 ARG A CA 1
ATOM 2654 C C . ARG A 1 355 ? 7.838 -7.294 -0.605 1.00 94.19 355 ARG A C 1
ATOM 2656 O O . ARG A 1 355 ? 8.046 -8.484 -0.811 1.00 94.19 355 ARG A O 1
ATOM 2663 N N . SER A 1 356 ? 6.655 -6.723 -0.833 1.00 90.94 356 SER A N 1
ATOM 2664 C CA . SER A 1 356 ? 5.500 -7.490 -1.326 1.00 90.94 356 SER A CA 1
ATOM 2665 C C . SER A 1 356 ? 5.792 -8.135 -2.688 1.00 90.94 356 SER A C 1
ATOM 2667 O O . SER A 1 356 ? 5.727 -9.356 -2.828 1.00 90.94 356 SER A O 1
ATOM 2669 N N . GLN A 1 357 ? 6.249 -7.330 -3.655 1.00 94.12 357 GLN A N 1
ATOM 2670 C CA . GLN A 1 357 ? 6.626 -7.802 -4.991 1.00 94.12 357 GLN A CA 1
ATOM 2671 C C . GLN A 1 357 ? 7.727 -8.868 -4.930 1.00 94.12 357 GLN A C 1
ATOM 2673 O O . GLN A 1 357 ? 7.628 -9.909 -5.577 1.00 94.12 357 GLN A O 1
ATOM 2678 N N . ALA A 1 358 ? 8.767 -8.638 -4.126 1.00 95.50 358 ALA A N 1
ATOM 2679 C CA . ALA A 1 358 ? 9.880 -9.572 -4.033 1.00 95.50 358 ALA A CA 1
ATOM 2680 C C . ALA A 1 358 ? 9.494 -10.903 -3.365 1.00 95.50 358 ALA A C 1
ATOM 2682 O O . ALA A 1 358 ? 10.026 -11.950 -3.727 1.00 95.50 358 ALA A O 1
ATOM 2683 N N . ARG A 1 359 ? 8.539 -10.887 -2.423 1.00 95.25 359 ARG A N 1
ATOM 2684 C CA . ARG A 1 359 ? 7.972 -12.113 -1.850 1.00 95.25 359 ARG A CA 1
ATOM 2685 C C . ARG A 1 359 ? 7.249 -12.923 -2.919 1.00 95.25 359 ARG A C 1
ATOM 2687 O O . ARG A 1 359 ? 7.509 -14.116 -3.011 1.00 95.25 359 ARG A O 1
ATOM 2694 N N . GLN A 1 360 ? 6.422 -12.283 -3.745 1.00 95.38 360 GLN A N 1
ATOM 2695 C CA . GLN A 1 360 ? 5.728 -12.970 -4.836 1.00 95.38 360 GLN A CA 1
ATOM 2696 C C . GLN A 1 360 ? 6.718 -13.616 -5.816 1.00 95.38 360 GLN A C 1
ATOM 2698 O O . GLN A 1 360 ? 6.555 -14.775 -6.176 1.00 95.38 360 GLN A O 1
ATOM 2703 N N . GLN A 1 361 ? 7.796 -12.909 -6.170 1.00 95.69 361 GLN A N 1
ATOM 2704 C CA . GLN A 1 361 ? 8.853 -13.443 -7.040 1.00 95.69 361 GLN A CA 1
ATOM 2705 C C . GLN A 1 361 ? 9.634 -14.607 -6.414 1.00 95.69 361 GLN A C 1
ATOM 2707 O O . GLN A 1 361 ? 10.080 -15.505 -7.114 1.00 95.69 361 GLN A O 1
ATOM 2712 N N . CYS A 1 362 ? 9.844 -14.617 -5.101 1.00 96.75 362 CYS A N 1
ATOM 2713 C CA . CYS A 1 362 ? 10.494 -15.759 -4.456 1.00 96.75 362 CYS A CA 1
ATOM 2714 C C . CYS A 1 362 ? 9.547 -16.955 -4.310 1.00 96.75 362 CYS A C 1
ATOM 2716 O O . CYS A 1 362 ? 9.996 -18.091 -4.450 1.00 96.75 362 CYS A O 1
ATOM 2718 N N . LEU A 1 363 ? 8.244 -16.711 -4.127 1.00 96.06 363 LEU A N 1
ATOM 2719 C CA . LEU A 1 363 ? 7.221 -17.758 -4.127 1.00 96.06 363 LEU A CA 1
ATOM 2720 C C . LEU A 1 363 ? 7.125 -18.469 -5.482 1.00 96.06 363 LEU A C 1
ATOM 2722 O O . LEU A 1 363 ? 7.008 -19.689 -5.497 1.00 96.06 363 LEU A O 1
ATOM 2726 N N . THR A 1 364 ? 7.281 -17.763 -6.611 1.00 96.69 364 THR A N 1
ATOM 2727 C CA . THR A 1 364 ? 7.341 -18.413 -7.939 1.00 96.69 364 THR A CA 1
ATOM 2728 C C . THR A 1 364 ? 8.550 -19.338 -8.106 1.00 96.69 364 THR A C 1
ATOM 2730 O O . THR A 1 364 ? 8.541 -20.197 -8.978 1.00 96.69 364 THR A O 1
ATOM 2733 N N . HIS A 1 365 ? 9.582 -19.186 -7.271 1.00 96.44 365 HIS A N 1
ATOM 2734 C CA . HIS A 1 365 ? 10.745 -20.077 -7.217 1.00 96.44 365 HIS A CA 1
ATOM 2735 C C . HIS A 1 365 ? 10.665 -21.104 -6.070 1.00 96.44 365 HIS A C 1
ATOM 2737 O O . HIS A 1 365 ? 11.659 -21.760 -5.784 1.00 96.44 365 HIS A O 1
ATOM 2743 N N . GLY A 1 366 ? 9.524 -21.229 -5.379 1.00 97.00 366 GLY A N 1
ATOM 2744 C CA . GLY A 1 366 ? 9.356 -22.160 -4.255 1.00 97.00 366 GLY A CA 1
ATOM 2745 C C . GLY A 1 366 ? 10.113 -21.767 -2.979 1.00 97.00 366 GLY A C 1
ATOM 2746 O O . GLY A 1 366 ? 10.253 -22.580 -2.068 1.00 97.00 366 GLY A O 1
ATOM 2747 N N . VAL A 1 367 ? 10.612 -20.528 -2.880 1.00 97.38 367 VAL A N 1
ATOM 2748 C CA . VAL A 1 367 ? 11.381 -20.055 -1.720 1.00 97.38 367 VAL A CA 1
ATOM 2749 C C . VAL A 1 367 ? 10.520 -19.185 -0.811 1.00 97.38 367 VAL A C 1
ATOM 2751 O O . VAL A 1 367 ? 10.202 -18.034 -1.117 1.00 97.38 367 VAL A O 1
ATOM 2754 N N . GLU A 1 368 ? 10.222 -19.696 0.383 1.00 95.75 368 GLU A N 1
ATOM 2755 C CA . GLU A 1 368 ? 9.512 -18.942 1.412 1.00 95.75 368 GLU A CA 1
ATOM 2756 C C . GLU A 1 368 ? 10.450 -18.020 2.213 1.00 95.75 368 GLU A C 1
ATOM 2758 O O . GLU A 1 368 ? 11.301 -18.443 3.011 1.00 95.75 368 GLU A O 1
ATOM 2763 N N . LEU A 1 369 ? 10.248 -16.708 2.060 1.00 93.50 369 LEU A N 1
ATOM 2764 C CA . LEU A 1 369 ? 11.023 -15.676 2.765 1.00 93.50 369 LEU A CA 1
ATOM 2765 C C . LEU A 1 369 ? 10.644 -15.511 4.250 1.00 93.50 369 LEU A C 1
ATOM 2767 O O . LEU A 1 369 ? 11.229 -14.679 4.944 1.00 93.50 369 LEU A O 1
ATOM 2771 N N . GLY A 1 370 ? 9.703 -16.315 4.753 1.00 89.62 370 GLY A N 1
ATOM 2772 C CA . GLY A 1 370 ? 9.134 -16.172 6.090 1.00 89.62 370 GLY A CA 1
ATOM 2773 C C . GLY A 1 370 ? 8.266 -14.910 6.235 1.00 89.62 370 GLY A C 1
ATOM 2774 O O . GLY A 1 370 ? 8.240 -14.047 5.348 1.00 89.62 370 GLY A O 1
ATOM 2775 N N . PRO A 1 371 ? 7.511 -14.790 7.339 1.00 89.50 371 PRO A N 1
ATOM 2776 C CA . PRO A 1 371 ? 6.686 -13.616 7.599 1.00 89.50 371 PRO A CA 1
ATOM 2777 C C . PRO A 1 371 ? 7.553 -12.375 7.867 1.00 89.50 371 PRO A C 1
ATOM 2779 O O . PRO A 1 371 ? 8.641 -12.469 8.430 1.00 89.50 371 PRO A O 1
ATOM 2782 N N . ASP A 1 372 ? 7.058 -11.202 7.464 1.00 88.88 372 ASP A N 1
ATOM 2783 C CA . ASP A 1 372 ? 7.724 -9.931 7.773 1.00 88.88 372 ASP A CA 1
ATOM 2784 C C . ASP A 1 372 ? 7.307 -9.533 9.194 1.00 88.88 372 ASP A C 1
ATOM 2786 O O . ASP A 1 372 ? 6.151 -9.734 9.567 1.00 88.88 372 ASP A O 1
ATOM 2790 N N . ILE A 1 373 ? 8.215 -8.955 9.978 1.00 91.06 373 ILE A N 1
ATOM 2791 C CA . ILE A 1 373 ? 7.899 -8.383 11.293 1.00 91.06 373 ILE A CA 1
ATOM 2792 C C . ILE A 1 373 ? 6.739 -7.390 11.154 1.00 91.06 373 ILE A C 1
ATOM 2794 O O . ILE A 1 373 ? 5.803 -7.424 11.951 1.00 91.06 373 ILE A O 1
ATOM 2798 N N . ALA A 1 374 ? 6.750 -6.559 10.106 1.00 88.81 374 ALA A N 1
ATOM 2799 C CA . ALA A 1 374 ? 5.677 -5.602 9.841 1.00 88.81 374 ALA A CA 1
ATOM 2800 C C . ALA A 1 374 ? 4.325 -6.289 9.556 1.00 88.81 374 ALA A C 1
ATOM 2802 O O . ALA A 1 374 ? 3.284 -5.837 10.039 1.00 88.81 374 ALA A O 1
ATOM 2803 N N . ASP A 1 375 ? 4.338 -7.411 8.831 1.00 89.31 375 ASP A N 1
ATOM 2804 C CA . ASP A 1 375 ? 3.140 -8.217 8.561 1.00 89.31 375 ASP A CA 1
ATOM 2805 C C . ASP A 1 375 ? 2.629 -8.892 9.844 1.00 89.31 375 ASP A C 1
ATOM 2807 O O . ASP A 1 375 ? 1.438 -8.836 10.139 1.00 89.31 375 ASP A O 1
ATOM 2811 N N . LEU A 1 376 ? 3.523 -9.448 10.670 1.00 95.12 376 LEU A N 1
ATOM 2812 C CA . LEU A 1 376 ? 3.161 -10.028 11.969 1.00 95.12 376 LEU A CA 1
ATOM 2813 C C . LEU A 1 376 ? 2.561 -8.987 12.914 1.00 95.12 376 LEU A C 1
ATOM 2815 O O . LEU A 1 376 ? 1.558 -9.267 13.560 1.00 95.12 376 LEU A O 1
ATOM 2819 N N . ILE A 1 377 ? 3.124 -7.778 12.968 1.00 95.69 377 ILE A N 1
ATOM 2820 C CA . ILE A 1 377 ? 2.580 -6.679 13.775 1.00 95.69 377 ILE A CA 1
ATOM 2821 C C . ILE A 1 377 ? 1.209 -6.243 13.244 1.00 95.69 377 ILE A C 1
ATOM 2823 O O . ILE A 1 377 ? 0.293 -6.005 14.032 1.00 95.69 377 ILE A O 1
ATOM 2827 N N . THR A 1 378 ? 1.034 -6.168 11.923 1.00 93.25 378 THR A N 1
ATOM 2828 C CA . THR A 1 378 ? -0.259 -5.837 11.300 1.00 93.25 378 THR A CA 1
ATOM 2829 C C . THR A 1 378 ? -1.312 -6.908 11.586 1.00 93.25 378 THR A C 1
ATOM 2831 O O . THR A 1 378 ? -2.455 -6.580 11.900 1.00 93.25 378 THR A O 1
ATOM 2834 N N . LYS A 1 379 ? -0.942 -8.191 11.512 1.00 94.81 379 LYS A N 1
ATOM 2835 C CA . LYS A 1 379 ? -1.811 -9.317 11.884 1.00 94.81 379 LYS A CA 1
ATOM 2836 C C . LYS A 1 379 ? -2.175 -9.269 13.366 1.00 94.81 379 LYS A C 1
ATOM 2838 O O . LYS A 1 379 ? -3.356 -9.259 13.677 1.00 94.81 379 LYS A O 1
ATOM 2843 N N . ALA A 1 380 ? -1.194 -9.091 14.251 1.00 97.12 380 ALA A N 1
ATOM 2844 C CA . ALA A 1 380 ? -1.430 -8.920 15.683 1.00 97.12 380 ALA A CA 1
ATOM 2845 C C . ALA A 1 380 ? -2.374 -7.746 15.987 1.00 97.12 380 ALA A C 1
ATOM 2847 O O . ALA A 1 380 ? -3.279 -7.877 16.800 1.00 97.12 380 ALA A O 1
ATOM 2848 N N . THR A 1 381 ? -2.197 -6.609 15.307 1.00 96.69 381 THR A N 1
ATOM 2849 C CA . THR A 1 381 ? -3.072 -5.437 15.474 1.00 96.69 381 THR A CA 1
ATOM 2850 C C . THR A 1 381 ? -4.508 -5.762 15.053 1.00 96.69 381 THR A C 1
ATOM 2852 O O . THR A 1 381 ? -5.445 -5.433 15.772 1.00 96.69 381 THR A O 1
ATOM 2855 N N . ARG A 1 382 ? -4.697 -6.446 13.916 1.00 95.81 382 ARG A N 1
ATOM 2856 C CA . ARG A 1 382 ? -6.028 -6.865 13.448 1.00 95.81 382 ARG A CA 1
ATOM 2857 C C . ARG A 1 382 ? -6.688 -7.872 14.391 1.00 95.81 382 ARG A C 1
ATOM 2859 O O . ARG A 1 382 ? -7.865 -7.700 14.686 1.00 95.81 382 ARG A O 1
ATOM 2866 N N . SER A 1 383 ? -5.956 -8.871 14.885 1.00 96.88 383 SER A N 1
ATOM 2867 C CA . SER A 1 383 ? -6.483 -9.828 15.869 1.00 96.88 383 SER A CA 1
ATOM 2868 C C . SER A 1 383 ? -6.866 -9.121 17.176 1.00 96.88 383 SER A C 1
ATOM 2870 O O . SER A 1 383 ? -7.944 -9.374 17.707 1.00 96.88 383 SER A O 1
ATOM 2872 N N . ALA A 1 384 ? -6.068 -8.148 17.635 1.00 95.88 384 ALA A N 1
ATOM 2873 C CA . ALA A 1 384 ? -6.377 -7.358 18.827 1.00 95.88 384 ALA A CA 1
ATOM 2874 C C . ALA A 1 384 ? -7.663 -6.529 18.668 1.00 95.88 384 ALA A C 1
ATOM 2876 O O . ALA A 1 384 ? -8.477 -6.490 19.586 1.00 95.88 384 ALA A O 1
ATOM 2877 N N . LEU A 1 385 ? -7.880 -5.916 17.497 1.00 94.56 385 LEU A N 1
ATOM 2878 C CA . LEU A 1 385 ? -9.109 -5.166 17.192 1.00 94.56 385 LEU A CA 1
ATOM 2879 C C . LEU A 1 385 ? -10.361 -6.055 17.170 1.00 94.56 385 LEU A C 1
ATOM 2881 O O . LEU A 1 385 ? -11.451 -5.579 17.464 1.00 94.56 385 LEU A O 1
ATOM 2885 N N . ARG A 1 386 ? -10.209 -7.347 16.860 1.00 96.38 386 ARG A N 1
ATOM 2886 C CA . ARG A 1 386 ? -11.286 -8.349 16.930 1.00 96.38 386 ARG A CA 1
ATOM 2887 C C . ARG A 1 386 ? -11.427 -8.990 18.315 1.00 96.38 386 ARG A C 1
ATOM 2889 O O . ARG A 1 386 ? -12.193 -9.932 18.460 1.00 96.38 386 ARG A O 1
ATOM 2896 N N . ASN A 1 387 ? -10.683 -8.513 19.317 1.00 96.00 387 ASN A N 1
ATOM 2897 C CA . ASN A 1 387 ? -10.578 -9.112 20.650 1.00 96.00 387 ASN A CA 1
ATOM 2898 C C . ASN A 1 387 ? -10.030 -10.560 20.679 1.00 96.00 387 ASN A C 1
ATOM 2900 O O . ASN A 1 387 ? -10.165 -11.239 21.695 1.00 96.00 387 ASN A O 1
ATOM 2904 N N . ASP A 1 388 ? -9.343 -11.031 19.628 1.00 97.62 388 ASP A N 1
ATOM 2905 C CA . ASP A 1 388 ? -8.618 -12.311 19.658 1.00 97.62 388 ASP A CA 1
ATOM 2906 C C . ASP A 1 388 ? -7.203 -12.116 20.227 1.00 97.62 388 ASP A C 1
ATOM 2908 O O . ASP A 1 388 ? -6.183 -12.007 19.528 1.00 97.62 388 ASP A O 1
ATOM 2912 N N . TYR A 1 389 ? -7.134 -12.037 21.554 1.00 97.50 389 TYR A N 1
ATOM 2913 C CA . TYR A 1 389 ? -5.881 -11.802 22.268 1.00 97.50 389 TYR A CA 1
ATOM 2914 C C . TYR A 1 389 ? -4.933 -13.014 22.240 1.00 97.50 389 TYR A C 1
ATOM 2916 O O . TYR A 1 389 ? -3.715 -12.836 22.332 1.00 97.50 389 TYR A O 1
ATOM 2924 N N . ARG A 1 390 ? -5.440 -14.241 22.048 1.00 97.75 390 ARG A N 1
ATOM 2925 C CA . ARG A 1 390 ? -4.594 -15.445 21.929 1.00 97.75 390 ARG A CA 1
ATOM 2926 C C . ARG A 1 390 ? -3.828 -15.443 20.613 1.00 97.75 390 ARG A C 1
ATOM 2928 O O . ARG A 1 390 ? -2.634 -15.745 20.587 1.00 97.75 390 ARG A O 1
ATOM 2935 N N . GLU A 1 391 ? -4.495 -15.106 19.515 1.00 97.56 391 GLU A N 1
ATOM 2936 C CA . GLU A 1 391 ? -3.839 -14.963 18.218 1.00 97.56 391 GLU A CA 1
ATOM 2937 C C . GLU A 1 391 ? -2.901 -13.745 18.189 1.00 97.56 391 GLU A C 1
ATOM 2939 O O . GLU A 1 391 ? -1.777 -13.837 17.687 1.00 97.56 391 GLU A O 1
ATOM 2944 N N . THR A 1 392 ? -3.289 -12.649 18.850 1.00 97.81 392 THR A N 1
ATOM 2945 C CA . THR A 1 392 ? -2.416 -11.481 19.052 1.00 97.81 392 THR A CA 1
ATOM 2946 C C . THR A 1 392 ? -1.094 -11.874 19.721 1.00 97.81 392 THR A C 1
ATOM 2948 O O . THR A 1 392 ? -0.026 -11.554 19.193 1.00 97.81 392 THR A O 1
ATOM 2951 N N . LEU A 1 393 ? -1.133 -12.625 20.833 1.00 97.69 393 LEU A N 1
ATOM 2952 C CA . LEU A 1 393 ? 0.077 -13.120 21.505 1.00 97.69 393 LEU A CA 1
ATOM 2953 C C . LEU A 1 393 ? 0.923 -14.019 20.597 1.00 97.69 393 LEU A C 1
ATOM 2955 O O . LEU A 1 393 ? 2.147 -13.875 20.579 1.00 97.69 393 LEU A O 1
ATOM 2959 N N . ARG A 1 394 ? 0.299 -14.904 19.807 1.00 97.56 394 ARG A N 1
ATOM 2960 C CA . ARG A 1 394 ? 1.012 -15.763 18.844 1.00 97.56 394 ARG A CA 1
ATOM 2961 C C . ARG A 1 394 ? 1.763 -14.936 17.798 1.00 97.56 394 ARG A C 1
ATOM 2963 O O . ARG A 1 394 ? 2.946 -15.181 17.551 1.00 97.56 394 ARG A O 1
ATOM 2970 N N . HIS A 1 395 ? 1.116 -13.938 17.200 1.00 97.50 395 HIS A N 1
ATOM 2971 C CA . HIS A 1 395 ? 1.748 -13.078 16.199 1.00 97.50 395 HIS A CA 1
ATOM 2972 C C . HIS A 1 395 ? 2.852 -12.195 16.785 1.00 97.50 395 HIS A C 1
ATOM 2974 O O . HIS A 1 395 ? 3.935 -12.109 16.201 1.00 97.50 395 HIS A O 1
ATOM 2980 N N . CYS A 1 396 ? 2.627 -11.591 17.952 1.00 97.31 396 CYS A N 1
ATOM 2981 C CA . CYS A 1 396 ? 3.643 -10.785 18.620 1.00 97.31 396 CYS A CA 1
ATOM 2982 C C . CYS A 1 396 ? 4.835 -11.626 19.096 1.00 97.31 396 CYS A C 1
ATOM 2984 O O . CYS A 1 396 ? 5.970 -11.194 18.922 1.00 97.31 396 CYS A O 1
ATOM 2986 N N . GLY A 1 397 ? 4.612 -12.840 19.611 1.00 97.06 397 GLY A N 1
ATOM 2987 C CA . GLY A 1 397 ? 5.683 -13.764 19.993 1.00 97.06 397 GLY A CA 1
ATOM 2988 C C . GLY A 1 397 ? 6.591 -14.120 18.813 1.00 97.06 397 GLY A C 1
ATOM 2989 O O . GLY A 1 397 ? 7.812 -14.031 18.926 1.00 97.06 397 GLY A O 1
ATOM 2990 N N . ARG A 1 398 ? 6.002 -14.410 17.643 1.00 96.38 398 ARG A N 1
ATOM 2991 C CA . ARG A 1 398 ? 6.758 -14.614 16.392 1.00 96.38 398 ARG A CA 1
ATOM 2992 C C . ARG A 1 398 ? 7.490 -13.353 15.932 1.00 96.38 398 ARG A C 1
ATOM 2994 O O . ARG A 1 398 ? 8.588 -13.448 15.401 1.00 96.38 398 ARG A O 1
ATOM 3001 N N . ALA A 1 399 ? 6.902 -12.169 16.107 1.00 95.94 399 ALA A N 1
ATOM 3002 C CA . ALA A 1 399 ? 7.576 -10.919 15.758 1.00 95.94 399 ALA A CA 1
ATOM 3003 C C . ALA A 1 399 ? 8.790 -10.667 16.671 1.00 95.94 399 ALA A C 1
ATOM 3005 O O . ALA A 1 399 ? 9.853 -10.287 16.188 1.00 95.94 399 ALA A O 1
ATOM 3006 N N . LEU A 1 400 ? 8.650 -10.938 17.972 1.00 96.12 400 LEU A N 1
ATOM 3007 C CA . LEU A 1 400 ? 9.708 -10.764 18.969 1.00 96.12 400 LEU A CA 1
ATOM 3008 C C . LEU A 1 400 ? 10.820 -11.815 18.875 1.00 96.12 400 LEU A C 1
ATOM 3010 O O . LEU A 1 400 ? 11.940 -11.524 19.289 1.00 96.12 400 LEU A O 1
ATOM 3014 N N . SER A 1 401 ? 10.548 -13.006 18.331 1.00 94.81 401 SER A N 1
ATOM 3015 C CA . SER A 1 401 ? 11.601 -13.985 18.031 1.00 94.81 401 SER A CA 1
ATOM 3016 C C . SER A 1 401 ? 12.436 -13.594 16.809 1.00 94.81 401 SER A C 1
ATOM 3018 O O . SER A 1 401 ? 13.608 -13.954 16.733 1.00 94.81 401 SER A O 1
ATOM 3020 N N . LEU A 1 402 ? 11.860 -12.832 15.871 1.00 90.69 402 LEU A N 1
ATOM 3021 C CA . LEU A 1 402 ? 12.586 -12.279 14.726 1.00 90.69 402 LEU A CA 1
ATOM 3022 C C . LEU A 1 402 ? 13.401 -11.038 15.099 1.00 90.69 402 LEU A C 1
ATOM 3024 O O . LEU A 1 402 ? 14.524 -10.883 14.623 1.00 90.69 402 LEU A O 1
ATOM 3028 N N . ASP A 1 403 ? 12.838 -10.161 15.928 1.00 93.25 403 ASP A N 1
ATOM 3029 C CA . ASP A 1 403 ? 13.532 -8.999 16.471 1.00 93.25 403 ASP A CA 1
ATOM 3030 C C . ASP A 1 403 ? 12.998 -8.669 17.864 1.00 93.25 403 ASP A C 1
ATOM 3032 O O . ASP A 1 403 ? 11.898 -8.132 18.049 1.00 93.25 403 ASP A O 1
ATOM 3036 N N . SER A 1 404 ? 13.823 -8.964 18.865 1.00 94.50 404 SER A N 1
ATOM 3037 C CA . SER A 1 404 ? 13.452 -8.775 20.257 1.00 94.50 404 SER A CA 1
ATOM 3038 C C . SER A 1 404 ? 13.236 -7.305 20.608 1.00 94.50 404 SER A C 1
ATOM 3040 O O . SER A 1 404 ? 12.509 -7.048 21.569 1.00 94.50 404 SER A O 1
ATOM 3042 N N . LYS A 1 405 ? 13.805 -6.344 19.861 1.00 94.81 405 LYS A N 1
ATOM 3043 C CA . LYS A 1 405 ? 13.762 -4.898 20.151 1.00 94.81 405 LYS A CA 1
ATOM 3044 C C . LYS A 1 405 ? 12.479 -4.203 19.674 1.00 94.81 405 LYS A C 1
ATOM 3046 O O . LYS A 1 405 ? 12.295 -3.021 19.952 1.00 94.81 405 LYS A O 1
ATOM 3051 N N . GLN A 1 406 ? 11.557 -4.908 19.020 1.00 95.81 406 GLN A N 1
ATOM 3052 C CA . GLN A 1 406 ? 10.339 -4.309 18.461 1.00 95.81 406 GLN A CA 1
ATOM 3053 C C . GLN A 1 406 ? 9.344 -3.850 19.540 1.00 95.81 406 GLN A C 1
ATOM 3055 O O . GLN A 1 406 ? 8.524 -4.626 20.039 1.00 95.81 406 GLN A O 1
ATOM 3060 N N . HIS A 1 407 ? 9.373 -2.555 19.871 1.00 95.31 407 HIS A N 1
ATOM 3061 C CA . HIS A 1 407 ? 8.515 -1.952 20.898 1.00 95.31 407 HIS A CA 1
ATOM 3062 C C . HIS A 1 407 ? 7.021 -2.153 20.627 1.00 95.31 407 HIS A C 1
ATOM 3064 O O . HIS A 1 407 ? 6.287 -2.560 21.525 1.00 95.31 407 HIS A O 1
ATOM 3070 N N . ARG A 1 408 ? 6.571 -1.966 19.378 1.00 95.75 408 ARG A N 1
ATOM 3071 C CA . ARG A 1 408 ? 5.155 -2.125 19.007 1.00 95.75 408 ARG A CA 1
ATOM 3072 C C . ARG A 1 408 ? 4.641 -3.547 19.253 1.00 95.75 408 ARG A C 1
ATOM 3074 O O . ARG A 1 408 ? 3.535 -3.714 19.757 1.00 95.75 408 ARG A O 1
ATOM 3081 N N . ALA A 1 409 ? 5.457 -4.564 18.969 1.00 96.94 409 ALA A N 1
ATOM 3082 C CA . ALA A 1 409 ? 5.113 -5.952 19.270 1.00 96.94 409 ALA A CA 1
ATOM 3083 C C . ALA A 1 409 ? 5.052 -6.211 20.787 1.00 96.94 409 ALA A C 1
ATOM 3085 O O . ALA A 1 409 ? 4.145 -6.901 21.242 1.00 96.94 409 ALA A O 1
ATOM 3086 N N . ARG A 1 410 ? 5.957 -5.617 21.584 1.00 97.62 410 ARG A N 1
ATOM 3087 C CA . ARG A 1 410 ? 5.930 -5.720 23.058 1.00 97.62 410 ARG A CA 1
ATOM 3088 C C . ARG A 1 410 ? 4.683 -5.075 23.668 1.00 97.62 410 ARG A C 1
ATOM 3090 O O . ARG A 1 410 ? 4.095 -5.672 24.564 1.00 97.62 410 ARG A O 1
ATOM 3097 N N . VAL A 1 411 ? 4.269 -3.902 23.180 1.00 96.94 411 VAL A N 1
ATOM 3098 C CA . VAL A 1 411 ? 3.039 -3.222 23.635 1.00 96.94 411 VAL A CA 1
ATOM 3099 C C . VAL A 1 411 ? 1.812 -4.094 23.361 1.00 96.94 411 VAL A C 1
ATOM 3101 O O . VAL A 1 411 ? 1.035 -4.358 24.274 1.00 96.94 411 VAL A O 1
ATOM 3104 N N . LEU A 1 412 ? 1.672 -4.612 22.135 1.00 97.19 412 LEU A N 1
ATOM 3105 C CA . LEU A 1 412 ? 0.566 -5.506 21.775 1.00 97.19 412 LEU A CA 1
ATOM 3106 C C . LEU A 1 412 ? 0.571 -6.798 22.611 1.00 97.19 412 LEU A C 1
ATOM 3108 O O . LEU A 1 412 ? -0.479 -7.206 23.101 1.00 97.19 412 LEU A O 1
ATOM 3112 N N . CYS A 1 413 ? 1.747 -7.392 22.848 1.00 97.69 413 CYS A N 1
ATOM 3113 C CA . CYS A 1 413 ? 1.909 -8.530 23.757 1.00 97.69 413 CYS A CA 1
ATOM 3114 C C . CYS A 1 413 ? 1.427 -8.216 25.178 1.00 97.69 413 CYS A C 1
ATOM 3116 O O . CYS A 1 413 ? 0.707 -9.015 25.768 1.00 97.69 413 CYS A O 1
ATOM 3118 N N . ALA A 1 414 ? 1.813 -7.062 25.731 1.00 97.25 414 ALA A N 1
ATOM 3119 C CA . ALA A 1 414 ? 1.420 -6.659 27.077 1.00 97.25 414 ALA A CA 1
ATOM 3120 C C . ALA A 1 414 ? -0.102 -6.478 27.193 1.00 97.25 414 ALA A C 1
ATOM 3122 O O . ALA A 1 414 ? -0.710 -7.029 28.107 1.00 97.25 414 ALA A O 1
ATOM 3123 N N . ILE A 1 415 ? -0.726 -5.778 26.238 1.00 96.12 415 ILE A N 1
ATOM 3124 C CA . ILE A 1 415 ? -2.182 -5.555 26.212 1.00 96.12 415 ILE A CA 1
ATOM 3125 C C . ILE A 1 415 ? -2.939 -6.883 26.083 1.00 96.12 415 ILE A C 1
ATOM 3127 O O . ILE A 1 415 ? -3.928 -7.106 26.788 1.00 96.12 415 ILE A O 1
ATOM 3131 N N . ALA A 1 416 ? -2.474 -7.773 25.204 1.00 97.31 416 ALA A N 1
ATOM 3132 C CA . ALA A 1 416 ? -3.090 -9.078 25.001 1.00 97.31 416 ALA A CA 1
ATOM 3133 C C . ALA A 1 416 ? -2.941 -9.984 26.233 1.00 97.31 416 ALA A C 1
ATOM 3135 O O . ALA A 1 416 ? -3.919 -10.598 26.650 1.00 97.31 416 ALA A O 1
ATOM 3136 N N . ALA A 1 417 ? -1.765 -10.009 26.869 1.00 97.62 417 ALA A N 1
ATOM 3137 C CA . ALA A 1 417 ? -1.539 -10.754 28.108 1.00 97.62 417 ALA A CA 1
ATOM 3138 C C . ALA A 1 417 ? -2.408 -10.232 29.266 1.00 97.62 417 ALA A C 1
ATOM 3140 O O . ALA A 1 417 ? -3.016 -11.036 29.968 1.00 97.62 417 ALA A O 1
ATOM 3141 N N . CYS A 1 418 ? -2.531 -8.907 29.428 1.00 96.81 418 CYS A N 1
ATOM 3142 C CA . CYS A 1 418 ? -3.432 -8.309 30.420 1.00 96.81 418 CYS A CA 1
ATOM 3143 C C . CYS A 1 418 ? -4.893 -8.703 30.170 1.00 96.81 418 CYS A C 1
ATOM 3145 O O . CYS A 1 418 ? -5.588 -9.092 31.101 1.00 96.81 418 CYS A O 1
ATOM 3147 N N . SER A 1 419 ? -5.345 -8.655 28.911 1.00 96.06 419 SER A N 1
ATOM 3148 C CA . SER A 1 419 ? -6.727 -9.010 28.544 1.00 96.06 419 SER A CA 1
ATOM 3149 C C . SER A 1 419 ? -7.046 -10.497 28.749 1.00 96.06 419 SER A C 1
ATOM 3151 O O . SER A 1 419 ? -8.212 -10.861 28.806 1.00 96.06 419 SER A O 1
ATOM 3153 N N . LEU A 1 420 ? -6.026 -11.353 28.853 1.00 96.88 420 LEU A N 1
ATOM 3154 C CA . LEU A 1 420 ? -6.157 -12.787 29.127 1.00 96.88 420 LEU A CA 1
ATOM 3155 C C . LEU A 1 420 ? -5.909 -13.147 30.604 1.00 96.88 420 LEU A C 1
ATOM 3157 O O . LEU A 1 420 ? -5.821 -14.331 30.919 1.00 96.88 420 LEU A O 1
ATOM 3161 N N . GLY A 1 421 ? -5.725 -12.165 31.497 1.00 96.19 421 GLY A N 1
ATOM 3162 C CA . GLY A 1 421 ? -5.422 -12.408 32.916 1.00 96.19 421 GLY A CA 1
ATOM 3163 C C . GLY A 1 421 ? -4.012 -12.955 33.187 1.00 96.19 421 GLY A C 1
ATOM 3164 O O . GLY A 1 421 ? -3.719 -13.420 34.284 1.00 96.19 421 GLY A O 1
ATOM 3165 N N . GLN A 1 422 ? -3.102 -12.907 32.210 1.00 97.44 422 GLN A N 1
ATOM 3166 C CA . GLN A 1 422 ? -1.737 -13.428 32.339 1.00 97.44 422 GLN A CA 1
ATOM 3167 C C . GLN A 1 422 ? -0.781 -12.368 32.913 1.00 97.44 422 GLN A C 1
ATOM 3169 O O . GLN A 1 422 ? 0.125 -11.889 32.219 1.00 97.44 422 GLN A O 1
ATOM 3174 N N . GLU A 1 423 ? -0.965 -11.995 34.183 1.00 95.69 423 GLU A N 1
ATOM 3175 C CA . GLU A 1 423 ? -0.275 -10.853 34.811 1.00 95.69 423 GLU A CA 1
ATOM 3176 C C . GLU A 1 423 ? 1.255 -10.949 34.753 1.00 95.69 423 GLU A C 1
ATOM 3178 O O . GLU A 1 423 ? 1.920 -10.004 34.322 1.00 95.69 423 GLU A O 1
ATOM 3183 N N . ALA A 1 424 ? 1.827 -12.106 35.095 1.00 96.81 424 ALA A N 1
ATOM 3184 C CA . ALA A 1 424 ? 3.275 -12.315 35.047 1.00 96.81 424 ALA A CA 1
ATOM 3185 C C . ALA A 1 424 ? 3.839 -12.133 33.624 1.00 96.81 424 ALA A C 1
ATOM 3187 O O . ALA A 1 424 ? 4.918 -11.572 33.421 1.00 96.81 424 ALA A O 1
ATOM 3188 N N . SER A 1 425 ? 3.094 -12.568 32.602 1.00 96.94 425 SER A N 1
ATOM 3189 C CA . SER A 1 425 ? 3.493 -12.394 31.204 1.00 96.94 425 SER A CA 1
ATOM 3190 C C . SER A 1 425 ? 3.427 -10.923 30.788 1.00 96.94 425 SER A C 1
ATOM 3192 O O . SER A 1 425 ? 4.386 -10.392 30.219 1.00 96.94 425 SER A O 1
ATOM 3194 N N . ALA A 1 426 ? 2.344 -10.231 31.153 1.00 97.06 426 ALA A N 1
ATOM 3195 C CA . ALA A 1 426 ? 2.191 -8.804 30.901 1.00 97.06 426 ALA A CA 1
ATOM 3196 C C . ALA A 1 426 ? 3.316 -7.985 31.554 1.00 97.06 426 ALA A C 1
ATOM 3198 O O . ALA A 1 426 ? 3.942 -7.159 30.887 1.00 97.06 426 ALA A O 1
ATOM 3199 N N . GLN A 1 427 ? 3.643 -8.257 32.821 1.00 97.00 427 GLN A N 1
ATOM 3200 C CA . GLN A 1 427 ? 4.718 -7.573 33.542 1.00 97.00 427 GLN A CA 1
ATOM 3201 C C . GLN A 1 427 ? 6.086 -7.768 32.872 1.00 97.00 427 GLN A C 1
ATOM 3203 O O . GLN A 1 427 ? 6.819 -6.789 32.705 1.00 97.00 427 GLN A O 1
ATOM 3208 N N . ARG A 1 428 ? 6.405 -8.982 32.395 1.00 97.44 428 ARG A N 1
ATOM 3209 C CA . ARG A 1 428 ? 7.647 -9.248 31.640 1.00 97.44 428 ARG A CA 1
ATOM 3210 C C . ARG A 1 428 ? 7.752 -8.400 30.371 1.00 97.44 428 ARG A C 1
ATOM 3212 O O . ARG A 1 428 ? 8.830 -7.885 30.066 1.00 97.44 428 ARG A O 1
ATOM 3219 N N . HIS A 1 429 ? 6.655 -8.228 29.634 1.00 97.31 429 HIS A N 1
ATOM 3220 C CA . HIS A 1 429 ? 6.646 -7.388 28.433 1.00 97.31 429 HIS A CA 1
ATOM 3221 C C . HIS A 1 429 ? 6.734 -5.891 28.769 1.00 97.31 429 HIS A C 1
ATOM 3223 O O . HIS A 1 429 ? 7.521 -5.179 28.142 1.00 97.31 429 HIS A O 1
ATOM 3229 N N . LEU A 1 430 ? 6.004 -5.429 29.791 1.00 96.94 430 LEU A N 1
ATOM 3230 C CA . LEU A 1 430 ? 6.012 -4.036 30.258 1.00 96.94 430 LEU A CA 1
ATOM 3231 C C . LEU A 1 430 ? 7.383 -3.594 30.789 1.00 96.94 430 LEU A C 1
ATOM 3233 O O . LEU A 1 430 ? 7.813 -2.472 30.522 1.00 96.94 430 LEU A O 1
ATOM 3237 N N . ALA A 1 431 ? 8.093 -4.470 31.505 1.00 97.31 431 ALA A N 1
ATOM 3238 C CA . ALA A 1 431 ? 9.420 -4.182 32.054 1.00 97.31 431 ALA A CA 1
ATOM 3239 C C . ALA A 1 431 ? 10.456 -3.851 30.966 1.00 97.31 431 ALA A C 1
ATOM 3241 O O . ALA A 1 431 ? 11.404 -3.111 31.213 1.00 97.31 431 ALA A O 1
ATOM 3242 N N . ARG A 1 432 ? 10.252 -4.354 29.742 1.00 97.00 432 ARG A N 1
ATOM 3243 C CA . ARG A 1 432 ? 11.136 -4.125 28.591 1.00 97.00 432 ARG A CA 1
ATOM 3244 C C . ARG A 1 432 ? 10.716 -2.931 27.723 1.00 97.00 432 ARG A C 1
ATOM 3246 O O . ARG A 1 432 ? 11.335 -2.697 26.683 1.00 97.00 432 ARG A O 1
ATOM 3253 N N . LEU A 1 433 ? 9.655 -2.208 28.078 1.00 96.31 433 LEU A N 1
ATOM 3254 C CA . LEU A 1 433 ? 9.244 -0.991 27.373 1.00 96.31 433 LEU A CA 1
ATOM 3255 C C . LEU A 1 433 ? 9.955 0.253 27.937 1.00 96.31 433 LEU A C 1
ATOM 3257 O O . LEU A 1 433 ? 10.267 0.270 29.135 1.00 96.31 433 LEU A O 1
ATOM 3261 N N . PRO A 1 434 ? 10.159 1.299 27.109 1.00 96.12 434 PRO A N 1
ATOM 3262 C CA . PRO A 1 434 ? 10.534 2.633 27.577 1.00 96.12 434 PRO A CA 1
ATOM 3263 C C . PRO A 1 434 ? 9.552 3.158 28.634 1.00 96.12 434 PRO A C 1
ATOM 3265 O O . PRO A 1 434 ? 8.383 2.760 28.642 1.00 96.12 434 PRO A O 1
ATOM 3268 N N . ALA A 1 435 ? 10.015 4.043 29.521 1.00 94.88 435 ALA A N 1
ATOM 3269 C CA . ALA A 1 435 ? 9.244 4.511 30.678 1.00 94.88 435 ALA A CA 1
ATOM 3270 C C . ALA A 1 435 ? 7.869 5.094 30.295 1.00 94.88 435 ALA A C 1
ATOM 3272 O O . ALA A 1 435 ? 6.863 4.726 30.906 1.00 94.88 435 ALA A O 1
ATOM 3273 N N . ASP A 1 436 ? 7.811 5.907 29.239 1.00 93.94 436 ASP A N 1
ATOM 3274 C CA . ASP A 1 436 ? 6.577 6.572 28.797 1.00 93.94 436 ASP A CA 1
ATOM 3275 C C . ASP A 1 436 ? 5.535 5.561 28.301 1.00 93.94 436 ASP A C 1
ATOM 3277 O O . ASP A 1 436 ? 4.395 5.525 28.769 1.00 93.94 436 ASP A O 1
ATOM 3281 N N . GLN A 1 437 ? 5.956 4.635 27.433 1.00 94.56 437 GLN A N 1
ATOM 3282 C CA . GLN A 1 437 ? 5.090 3.569 26.914 1.00 94.56 437 GLN A CA 1
ATOM 3283 C C . GLN A 1 437 ? 4.651 2.591 28.009 1.00 94.56 437 GLN A C 1
ATOM 3285 O O . GLN A 1 437 ? 3.546 2.041 27.957 1.00 94.56 437 GLN A O 1
ATOM 3290 N N . ARG A 1 438 ? 5.503 2.370 29.018 1.00 96.88 438 ARG A N 1
ATOM 3291 C CA . ARG A 1 438 ? 5.193 1.523 30.174 1.00 96.88 438 ARG A CA 1
ATOM 3292 C C . ARG A 1 438 ? 4.065 2.121 31.011 1.00 96.88 438 ARG A C 1
ATOM 3294 O O . ARG A 1 438 ? 3.180 1.368 31.414 1.00 96.88 438 ARG A O 1
ATOM 3301 N N . ARG A 1 439 ? 4.067 3.439 31.253 1.00 95.50 439 ARG A N 1
ATOM 3302 C CA . ARG A 1 439 ? 2.988 4.129 31.987 1.00 95.50 439 ARG A CA 1
ATOM 3303 C C . ARG A 1 439 ? 1.655 4.010 31.249 1.00 95.50 439 ARG A C 1
ATOM 3305 O O . ARG A 1 439 ? 0.689 3.530 31.838 1.00 95.50 439 ARG A O 1
ATOM 3312 N N . GLN A 1 440 ? 1.631 4.337 29.956 1.00 94.38 440 GLN A N 1
ATOM 3313 C CA . GLN A 1 440 ? 0.416 4.254 29.137 1.00 94.38 440 GLN A CA 1
ATOM 3314 C C . GLN A 1 440 ? -0.139 2.821 29.080 1.00 94.38 440 GLN A C 1
ATOM 3316 O O . GLN A 1 440 ? -1.328 2.593 29.293 1.00 94.38 440 GLN A O 1
ATOM 3321 N N . SER A 1 441 ? 0.726 1.827 28.870 1.00 92.12 441 SER A N 1
ATOM 3322 C CA . SER A 1 441 ? 0.297 0.424 28.801 1.00 92.12 441 SER A CA 1
ATOM 3323 C C . SER A 1 441 ? -0.219 -0.095 30.152 1.00 92.12 441 SER A C 1
ATOM 3325 O O . SER A 1 441 ? -1.173 -0.871 30.184 1.00 92.12 441 SER A O 1
ATOM 3327 N N . ARG A 1 442 ? 0.356 0.358 31.280 1.00 95.25 442 ARG A N 1
ATOM 3328 C CA . ARG A 1 442 ? -0.153 0.045 32.628 1.00 95.25 442 ARG A CA 1
ATOM 3329 C C . ARG A 1 442 ? -1.547 0.621 32.864 1.00 95.25 442 ARG A C 1
ATOM 3331 O O . ARG A 1 442 ? -2.381 -0.090 33.412 1.00 95.25 442 ARG A O 1
ATOM 3338 N N . GLN A 1 443 ? -1.813 1.852 32.424 1.00 95.50 443 GLN A N 1
ATOM 3339 C CA . GLN A 1 443 ? -3.151 2.451 32.518 1.00 95.50 443 GLN A CA 1
ATOM 3340 C C . GLN A 1 443 ? -4.187 1.639 31.731 1.00 95.50 443 GLN A C 1
ATOM 3342 O O . GLN A 1 443 ? -5.252 1.329 32.262 1.00 95.50 443 GLN A O 1
ATOM 3347 N N . VAL A 1 444 ? -3.850 1.205 30.510 1.00 92.38 444 VAL A N 1
ATOM 3348 C CA . VAL A 1 444 ? -4.729 0.335 29.707 1.00 92.38 444 VAL A CA 1
ATOM 3349 C C . VAL A 1 444 ? -5.004 -0.986 30.432 1.00 92.38 444 VAL A C 1
ATOM 3351 O O . VAL A 1 444 ? -6.161 -1.386 30.547 1.00 92.38 444 VAL A O 1
ATOM 3354 N N . CYS A 1 445 ? -3.974 -1.639 30.978 1.00 93.06 445 CYS A N 1
ATOM 3355 C CA . CYS A 1 445 ? -4.148 -2.875 31.744 1.00 93.06 445 CYS A CA 1
ATOM 3356 C C . CYS A 1 445 ? -5.003 -2.677 33.007 1.00 93.06 445 CYS A C 1
ATOM 3358 O O . CYS A 1 445 ? -5.880 -3.494 33.268 1.00 93.06 445 CYS A O 1
ATOM 3360 N N . ALA A 1 446 ? -4.798 -1.590 33.758 1.00 93.94 446 ALA A N 1
ATOM 3361 C CA . ALA A 1 446 ? -5.592 -1.276 34.946 1.00 93.94 446 ALA A CA 1
ATOM 3362 C C . ALA A 1 446 ? -7.071 -1.045 34.595 1.00 93.94 446 ALA A C 1
ATOM 3364 O O . ALA A 1 446 ? -7.949 -1.617 35.234 1.00 93.94 446 ALA A O 1
ATOM 3365 N N . SER A 1 447 ? -7.347 -0.292 33.523 1.00 94.19 447 SER A N 1
ATOM 3366 C CA . SER A 1 447 ? -8.720 -0.032 33.064 1.00 94.19 447 SER A CA 1
ATOM 3367 C C . SER A 1 447 ? -9.465 -1.300 32.637 1.00 94.19 447 SER A C 1
ATOM 3369 O O . SER A 1 447 ? -10.670 -1.402 32.838 1.00 94.19 447 SER A O 1
ATOM 3371 N N . LYS A 1 448 ? -8.746 -2.277 32.070 1.00 88.44 448 LYS A N 1
ATOM 3372 C CA . LYS A 1 448 ? -9.306 -3.573 31.672 1.00 88.44 448 LYS A CA 1
ATOM 3373 C C . LYS A 1 448 ? -9.503 -4.530 32.841 1.00 88.44 448 LYS A C 1
ATOM 3375 O O . LYS A 1 448 ? -10.335 -5.406 32.713 1.00 88.44 448 LYS A O 1
ATOM 3380 N N . ARG A 1 449 ? -8.747 -4.383 33.934 1.00 87.75 449 ARG A N 1
ATOM 3381 C CA . ARG A 1 449 ? -8.910 -5.190 35.154 1.00 87.75 449 ARG A CA 1
ATOM 3382 C C . ARG A 1 449 ? -10.100 -4.735 36.002 1.00 87.75 449 ARG A C 1
ATOM 3384 O O . ARG A 1 449 ? -10.637 -5.527 36.760 1.00 87.75 449 ARG A O 1
ATOM 3391 N N . ALA A 1 450 ? -10.464 -3.457 35.908 1.00 89.88 450 ALA A N 1
ATOM 3392 C CA . ALA A 1 450 ? -11.605 -2.890 36.623 1.00 89.88 450 ALA A CA 1
ATOM 3393 C C . ALA A 1 450 ? -12.964 -3.200 35.963 1.00 89.88 450 ALA A C 1
ATOM 3395 O O . ALA A 1 450 ? -13.996 -2.919 36.564 1.00 89.88 450 ALA A O 1
ATOM 3396 N N . ARG A 1 451 ? -12.958 -3.721 34.731 1.00 83.06 451 ARG A N 1
ATOM 3397 C CA . ARG A 1 451 ? -14.136 -4.217 34.010 1.00 83.06 451 ARG A CA 1
ATOM 3398 C C . ARG A 1 451 ? -14.153 -5.730 34.084 1.00 83.06 451 ARG A C 1
ATOM 3400 O O . ARG A 1 451 ? -15.272 -6.274 34.151 1.00 83.06 451 ARG A O 1
#

Secondary structure (DSSP, 8-state):
-TTSSSSGGG--SS--HHHHHHHHTT-HHHHHHHHHHHHHHHHHHHHHHHHTTT-GGGHHHHHHHHHHHHHHHTTT----TT--HHHHHHHHHHHHHHHHHHHHHHHS-----HHHHHHS-HHHHHHHHHHHHS---HHHHHHHHTS-SHHHHHHHHHHHHHHTTSHHHHHHHHTT-----TTSHHHHHHHHHHTTS---------S-HHHHHHHHHHHHHHHHHHHHS----------------PPPPPPPPPPPPPPPP--------------------------PPP--HHHHHHHHHHTT-HHHHHHHHHHHHHH-TT-HHHHHHHHHHHHHTT-HHHHHHHHHTS-HHHHHHHHHHHHTTT------HHHHHHHHHHHHHTT-HHHHHHHHHHHHHH-TT-HHHHHHHHHHHHHTT-HHHHHHHHHTS-HHHHHHHHHHHHHHH--

Mean predicted aligned error: 19.18 Å

Sequence (451 aa):
MLARARVEENLPTFIDELTLARAKRGDLAAFGVVVARTVPAVHGFLCRMLLETGQLADVTELVHETFLTVHRGLPSYTLRTESDLSSAVLMIATRVALARCGAQRSGRPRSPSGALLATIDGRLRAALLLRHFYCLDDAQIGSAIGTGSKPVDGHLDRARSQMQGVSDVRAWLRGAALPYSSAGLADAVMETVAAGHHIRREGVARSSRFQQVIIASLVGLVLVLGVALGTADSELSITVAPAEARALPAPVVAPAREPVAAKSPARIEETTAPSFAPARRAASPKRRPPIDLVANARQAALAGDYGRRSRLCRAALEKRPDDVHARSICLVSACARNRASEARTHFRRLPASRRSQARQQCLTHGVELGPDIADLITKATRSALRNDYRETLRHCGRALSLDSKQHRARVLCAIAACSLGQEASAQRHLARLPADQRRQSRQVCASKRAR

Foldseek 3Di:
DPPPPPPPPDDPLALDPVLLVCLLVVNVVSLVVVLVSQLVVLLVLLCVVCLQVLPNVCSVVLSVVLSVVCSVCSNVDDPDVPDGPSNVSNVSSVVSSVVVVVVCCVVADPDPPVVLLVVADPLLSQLCCCCRRVVDQLCRSCVVSVHHSVCSVVSPVVSLVSCPVPPSVVRVVVVVDDDDDPPPPVVVVVCVVVVPDDDDDDDDDDDDVVVVVVVVVVVVVCVVVVVVDDDDDDDDDDDDDDDDDDDDDDDDDDDDDDDDDDDDDDDDDDDDDDDDDDPPPPPDPPPDPPPPLLVVLVVCVVVVNLVSNLVSLVVVCVVPVLPLSSLLSNLLSCLLVLNQVSNLVSLLSHDPVCNVVSQVSSVVSVHHSDDDLVRLLVQLVVCVVVVNLVSNLVSLVVSCVVPVLDLSSLLSQLLSCLLVVNNVRNVVSLVSHDPVSSVVSVVSSVVNVVD

Solvent-accessible surface area (backbone atoms only — not comparable to full-atom values): 27108 Å² total; per-residue (Å²): 134,83,81,73,76,78,66,70,89,74,61,69,95,64,82,51,69,68,46,52,58,38,28,42,72,66,37,62,69,39,38,48,54,54,46,68,72,42,46,66,59,50,45,55,49,44,44,63,66,24,42,74,71,52,45,60,85,48,39,67,58,50,49,52,54,28,51,54,51,46,62,73,46,37,66,77,58,69,85,52,98,82,58,55,69,68,57,55,52,49,57,42,38,53,49,52,52,51,49,52,56,49,55,50,62,76,71,45,79,76,72,77,51,72,68,59,57,64,72,42,55,71,66,29,39,46,46,44,44,37,44,53,49,63,66,44,52,49,56,56,37,8,62,73,74,74,42,58,40,82,57,36,60,62,32,43,50,50,40,49,58,72,41,64,83,38,79,68,44,59,58,56,50,60,77,66,65,80,87,85,72,88,78,62,62,69,58,56,64,55,50,73,72,56,73,83,67,86,91,87,83,87,84,86,85,83,92,67,62,78,62,51,52,56,52,51,50,50,55,49,50,49,54,57,50,54,74,71,61,84,83,88,82,88,87,86,87,85,86,89,86,90,88,80,90,81,81,82,84,79,85,83,85,80,82,85,82,83,86,86,85,80,84,86,86,82,91,82,88,86,85,85,86,90,74,98,71,78,87,71,75,75,75,72,77,75,78,71,73,83,78,56,35,59,60,53,21,52,53,26,53,76,70,67,37,42,68,60,17,37,51,30,18,49,59,37,31,74,78,37,75,83,41,64,65,32,38,52,52,32,22,52,28,22,16,73,65,70,34,52,70,61,18,38,56,35,50,73,74,46,60,78,91,53,44,65,63,53,48,56,58,16,47,78,49,75,29,80,71,70,84,48,57,68,53,26,44,50,49,19,50,53,29,45,76,69,67,37,32,69,59,15,38,54,28,18,52,57,27,37,73,76,39,74,81,46,60,71,35,35,51,52,32,20,54,24,26,41,76,69,70,35,55,72,61,14,50,60,34,40,72,74,43,59,71,70,61,31,53,56,52,49,52,55,42,52,59,60,69,78,104

Radius of gyration: 37.0 Å; Cα contacts (8 Å, |Δi|>4): 337; chains: 1; bounding box: 122×75×81 Å